Protein AF-A0A1P8XC02-F1 (afdb_monomer)

Secondary structure (DSSP, 8-state):
-TTTTTTTHHHHHHHHHHHHHHHH-HHHHHHTHHHHHHHHHHSSSHHHHHHHHHTTS-HHHHHHHHHHHHHHHHHHHTTTS-HHHHHHHHHHHHHHHHHHHHHTTTS-HHHHHIIIIIIHHHHHHHHHHHHHHHTS-GGGGS---------HHHHHHHHHHHHHHHHHHS---PPPPPEEE-TTHHHHTTPEEEEE-GGGHHHH-TT-EEEEEEPTT--TTS-EEEEEEEES-HHHHHHTTT---S--SS----EE---GGGS-TT-EEEEE-GGG-SSTT---EEEEEEEEEETTEEEEEEEEEESSTT-PPPPP----HIIIIIHHHHHHHT---S-PPPPPHHHHHHHHHHHHHHHHHH------------

Radius of gyration: 25.69 Å; Cα contacts (8 Å, |Δi|>4): 545; chains: 1; bounding box: 61×50×76 Å

pLDDT: mean 82.15, std 14.36, range [29.22, 98.0]

Nearest PDB structures (foldseek):
  4c94-assembly5_E  TM=3.382E-01  e=9.511E-01  Fragaria x ananassa
  8tyw-assembly1_A  TM=2.173E-01  e=1.726E+00  Homo sapiens
  4pws-assembly1_A  TM=2.667E-01  e=2.567E+00  Mycobacterium tuberculosis
  4ye5-assembly1_A  TM=2.363E-01  e=2.105E+00  Bifidobacterium adolescentis ATCC 15703
  4c94-assembly4_D  TM=2.690E-01  e=2.003E+00  Fragaria x ananassa

Mean predicted aligned error: 9.68 Å

Sequence (374 aa):
MAALWHIDNIGLLVWVAACGTVVFSARHVLRMWNVWILGLVLAPVMPFMLMTAQLGGSDTAITVVSAVVGTIAVFLASRFVSLRLRLLATLGNLVLSLAAVFLLADTGLYLTVIVAAGAVPLIVVLTLHRINWLRRDPDSVATASTLPTCKPQSYGVLAVLAIAMLCIQLPITRPAPVDVVAADWVHKSGLEPIESFDFITRFLGPDASLVRYRVPNTPESHESVVDIVTTSDLARLQDFSNAVWYPSTVPVNYAPVDDGAESPAGARSAHSDADSARDENSAHWNAVTWVWHSGEVYQQVTVLTSQTAGVTPPAPRELTVDNTLIEPFLWVTRQQPTGAAAVESAVGDATAAVVKSLQSEAGSDPAGTTTHAE

Solvent-accessible surface area (backbone atoms only — not comparable to full-atom values): 20748 Å² total; per-residue (Å²): 69,69,76,48,30,39,59,66,42,43,50,46,54,52,48,51,52,52,52,41,24,71,78,61,34,56,71,53,47,61,70,44,45,72,52,52,51,52,45,61,68,54,29,30,48,43,68,55,53,52,54,19,25,77,60,42,27,35,66,66,26,47,33,50,53,40,18,50,54,23,26,52,46,38,44,58,70,40,68,88,51,58,69,66,60,30,52,51,49,27,52,51,39,39,54,52,14,51,49,40,36,67,76,30,64,87,71,42,64,68,58,28,32,46,42,17,29,41,52,47,32,50,52,53,50,51,51,52,51,52,55,53,58,73,68,50,64,79,82,74,63,87,72,76,72,82,68,84,80,77,55,73,66,58,55,53,54,50,49,51,49,48,50,53,49,45,69,69,47,51,86,78,70,74,75,74,79,62,52,76,37,36,71,58,24,61,63,66,53,56,49,43,82,74,50,75,45,76,67,44,16,21,66,54,15,82,81,24,45,30,38,32,23,43,54,71,89,58,59,80,59,42,36,48,36,36,38,39,38,38,27,75,51,62,67,48,52,54,74,48,65,51,60,77,42,55,75,55,82,58,76,54,54,68,40,80,60,89,66,65,95,75,53,64,65,80,28,26,33,35,64,38,48,74,94,54,48,87,52,98,81,56,59,33,33,40,34,43,34,33,50,36,33,36,77,84,32,34,32,41,41,31,44,33,26,11,67,44,68,77,36,77,50,76,69,73,50,80,90,42,68,54,75,69,49,48,50,44,51,54,49,65,73,61,74,65,86,91,69,82,68,79,77,55,64,71,49,52,51,53,47,49,51,51,54,46,50,48,54,62,44,27,66,73,73,98,79,76,90,72,82,79,80,136

Structure (mmCIF, N/CA/C/O backbone):
data_AF-A0A1P8XC02-F1
#
_entry.id   AF-A0A1P8XC02-F1
#
loop_
_atom_site.group_PDB
_atom_site.id
_atom_site.type_symbol
_atom_site.label_atom_id
_atom_site.label_alt_id
_atom_site.label_comp_id
_atom_site.label_asym_id
_atom_site.label_entity_id
_atom_site.label_seq_id
_atom_site.pdbx_PDB_ins_code
_atom_site.Cartn_x
_atom_site.Cartn_y
_atom_site.Cartn_z
_atom_site.occupancy
_atom_site.B_iso_or_equiv
_atom_site.auth_seq_id
_atom_site.auth_comp_id
_atom_site.auth_asym_id
_atom_site.auth_atom_id
_atom_site.pdbx_PDB_model_num
ATOM 1 N N . MET A 1 1 ? -0.678 11.936 5.704 1.00 54.88 1 MET A N 1
ATOM 2 C CA . MET A 1 1 ? -0.491 10.919 4.647 1.00 54.88 1 MET A CA 1
ATOM 3 C C . MET A 1 1 ? 0.899 10.838 3.990 1.00 54.88 1 MET A C 1
ATOM 5 O O . MET A 1 1 ? 1.073 9.992 3.123 1.00 54.88 1 MET A O 1
ATOM 9 N N . ALA A 1 2 ? 1.908 11.638 4.366 1.00 53.00 2 ALA A N 1
ATOM 10 C CA . ALA A 1 2 ? 3.228 11.587 3.708 1.00 53.00 2 ALA A CA 1
ATOM 11 C C . ALA A 1 2 ? 3.924 10.212 3.825 1.00 53.00 2 ALA A C 1
ATOM 13 O O . ALA A 1 2 ? 4.589 9.783 2.886 1.00 53.00 2 ALA A O 1
ATOM 14 N N . ALA A 1 3 ? 3.707 9.503 4.941 1.00 60.47 3 ALA A N 1
ATOM 15 C CA . ALA A 1 3 ? 4.289 8.184 5.194 1.00 60.47 3 ALA A CA 1
ATOM 16 C C . ALA A 1 3 ? 3.693 7.076 4.306 1.00 60.47 3 ALA A C 1
ATOM 18 O O . ALA A 1 3 ? 4.399 6.154 3.917 1.00 60.47 3 ALA A O 1
ATOM 19 N N . LEU A 1 4 ? 2.414 7.196 3.934 1.00 69.19 4 LEU A N 1
ATOM 20 C CA . LEU A 1 4 ? 1.741 6.265 3.024 1.00 69.19 4 LEU A CA 1
ATOM 21 C C . LEU A 1 4 ? 2.247 6.422 1.578 1.00 69.19 4 LEU A C 1
ATOM 23 O O . LEU A 1 4 ? 2.275 5.476 0.805 1.00 69.19 4 LEU A O 1
ATOM 27 N N . TRP A 1 5 ? 2.687 7.624 1.203 1.00 70.94 5 TRP A N 1
ATOM 28 C CA . TRP A 1 5 ? 3.159 7.913 -0.151 1.00 70.94 5 TRP A CA 1
ATOM 29 C C . TRP A 1 5 ? 4.576 7.402 -0.431 1.00 70.94 5 TRP A C 1
ATOM 31 O O . TRP A 1 5 ? 4.988 7.441 -1.588 1.00 70.94 5 TRP A O 1
ATOM 41 N N . HIS A 1 6 ? 5.310 6.932 0.586 1.00 72.44 6 HIS A N 1
ATOM 42 C CA . HIS A 1 6 ? 6.704 6.488 0.469 1.00 72.44 6 HIS A CA 1
ATOM 43 C C . HIS A 1 6 ? 7.562 7.461 -0.355 1.00 72.44 6 HIS A C 1
ATOM 45 O O . HIS A 1 6 ? 8.231 7.074 -1.314 1.00 72.44 6 HIS A O 1
ATOM 51 N N . ILE A 1 7 ? 7.523 8.750 0.003 1.00 73.62 7 ILE A N 1
ATOM 52 C CA . ILE A 1 7 ? 8.259 9.823 -0.694 1.00 73.62 7 ILE A CA 1
ATOM 53 C C . ILE A 1 7 ? 9.765 9.514 -0.763 1.00 73.62 7 ILE A C 1
ATOM 55 O O . ILE A 1 7 ? 10.438 9.926 -1.708 1.00 73.62 7 ILE A O 1
ATOM 59 N N . ASP A 1 8 ? 10.273 8.714 0.172 1.00 72.88 8 ASP A N 1
ATOM 60 C CA . ASP A 1 8 ? 11.650 8.218 0.199 1.00 72.88 8 ASP A CA 1
ATOM 61 C C . ASP A 1 8 ? 12.054 7.500 -1.107 1.00 72.88 8 ASP A C 1
ATOM 63 O O . ASP A 1 8 ? 13.203 7.589 -1.542 1.00 72.88 8 ASP A O 1
ATOM 67 N N . ASN A 1 9 ? 11.102 6.904 -1.836 1.00 76.19 9 ASN A N 1
ATOM 68 C CA . ASN A 1 9 ? 11.354 6.258 -3.129 1.00 76.19 9 ASN A CA 1
ATOM 69 C C . ASN A 1 9 ? 11.715 7.237 -4.260 1.00 76.19 9 ASN A C 1
ATOM 71 O O . ASN A 1 9 ? 12.281 6.828 -5.279 1.00 76.19 9 ASN A O 1
ATOM 75 N N . ILE A 1 10 ? 11.474 8.544 -4.088 1.00 81.56 10 ILE A N 1
ATOM 76 C CA . ILE A 1 10 ? 11.981 9.569 -5.013 1.00 81.56 10 ILE A CA 1
ATOM 77 C C . ILE A 1 10 ? 13.516 9.547 -5.040 1.00 81.56 10 ILE A C 1
ATOM 79 O O . ILE A 1 10 ? 14.110 9.762 -6.100 1.00 81.56 10 ILE A O 1
ATOM 83 N N . GLY A 1 11 ? 14.168 9.222 -3.918 1.00 79.25 11 GLY A N 1
ATOM 84 C CA . GLY A 1 11 ? 15.622 9.068 -3.842 1.00 79.25 11 GLY A CA 1
ATOM 85 C C . GLY A 1 11 ? 16.150 8.018 -4.822 1.00 79.25 11 GLY A C 1
ATOM 86 O O . GLY A 1 11 ? 17.136 8.263 -5.524 1.00 79.25 11 GLY A O 1
ATOM 87 N N . LEU A 1 12 ? 15.437 6.896 -4.966 1.00 80.50 12 LEU A N 1
ATOM 88 C CA . LEU A 1 12 ? 15.769 5.840 -5.924 1.00 80.50 12 LEU A CA 1
ATOM 89 C C . LEU A 1 12 ? 15.598 6.313 -7.374 1.00 80.50 12 LEU A C 1
ATOM 91 O O . LEU A 1 12 ? 16.459 6.044 -8.212 1.00 80.50 12 LEU A O 1
ATOM 95 N N . LEU A 1 13 ? 14.549 7.081 -7.683 1.00 84.25 13 LEU A N 1
ATOM 96 C CA . LEU A 1 13 ? 14.382 7.674 -9.016 1.00 84.25 13 LEU A CA 1
ATOM 97 C C . LEU A 1 13 ? 15.534 8.633 -9.359 1.00 84.25 13 LEU A C 1
ATOM 99 O O . LEU A 1 13 ? 16.083 8.578 -10.464 1.00 84.25 13 LEU A O 1
ATOM 103 N N . VAL A 1 14 ? 15.920 9.492 -8.411 1.00 83.00 14 VAL A N 1
ATOM 104 C CA . VAL A 1 14 ? 17.059 10.411 -8.561 1.00 83.00 14 VAL A CA 1
ATOM 105 C C . VAL A 1 14 ? 18.354 9.628 -8.772 1.00 83.00 14 VAL A C 1
ATOM 107 O O . VAL A 1 14 ? 19.150 9.978 -9.645 1.00 83.00 14 VAL A O 1
ATOM 110 N N . TRP A 1 15 ? 18.541 8.533 -8.035 1.00 82.75 15 TRP A N 1
ATOM 111 C CA . TRP A 1 15 ? 19.676 7.634 -8.204 1.00 82.75 15 TRP A CA 1
ATOM 112 C C . TRP A 1 15 ? 19.726 7.004 -9.604 1.00 82.75 15 TRP A C 1
ATOM 114 O O . TRP A 1 15 ? 20.771 7.044 -10.261 1.00 82.75 15 TRP A O 1
ATOM 124 N N . VAL A 1 16 ? 18.597 6.495 -10.114 1.00 83.69 16 VAL A N 1
ATOM 125 C CA . VAL A 1 16 ? 18.500 5.948 -11.479 1.00 83.69 16 VAL A CA 1
ATOM 126 C C . VAL A 1 16 ? 18.829 7.022 -12.521 1.00 83.69 16 VAL A C 1
ATOM 128 O O . VAL A 1 16 ? 19.572 6.757 -13.469 1.00 83.69 16 VAL A O 1
ATOM 131 N N . ALA A 1 17 ? 18.339 8.252 -12.345 1.00 83.12 17 ALA A N 1
ATOM 132 C CA . ALA A 1 17 ? 18.648 9.371 -13.236 1.00 83.12 17 ALA A CA 1
ATOM 133 C C . ALA A 1 17 ? 20.139 9.759 -13.203 1.00 83.12 17 ALA A C 1
ATOM 135 O O . ALA A 1 17 ? 20.734 10.045 -14.252 1.00 83.12 17 ALA A O 1
ATOM 136 N N . ALA A 1 18 ? 20.766 9.724 -12.023 1.00 80.44 18 ALA A N 1
ATOM 137 C CA . ALA A 1 18 ? 22.197 9.956 -11.858 1.00 80.44 18 ALA A CA 1
ATOM 138 C C . ALA A 1 18 ? 23.021 8.871 -12.571 1.00 80.44 18 ALA A C 1
ATOM 140 O O . ALA A 1 18 ? 23.891 9.194 -13.382 1.00 80.44 18 ALA A O 1
ATOM 141 N N . CYS A 1 19 ? 22.683 7.593 -12.376 1.00 80.12 19 CYS A N 1
ATOM 142 C CA . CYS A 1 19 ? 23.315 6.473 -13.079 1.00 80.12 19 CYS A CA 1
ATOM 143 C C . CYS A 1 19 ? 23.138 6.578 -14.599 1.00 80.12 19 CYS A C 1
ATOM 145 O O . CYS A 1 19 ? 24.091 6.417 -15.363 1.00 80.12 19 CYS A O 1
ATOM 147 N N . GLY A 1 20 ? 21.936 6.927 -15.060 1.00 80.56 20 GLY A N 1
ATOM 148 C CA . GLY A 1 20 ? 21.680 7.172 -16.476 1.00 80.56 20 GLY A CA 1
ATOM 149 C C . GLY A 1 20 ? 22.553 8.299 -17.034 1.00 80.56 20 GLY A C 1
ATOM 150 O O . GLY A 1 20 ? 23.028 8.213 -18.164 1.00 80.56 20 GLY A O 1
ATOM 151 N N . THR A 1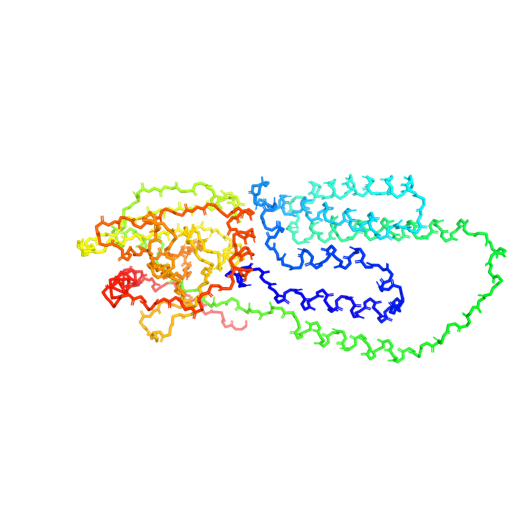 21 ? 22.803 9.345 -16.243 1.00 78.75 21 THR A N 1
ATOM 152 C CA . THR A 1 21 ? 23.592 10.515 -16.662 1.00 78.75 21 THR A CA 1
ATOM 153 C C . THR A 1 21 ? 25.058 10.151 -16.853 1.00 78.75 21 THR A C 1
ATOM 155 O O . THR A 1 21 ? 25.689 10.603 -17.808 1.00 78.75 21 THR A O 1
ATOM 158 N N . VAL A 1 22 ? 25.573 9.283 -15.984 1.00 75.00 22 VAL A N 1
ATOM 159 C CA . VAL A 1 22 ? 26.910 8.693 -16.074 1.00 75.00 22 VAL A CA 1
ATOM 160 C C . VAL A 1 22 ? 27.072 7.861 -17.342 1.00 75.00 22 VAL A C 1
ATOM 162 O O . VAL A 1 22 ? 28.040 8.035 -18.079 1.00 75.00 22 VAL A O 1
ATOM 165 N N . VAL A 1 23 ? 26.131 6.948 -17.592 1.00 76.00 23 VAL A N 1
ATOM 166 C CA . VAL A 1 23 ? 26.258 5.952 -18.664 1.00 76.00 23 VAL A CA 1
ATOM 167 C C . VAL A 1 23 ? 25.957 6.566 -20.031 1.00 76.00 23 VAL A C 1
ATOM 169 O O . VAL A 1 23 ? 26.663 6.294 -21.001 1.00 76.00 23 VAL A O 1
ATOM 172 N N . PHE A 1 24 ? 24.932 7.417 -20.115 1.00 74.31 24 PHE A N 1
ATOM 173 C CA . PHE A 1 24 ? 24.383 7.903 -21.383 1.00 74.31 24 PHE A CA 1
ATOM 174 C C . PHE A 1 24 ? 24.613 9.397 -21.647 1.00 74.31 24 PHE A C 1
ATOM 176 O O . PHE A 1 24 ? 24.194 9.884 -22.695 1.00 74.31 24 PHE A O 1
ATOM 183 N N . SER A 1 25 ? 25.304 10.119 -20.756 1.00 78.44 25 SER A N 1
ATOM 184 C CA . SER A 1 25 ? 25.428 11.587 -20.732 1.00 78.44 25 SER A CA 1
ATOM 185 C C . SER A 1 25 ? 24.156 12.321 -20.288 1.00 78.44 25 SER A C 1
ATOM 187 O O . SER A 1 25 ? 23.028 11.965 -20.643 1.00 78.44 25 SER A O 1
ATOM 189 N N . ALA A 1 26 ? 24.349 13.441 -19.582 1.00 77.19 26 ALA A N 1
ATOM 190 C CA . ALA A 1 26 ? 23.284 14.326 -19.101 1.00 77.19 26 ALA A CA 1
ATOM 191 C C . ALA A 1 26 ? 22.334 14.765 -20.221 1.00 77.19 26 ALA A C 1
ATOM 193 O O . ALA A 1 26 ? 21.118 14.798 -20.041 1.00 77.19 26 ALA A O 1
ATOM 194 N N . ARG A 1 27 ? 22.866 15.047 -21.419 1.00 81.88 27 ARG A N 1
ATOM 195 C CA . ARG A 1 27 ? 22.042 15.476 -22.557 1.00 81.88 27 ARG A CA 1
ATOM 196 C C . ARG A 1 27 ? 21.052 14.395 -22.978 1.00 81.88 27 ARG A C 1
ATOM 198 O O . ARG A 1 27 ? 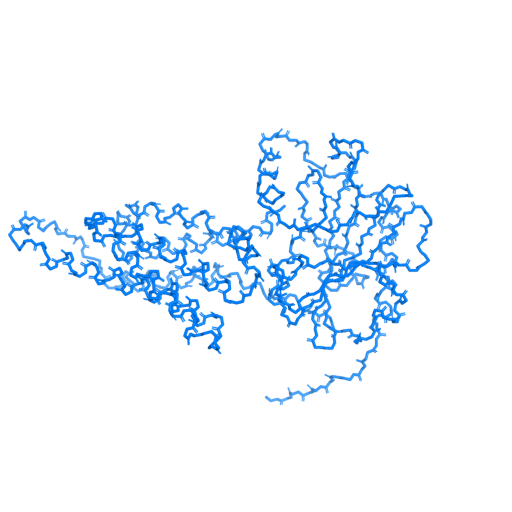19.928 14.723 -23.349 1.00 81.88 27 ARG A O 1
ATOM 205 N N . HIS A 1 28 ? 21.454 13.126 -22.952 1.00 80.44 28 HIS A N 1
ATOM 206 C CA . HIS A 1 28 ? 20.574 12.023 -23.325 1.00 80.44 28 HIS A CA 1
ATOM 207 C C . HIS A 1 28 ? 19.457 11.845 -22.297 1.00 80.44 28 HIS A C 1
ATOM 209 O O . HIS A 1 28 ? 18.281 11.816 -22.667 1.00 80.44 28 HIS A O 1
ATOM 215 N N . VAL A 1 29 ? 19.837 11.826 -21.017 1.00 82.31 29 VAL A N 1
ATOM 216 C CA . VAL A 1 29 ? 18.926 11.702 -19.875 1.00 82.31 29 VAL A CA 1
ATOM 217 C C . VAL A 1 29 ? 17.907 12.831 -19.841 1.00 82.31 29 VAL A C 1
ATOM 219 O O . VAL A 1 29 ? 16.711 12.557 -19.833 1.00 82.31 29 VAL A O 1
ATOM 222 N N . LEU A 1 30 ? 18.339 14.092 -19.923 1.00 83.94 30 LEU A N 1
ATOM 223 C CA . LEU A 1 30 ? 17.430 15.245 -19.914 1.00 83.94 30 LEU A CA 1
ATOM 224 C C . LEU A 1 30 ? 16.478 15.226 -21.105 1.00 83.94 30 LEU A C 1
ATOM 226 O O . LEU A 1 30 ? 15.307 15.585 -20.994 1.00 83.94 30 LEU A O 1
ATOM 230 N N . ARG A 1 31 ? 16.942 14.739 -22.262 1.00 85.50 31 ARG A N 1
ATOM 231 C CA . ARG A 1 31 ? 16.067 14.592 -23.420 1.00 85.50 31 ARG A CA 1
ATOM 232 C C . ARG A 1 31 ? 14.939 13.602 -23.088 1.00 85.50 31 ARG A C 1
ATOM 234 O O . ARG A 1 31 ? 13.870 13.768 -23.658 1.00 85.50 31 ARG A O 1
ATOM 241 N N . MET A 1 32 ? 15.134 12.592 -22.238 1.00 86.12 32 MET A N 1
ATOM 242 C CA . MET A 1 32 ? 14.116 11.604 -21.834 1.00 86.12 32 MET A CA 1
ATOM 243 C C . MET A 1 32 ? 13.139 12.106 -20.750 1.00 86.12 32 MET A C 1
ATOM 245 O O . MET A 1 32 ? 12.506 11.289 -20.093 1.00 86.12 32 MET A O 1
ATOM 249 N N . TRP A 1 33 ? 12.954 13.423 -20.596 1.00 86.50 33 TRP A N 1
ATOM 250 C CA . TRP A 1 33 ? 12.074 14.049 -19.594 1.00 86.50 33 TRP A CA 1
ATOM 251 C C . TRP A 1 33 ? 10.699 13.382 -19.402 1.00 86.50 33 TRP A C 1
ATOM 253 O O . TRP A 1 33 ? 10.264 13.236 -18.269 1.00 86.50 33 TRP A O 1
ATOM 263 N N . ASN A 1 34 ? 10.051 12.897 -20.467 1.00 88.12 34 ASN A N 1
ATOM 264 C CA . ASN A 1 34 ? 8.774 12.176 -20.365 1.00 88.12 34 ASN A CA 1
ATOM 265 C C . ASN A 1 34 ? 8.842 10.920 -19.475 1.00 88.12 34 ASN A C 1
ATOM 267 O O . ASN A 1 34 ? 7.900 10.636 -18.745 1.00 88.12 34 ASN A O 1
ATOM 271 N N . VAL A 1 35 ? 9.943 10.164 -19.545 1.00 85.94 35 VAL A N 1
ATOM 272 C CA . VAL A 1 35 ? 10.161 8.968 -18.712 1.00 85.94 35 VAL A CA 1
ATOM 273 C C . VAL A 1 35 ? 10.376 9.378 -17.258 1.00 85.94 35 VAL A C 1
ATOM 275 O O . VAL A 1 35 ? 9.867 8.721 -16.361 1.00 85.94 35 VAL A O 1
ATOM 278 N N . TRP A 1 36 ? 11.066 10.496 -17.025 1.00 88.12 36 TRP A N 1
ATOM 279 C CA . TRP A 1 36 ? 11.290 11.022 -15.679 1.00 88.12 36 TRP A CA 1
ATOM 280 C C . TRP A 1 36 ? 10.018 11.578 -15.049 1.00 88.12 36 TRP A C 1
ATOM 282 O O . TRP A 1 36 ? 9.815 11.374 -13.862 1.00 88.12 36 TRP A O 1
ATOM 292 N N . ILE A 1 37 ? 9.131 12.209 -15.827 1.00 88.69 37 ILE A N 1
ATOM 293 C CA . ILE A 1 37 ? 7.804 12.602 -15.333 1.00 88.69 37 ILE A CA 1
ATOM 294 C C . IL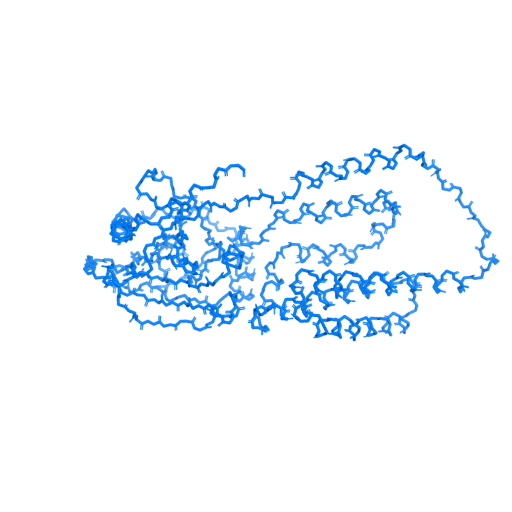E A 1 37 ? 6.985 11.371 -14.967 1.00 88.69 37 ILE A C 1
ATOM 296 O O . ILE A 1 37 ? 6.411 11.345 -13.886 1.00 88.69 37 ILE A O 1
ATOM 300 N N . LEU A 1 38 ? 6.958 10.345 -15.826 1.00 86.81 38 LEU A N 1
ATOM 301 C CA . LEU A 1 38 ? 6.286 9.087 -15.492 1.00 86.81 38 LEU A CA 1
ATOM 302 C C . LEU A 1 38 ? 6.859 8.497 -14.196 1.00 86.81 38 LEU A C 1
ATOM 304 O O . LEU A 1 38 ? 6.104 8.138 -13.302 1.00 86.81 38 LEU A O 1
ATOM 308 N N . GLY A 1 39 ? 8.188 8.457 -14.083 1.00 85.62 39 GLY A N 1
ATOM 309 C CA . GLY A 1 39 ? 8.879 8.011 -12.881 1.00 85.62 39 GLY A CA 1
ATOM 310 C C . GLY A 1 39 ? 8.530 8.847 -11.655 1.00 85.62 39 GLY A C 1
ATOM 311 O O . GLY A 1 39 ? 8.337 8.280 -10.598 1.00 85.62 39 GLY A O 1
ATOM 312 N N . LEU A 1 40 ? 8.388 10.167 -11.775 1.00 87.12 40 LEU A N 1
ATOM 313 C CA . LEU A 1 40 ? 8.060 11.054 -10.654 1.00 87.12 40 LEU A CA 1
ATOM 314 C C . LEU A 1 40 ? 6.599 10.913 -10.208 1.00 87.12 40 LEU A C 1
ATOM 316 O O . LEU A 1 40 ? 6.315 11.016 -9.021 1.00 87.12 40 LEU A O 1
ATOM 320 N N . VAL A 1 41 ? 5.687 10.634 -11.143 1.00 85.44 41 VAL A N 1
ATOM 321 C CA . VAL A 1 41 ? 4.278 10.330 -10.846 1.00 85.44 41 VAL A CA 1
ATOM 322 C C . VAL A 1 41 ? 4.129 8.960 -10.176 1.00 85.44 41 VAL A C 1
ATOM 324 O O . VAL A 1 41 ? 3.264 8.802 -9.322 1.00 85.44 41 VAL A O 1
ATOM 327 N N . LEU A 1 42 ? 4.967 7.986 -10.549 1.00 84.81 42 LEU A N 1
ATOM 328 C CA . LEU A 1 42 ? 4.937 6.616 -10.019 1.00 84.81 42 LEU A CA 1
ATOM 329 C C . LEU A 1 42 ? 5.929 6.356 -8.874 1.00 84.81 42 LEU A C 1
ATOM 331 O O . LEU A 1 42 ? 5.914 5.271 -8.305 1.00 84.81 42 LEU A O 1
ATOM 335 N N . ALA A 1 43 ? 6.817 7.304 -8.564 1.00 81.31 43 ALA A N 1
ATOM 336 C CA . ALA A 1 43 ? 7.781 7.175 -7.474 1.00 81.31 43 ALA A CA 1
ATOM 337 C C . ALA A 1 43 ? 7.076 7.075 -6.116 1.00 81.31 43 ALA A C 1
ATOM 339 O O . ALA A 1 43 ? 7.460 6.208 -5.329 1.00 81.31 43 ALA A O 1
ATOM 340 N N . PRO A 1 44 ? 6.021 7.869 -5.838 1.00 80.25 44 PRO A N 1
ATOM 341 C CA . PRO A 1 44 ? 5.088 7.507 -4.790 1.00 80.25 44 PRO A CA 1
ATOM 342 C C . PRO A 1 44 ? 4.434 6.174 -5.150 1.00 80.25 44 PRO A C 1
ATOM 344 O O . PRO A 1 44 ? 3.881 6.034 -6.237 1.00 80.25 44 PRO A O 1
ATOM 347 N N . VAL A 1 45 ? 4.469 5.194 -4.250 1.00 81.62 45 VAL A N 1
ATOM 348 C CA . VAL A 1 45 ? 3.972 3.834 -4.554 1.00 81.62 45 VAL A CA 1
ATOM 349 C C . VAL A 1 45 ? 2.439 3.790 -4.570 1.00 81.62 45 VAL A C 1
ATOM 351 O O . VAL A 1 45 ? 1.835 2.900 -5.159 1.00 81.62 45 VAL A O 1
ATOM 354 N N . MET A 1 46 ? 1.780 4.799 -3.999 1.00 83.00 46 MET A N 1
ATOM 355 C CA . MET A 1 46 ? 0.328 4.816 -3.824 1.00 83.00 46 MET A CA 1
ATOM 356 C C . MET A 1 46 ? -0.507 4.715 -5.102 1.00 83.00 46 MET A C 1
ATOM 358 O O . MET A 1 46 ? -1.413 3.886 -5.130 1.00 83.00 46 MET A O 1
ATOM 362 N N . PRO A 1 47 ? -0.244 5.473 -6.184 1.00 85.81 47 PRO A N 1
ATOM 363 C CA . PRO A 1 47 ? -0.963 5.289 -7.442 1.00 85.81 47 PRO A CA 1
ATOM 364 C C . PRO A 1 47 ? -0.860 3.856 -7.978 1.00 85.81 47 PRO A C 1
ATOM 366 O O . PRO A 1 47 ? -1.838 3.327 -8.505 1.00 85.81 47 PRO A O 1
ATOM 369 N N . PHE A 1 48 ? 0.303 3.220 -7.806 1.00 87.50 48 PHE A N 1
ATOM 370 C CA . PHE A 1 48 ? 0.503 1.823 -8.170 1.00 87.50 48 PHE A CA 1
ATOM 371 C C . PHE A 1 48 ? -0.336 0.895 -7.280 1.00 87.50 48 PHE A C 1
ATOM 373 O O . PHE A 1 48 ? -1.107 0.107 -7.821 1.00 87.50 48 PHE A O 1
ATOM 380 N N . MET A 1 49 ? -0.281 1.047 -5.950 1.00 87.94 49 MET A N 1
ATOM 381 C CA . MET A 1 49 ? -1.081 0.242 -5.011 1.00 87.94 49 MET A CA 1
ATOM 382 C C . MET A 1 49 ? -2.594 0.398 -5.221 1.00 87.94 49 MET A C 1
ATOM 384 O O . MET A 1 49 ? -3.342 -0.571 -5.143 1.00 87.94 49 MET A O 1
ATOM 388 N N . LEU A 1 50 ? -3.074 1.609 -5.515 1.00 89.44 50 LEU A N 1
ATOM 389 C CA . LEU A 1 50 ? -4.493 1.842 -5.791 1.00 89.44 50 LEU A CA 1
ATOM 390 C C . LEU A 1 50 ? -4.921 1.148 -7.089 1.00 89.44 50 LEU A C 1
ATOM 392 O O . LEU A 1 50 ? -5.986 0.539 -7.130 1.00 89.44 50 LEU A O 1
ATOM 396 N N . MET A 1 51 ? -4.097 1.194 -8.143 1.00 90.62 51 MET A N 1
ATOM 397 C CA . MET A 1 51 ? -4.384 0.477 -9.391 1.00 90.62 51 MET A CA 1
ATOM 398 C C . MET A 1 51 ? -4.395 -1.041 -9.201 1.00 90.62 51 MET A C 1
ATOM 400 O O . MET A 1 51 ? -5.281 -1.710 -9.734 1.00 90.62 51 MET A O 1
ATOM 404 N N . THR A 1 52 ? -3.442 -1.591 -8.445 1.00 90.88 52 THR A N 1
ATOM 405 C CA . THR A 1 52 ? -3.413 -3.031 -8.160 1.00 90.88 52 THR A CA 1
ATOM 406 C C . THR A 1 52 ? -4.608 -3.446 -7.308 1.00 90.88 52 THR A C 1
ATOM 408 O O . THR A 1 52 ? -5.196 -4.495 -7.576 1.00 90.88 52 THR A O 1
ATOM 411 N N . ALA A 1 53 ? -5.043 -2.599 -6.371 1.00 89.75 53 ALA A N 1
ATOM 412 C CA . ALA A 1 53 ? -6.222 -2.863 -5.559 1.00 89.75 53 ALA A CA 1
ATOM 413 C C . ALA A 1 53 ? -7.524 -2.897 -6.371 1.00 89.75 53 ALA A C 1
ATOM 415 O O . ALA A 1 53 ? -8.362 -3.773 -6.160 1.00 89.75 53 ALA A O 1
ATOM 416 N N . GLN A 1 54 ? -7.675 -2.030 -7.379 1.00 89.81 54 GLN A N 1
ATOM 417 C CA . GLN A 1 54 ? -8.827 -2.086 -8.296 1.00 89.81 54 GLN A CA 1
ATOM 418 C C . GLN A 1 54 ? -8.881 -3.381 -9.124 1.00 89.81 54 GLN A C 1
ATOM 420 O O . GLN A 1 54 ? -9.946 -3.770 -9.596 1.00 89.81 54 GLN A O 1
ATOM 425 N N . LEU A 1 55 ? -7.747 -4.068 -9.280 1.00 89.25 55 LEU A N 1
ATOM 426 C CA . LEU A 1 55 ? -7.647 -5.373 -9.935 1.00 89.25 55 LEU A CA 1
ATOM 427 C C . LEU A 1 55 ? -7.682 -6.551 -8.942 1.00 89.25 55 LEU A C 1
ATOM 429 O O . LEU A 1 55 ? -7.443 -7.691 -9.339 1.00 89.25 55 LEU A O 1
ATOM 433 N N . GLY A 1 56 ? -7.978 -6.294 -7.664 1.00 85.06 56 GLY A N 1
ATOM 434 C CA . GLY A 1 56 ? -8.132 -7.319 -6.630 1.00 85.06 56 GLY A CA 1
ATOM 435 C C . GLY A 1 56 ? -6.883 -7.610 -5.796 1.00 85.06 56 GLY A C 1
ATOM 436 O O . GLY A 1 56 ? -6.911 -8.542 -5.003 1.00 85.06 56 GLY A O 1
ATOM 437 N N . GLY A 1 57 ? -5.785 -6.865 -5.966 1.00 83.88 57 GLY A N 1
ATOM 438 C CA . GLY A 1 57 ? -4.614 -6.945 -5.079 1.00 83.88 57 GLY A CA 1
ATOM 439 C C . GLY A 1 57 ? -3.788 -8.231 -5.165 1.00 83.88 57 GLY A C 1
ATOM 440 O O . GLY A 1 57 ? -2.854 -8.410 -4.390 1.00 83.88 57 GLY A O 1
ATOM 441 N N . SER A 1 58 ? -4.093 -9.150 -6.080 1.00 88.81 58 SER A N 1
ATOM 442 C CA . SER A 1 58 ? -3.329 -10.392 -6.255 1.00 88.81 58 SER A CA 1
ATOM 443 C C . SER A 1 58 ? -1.928 -10.144 -6.835 1.00 88.81 58 SER A C 1
ATOM 445 O O . SER A 1 58 ? -1.673 -9.123 -7.475 1.00 88.81 58 SER A O 1
ATOM 447 N N . ASP A 1 59 ? -1.017 -11.107 -6.691 1.00 89.81 59 ASP A N 1
ATOM 448 C CA . ASP A 1 59 ? 0.308 -11.056 -7.338 1.00 89.81 59 ASP A CA 1
ATOM 449 C C . ASP A 1 59 ? 0.202 -10.926 -8.867 1.00 89.81 59 ASP A C 1
ATOM 451 O O . ASP A 1 59 ? 0.991 -10.237 -9.522 1.00 89.81 59 ASP A O 1
ATOM 455 N N . THR A 1 60 ? -0.838 -11.530 -9.448 1.00 91.56 60 THR A N 1
ATOM 456 C CA . THR A 1 60 ? -1.154 -11.377 -10.873 1.00 91.56 60 THR A CA 1
ATOM 457 C C . THR A 1 60 ? -1.566 -9.939 -11.200 1.00 91.56 60 THR A C 1
ATOM 459 O O . THR A 1 60 ? -1.110 -9.376 -12.191 1.00 91.56 60 THR A O 1
ATOM 462 N N . ALA A 1 61 ? -2.375 -9.289 -10.358 1.00 91.81 61 ALA A N 1
ATOM 463 C CA . ALA A 1 61 ? -2.715 -7.879 -10.542 1.00 91.81 61 ALA A CA 1
ATOM 464 C C . ALA A 1 61 ? -1.465 -6.982 -10.487 1.00 91.81 61 ALA A C 1
ATOM 466 O O . ALA A 1 61 ? -1.267 -6.145 -11.370 1.00 91.81 61 ALA A O 1
ATOM 467 N N . ILE A 1 62 ? -0.584 -7.200 -9.504 1.00 91.06 62 ILE A N 1
ATOM 468 C CA . ILE A 1 62 ? 0.680 -6.459 -9.339 1.00 91.06 62 ILE A CA 1
ATOM 469 C C . ILE A 1 62 ? 1.563 -6.590 -10.588 1.00 91.06 62 ILE A C 1
ATOM 471 O O . ILE A 1 62 ? 2.064 -5.593 -11.122 1.00 91.06 62 ILE A O 1
ATOM 475 N N . THR A 1 63 ? 1.729 -7.810 -11.095 1.00 93.62 63 THR A N 1
ATOM 476 C CA . THR A 1 63 ? 2.539 -8.084 -12.292 1.00 93.62 63 THR A CA 1
ATOM 477 C C . THR A 1 63 ? 1.921 -7.508 -13.566 1.00 93.62 63 THR A C 1
ATOM 479 O O . THR A 1 63 ? 2.652 -6.935 -14.378 1.00 93.62 63 THR A O 1
ATOM 482 N N . VAL A 1 64 ? 0.593 -7.560 -13.728 1.00 95.25 64 VAL A N 1
ATOM 483 C CA . VAL A 1 64 ? -0.118 -6.927 -14.855 1.00 95.25 64 VAL A CA 1
ATOM 484 C C . VAL A 1 64 ? 0.065 -5.409 -14.846 1.00 95.25 64 VAL A C 1
ATOM 486 O O . VAL A 1 64 ? 0.447 -4.841 -15.872 1.00 95.25 64 VAL A O 1
ATOM 489 N N . VAL A 1 65 ? -0.145 -4.736 -13.708 1.00 94.69 65 VAL A N 1
ATOM 490 C CA . VAL A 1 65 ? 0.062 -3.277 -13.605 1.00 94.69 65 VAL A CA 1
ATOM 491 C C . VAL A 1 65 ? 1.519 -2.924 -13.905 1.00 94.69 65 VAL A C 1
ATOM 493 O O . VAL A 1 65 ? 1.785 -2.004 -14.681 1.00 94.69 65 VAL A O 1
ATOM 496 N N . SER A 1 66 ? 2.470 -3.702 -13.383 1.00 94.12 66 SER A N 1
ATOM 497 C CA . SER A 1 66 ? 3.900 -3.514 -13.664 1.00 94.12 66 SER A CA 1
ATOM 498 C C . SER A 1 66 ? 4.217 -3.655 -15.159 1.00 94.12 66 SER A C 1
ATOM 500 O O . SER A 1 66 ? 4.929 -2.825 -15.729 1.00 94.12 66 SER A O 1
ATOM 502 N N . ALA A 1 67 ? 3.651 -4.664 -15.829 1.00 95.25 67 ALA A N 1
ATOM 503 C CA . ALA A 1 67 ? 3.792 -4.872 -17.270 1.00 95.25 67 ALA A CA 1
ATOM 504 C C . ALA A 1 67 ? 3.220 -3.702 -18.092 1.00 95.25 67 ALA A C 1
ATOM 506 O O . ALA A 1 67 ? 3.821 -3.288 -19.092 1.00 95.25 67 ALA A O 1
ATOM 507 N N . VAL A 1 68 ? 2.088 -3.131 -17.666 1.00 95.25 68 VAL A N 1
ATOM 508 C CA . VAL A 1 68 ? 1.496 -1.936 -18.288 1.00 95.25 68 VAL A CA 1
ATOM 509 C C . VAL A 1 68 ? 2.421 -0.729 -18.123 1.00 95.25 68 VAL A C 1
ATOM 511 O O . VAL A 1 68 ? 2.721 -0.059 -19.113 1.00 95.25 68 VAL A O 1
ATOM 514 N N . VAL A 1 69 ? 2.950 -0.483 -16.921 1.00 93.06 69 VAL A N 1
ATOM 515 C CA . VAL A 1 69 ? 3.922 0.597 -16.672 1.00 93.06 69 VAL A CA 1
ATOM 516 C C . VAL A 1 69 ? 5.170 0.428 -17.545 1.00 93.06 69 VAL A C 1
ATOM 518 O O . VAL A 1 69 ? 5.570 1.370 -18.237 1.00 93.06 69 VAL A O 1
ATOM 521 N N . GLY A 1 70 ? 5.741 -0.781 -17.598 1.00 91.44 70 GLY A N 1
ATOM 522 C CA . GLY A 1 70 ? 6.877 -1.102 -18.467 1.00 91.44 70 GLY A CA 1
ATOM 523 C C . GLY A 1 70 ? 6.568 -0.850 -19.947 1.00 91.44 70 GLY A C 1
ATOM 524 O O . GLY A 1 70 ? 7.373 -0.267 -20.671 1.00 91.44 70 GLY A O 1
ATOM 525 N N . THR A 1 71 ? 5.356 -1.183 -20.392 1.00 95.38 71 THR A N 1
ATOM 526 C CA . THR A 1 71 ? 4.880 -0.924 -21.760 1.00 95.38 71 THR A CA 1
ATOM 527 C C . THR A 1 71 ? 4.785 0.573 -22.074 1.00 95.38 71 THR A C 1
ATOM 529 O O . THR A 1 71 ? 5.212 1.011 -23.151 1.00 95.38 71 THR A O 1
ATOM 532 N N . ILE A 1 72 ? 4.276 1.386 -21.143 1.00 94.50 72 ILE A N 1
ATOM 533 C CA . ILE A 1 72 ? 4.251 2.850 -21.288 1.00 94.50 72 ILE A CA 1
ATOM 534 C C . ILE A 1 72 ? 5.687 3.380 -21.388 1.00 94.50 72 ILE A C 1
ATOM 536 O O . ILE A 1 72 ? 5.978 4.215 -22.251 1.00 94.50 72 ILE A O 1
ATOM 540 N N . ALA A 1 73 ? 6.614 2.851 -20.585 1.00 91.25 73 ALA A N 1
ATOM 541 C CA . ALA A 1 73 ? 8.024 3.215 -20.663 1.00 91.25 73 ALA A CA 1
ATOM 542 C C . ALA A 1 73 ? 8.635 2.881 -22.039 1.00 91.25 73 ALA A C 1
ATOM 544 O O . ALA A 1 73 ? 9.314 3.737 -22.611 1.00 91.25 73 ALA A O 1
ATOM 545 N N . VAL A 1 74 ? 8.325 1.718 -22.638 1.00 93.38 74 VAL A N 1
ATOM 546 C CA . VAL A 1 74 ? 8.737 1.384 -24.022 1.00 93.38 74 VAL A CA 1
ATOM 547 C C . VAL A 1 74 ? 8.222 2.423 -25.009 1.00 93.38 74 VAL A C 1
ATOM 549 O O . VAL A 1 74 ? 8.987 2.908 -25.852 1.00 93.38 74 VAL A O 1
ATOM 552 N N . PHE A 1 75 ? 6.943 2.801 -24.901 1.00 93.94 75 PHE A N 1
ATOM 553 C CA . PHE A 1 75 ? 6.373 3.840 -25.752 1.00 93.94 75 PHE A CA 1
ATOM 554 C C . PHE A 1 75 ? 7.152 5.147 -25.591 1.00 93.94 75 PHE A C 1
ATOM 556 O O . PHE A 1 75 ? 7.557 5.735 -26.590 1.00 93.94 75 PHE A O 1
ATOM 563 N N . LEU A 1 76 ? 7.403 5.626 -24.373 1.00 91.31 76 LEU A N 1
ATOM 564 C CA . LEU A 1 76 ? 8.097 6.901 -24.143 1.00 91.31 76 LEU A CA 1
ATOM 565 C C . LEU A 1 76 ? 9.578 6.868 -24.562 1.00 91.31 76 LEU A C 1
ATOM 567 O O . LEU A 1 76 ? 10.066 7.836 -25.156 1.00 91.31 76 LEU A O 1
ATOM 571 N N . ALA A 1 77 ? 10.273 5.753 -24.329 1.00 87.50 77 ALA A N 1
ATOM 572 C CA . ALA A 1 77 ? 11.678 5.568 -24.689 1.00 87.50 77 ALA A CA 1
ATOM 573 C C . ALA A 1 77 ? 11.890 5.517 -26.213 1.00 87.50 77 ALA A C 1
ATOM 575 O O . ALA A 1 77 ? 12.865 6.065 -26.731 1.00 87.50 77 ALA A O 1
ATOM 576 N N . SER A 1 78 ? 10.935 4.950 -26.953 1.00 89.12 78 SER A N 1
ATOM 577 C CA . SER A 1 78 ? 11.027 4.693 -28.399 1.00 89.12 78 SER A CA 1
ATOM 578 C C . SER A 1 78 ? 10.683 5.898 -29.285 1.00 89.12 78 SER A C 1
ATOM 580 O O . SER A 1 78 ? 10.372 5.762 -30.464 1.00 89.12 78 SER A O 1
ATOM 582 N N . ARG A 1 79 ? 10.746 7.122 -28.759 1.00 87.19 79 ARG A N 1
ATOM 583 C CA . ARG A 1 79 ? 10.416 8.352 -29.509 1.00 87.19 79 ARG A CA 1
ATOM 584 C C . ARG A 1 79 ? 11.326 8.664 -30.710 1.00 87.19 79 ARG A C 1
ATOM 586 O O . ARG A 1 79 ? 11.068 9.617 -31.433 1.00 87.19 79 ARG A O 1
ATOM 593 N N . PHE A 1 80 ? 12.435 7.944 -30.865 1.00 82.50 80 PHE A N 1
ATOM 594 C CA . PHE A 1 80 ? 13.407 8.146 -31.943 1.00 82.50 80 PHE A CA 1
ATOM 595 C C . PHE A 1 80 ? 13.053 7.382 -33.229 1.00 82.50 80 PHE A C 1
ATOM 597 O O . PHE A 1 80 ? 13.767 7.526 -34.220 1.00 82.50 80 PHE A O 1
ATOM 604 N N . VAL A 1 81 ? 11.984 6.577 -33.216 1.00 87.56 81 VAL A N 1
ATOM 605 C CA . VAL A 1 81 ? 11.435 5.900 -34.399 1.00 87.56 81 VAL A CA 1
ATOM 606 C C . VAL A 1 81 ? 10.101 6.519 -34.829 1.00 87.56 81 VAL A C 1
ATOM 608 O O . VAL A 1 81 ? 9.491 7.298 -34.096 1.00 87.56 81 VAL A O 1
ATOM 611 N N . SER A 1 82 ? 9.633 6.162 -36.029 1.00 91.31 82 SER A N 1
ATOM 612 C CA . SER A 1 82 ? 8.321 6.586 -36.528 1.00 91.31 82 SER A CA 1
ATOM 613 C C . SER A 1 82 ? 7.179 6.121 -35.614 1.00 91.31 82 SER A C 1
ATOM 615 O O . SER A 1 82 ? 7.252 5.058 -34.994 1.00 91.31 82 SER A O 1
ATOM 617 N N . LEU A 1 83 ? 6.087 6.893 -35.575 1.00 91.31 83 LEU A N 1
ATOM 618 C CA . LEU A 1 83 ? 4.933 6.610 -34.713 1.00 91.31 83 LEU A CA 1
ATOM 619 C C . LEU A 1 83 ? 4.347 5.208 -34.945 1.00 91.31 83 LEU A C 1
ATOM 621 O O . LEU A 1 83 ? 3.983 4.536 -33.987 1.00 91.31 83 LEU A O 1
ATOM 625 N N . ARG A 1 84 ? 4.303 4.738 -36.198 1.00 93.44 84 ARG A N 1
ATOM 626 C CA . ARG A 1 84 ? 3.789 3.399 -36.533 1.00 93.44 84 ARG A CA 1
ATOM 627 C C . ARG A 1 84 ? 4.635 2.292 -35.906 1.00 93.44 84 ARG A C 1
ATOM 629 O O . ARG A 1 84 ? 4.089 1.400 -35.268 1.00 93.44 84 ARG A O 1
ATOM 636 N N . LEU A 1 85 ? 5.962 2.368 -36.050 1.00 91.81 85 LEU A N 1
ATOM 637 C CA . LEU A 1 85 ? 6.867 1.368 -35.477 1.00 91.81 85 LEU A CA 1
ATOM 638 C C . LEU A 1 85 ? 6.854 1.419 -33.945 1.00 91.81 85 LEU A C 1
ATOM 640 O O . LEU A 1 85 ? 6.888 0.380 -33.295 1.00 91.81 85 LEU A O 1
ATOM 644 N N . ARG A 1 86 ? 6.746 2.627 -33.383 1.00 92.69 86 ARG A N 1
ATOM 645 C CA . ARG A 1 86 ? 6.586 2.855 -31.947 1.00 92.69 86 ARG A CA 1
ATOM 646 C C . ARG A 1 86 ? 5.333 2.163 -31.404 1.00 92.69 86 ARG A C 1
ATOM 648 O O . ARG A 1 86 ? 5.446 1.401 -30.456 1.00 92.69 86 ARG A O 1
ATOM 655 N N . LEU A 1 87 ? 4.170 2.376 -32.027 1.00 95.44 87 LEU A N 1
ATOM 656 C CA . LEU A 1 87 ? 2.910 1.742 -31.618 1.00 95.44 87 LEU A CA 1
ATOM 657 C C . LEU A 1 87 ? 2.956 0.216 -31.759 1.00 95.44 87 LEU A C 1
ATOM 659 O O . LEU A 1 87 ? 2.534 -0.484 -30.844 1.00 95.44 87 LEU A O 1
ATOM 663 N N . LEU A 1 88 ? 3.512 -0.300 -32.862 1.00 95.19 88 LEU A N 1
ATOM 664 C CA . LEU A 1 88 ? 3.671 -1.744 -33.066 1.00 95.19 88 LEU A CA 1
ATOM 665 C C . LEU A 1 88 ? 4.561 -2.381 -31.996 1.00 95.19 88 LEU A C 1
ATOM 667 O O . LEU A 1 88 ? 4.217 -3.430 -31.463 1.00 95.19 88 LEU A O 1
ATOM 671 N N . ALA A 1 89 ? 5.680 -1.743 -31.654 1.00 94.19 89 ALA A N 1
ATOM 672 C CA . ALA A 1 89 ? 6.574 -2.244 -30.619 1.00 94.19 89 ALA A CA 1
ATOM 673 C C . ALA A 1 89 ? 5.954 -2.172 -29.222 1.00 94.19 89 ALA A C 1
ATOM 675 O O . ALA A 1 89 ? 6.130 -3.095 -28.438 1.00 94.19 89 ALA A O 1
ATOM 676 N N . THR A 1 90 ? 5.202 -1.112 -28.916 1.00 95.50 90 THR A N 1
ATOM 677 C CA . THR A 1 90 ? 4.457 -1.006 -27.656 1.00 95.50 90 THR A CA 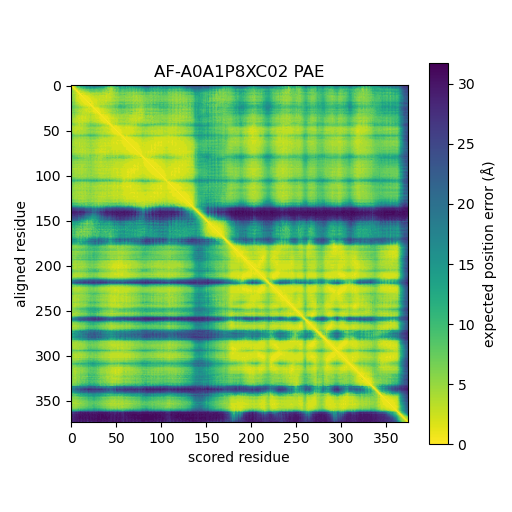1
ATOM 678 C C . THR A 1 90 ? 3.385 -2.089 -27.550 1.00 95.50 90 THR A C 1
ATOM 680 O O . THR A 1 90 ? 3.292 -2.739 -26.515 1.00 95.50 90 THR A O 1
ATOM 683 N N . LEU A 1 91 ? 2.622 -2.337 -28.618 1.00 96.94 91 LEU A N 1
ATOM 684 C CA . LEU A 1 91 ? 1.619 -3.403 -28.635 1.00 96.94 91 LEU A CA 1
ATOM 685 C C . LEU A 1 91 ? 2.267 -4.789 -28.512 1.00 96.94 91 LEU A C 1
ATOM 687 O O . LEU A 1 91 ? 1.822 -5.604 -27.712 1.00 96.94 91 LEU A O 1
ATOM 691 N N . GLY A 1 92 ? 3.347 -5.035 -29.258 1.00 96.50 92 GLY A N 1
ATOM 692 C CA . GLY A 1 92 ? 4.118 -6.274 -29.160 1.00 96.50 92 GLY A CA 1
ATOM 693 C C . GLY A 1 92 ? 4.701 -6.485 -27.763 1.00 96.50 92 GLY A C 1
ATOM 694 O O . GLY A 1 92 ? 4.616 -7.587 -27.232 1.00 96.50 92 GLY A O 1
ATOM 695 N N . ASN A 1 93 ? 5.218 -5.423 -27.136 1.00 97.50 93 ASN A N 1
ATOM 696 C CA . ASN A 1 93 ? 5.684 -5.466 -25.755 1.00 97.50 93 ASN A CA 1
ATOM 697 C C . ASN A 1 93 ? 4.558 -5.836 -24.794 1.00 97.50 93 ASN A C 1
ATOM 699 O O . ASN A 1 93 ? 4.753 -6.718 -23.974 1.00 97.50 93 ASN A O 1
ATOM 703 N N . LEU A 1 94 ? 3.387 -5.202 -24.910 1.00 97.50 94 LEU A N 1
ATOM 704 C CA . LEU A 1 94 ? 2.256 -5.494 -24.032 1.00 97.50 94 LEU A CA 1
ATOM 705 C C . LEU A 1 94 ? 1.862 -6.970 -24.108 1.00 97.50 94 LEU A C 1
ATOM 707 O O . LEU A 1 94 ? 1.711 -7.617 -23.079 1.00 97.50 94 LEU A O 1
ATOM 711 N N . VAL A 1 95 ? 1.745 -7.510 -25.325 1.00 97.75 95 VAL A N 1
ATOM 712 C CA . VAL A 1 95 ? 1.396 -8.921 -25.540 1.00 97.75 95 VAL A CA 1
ATOM 713 C C . VAL A 1 95 ? 2.459 -9.847 -24.947 1.00 97.75 95 VAL A C 1
ATOM 715 O O . VAL A 1 95 ? 2.110 -10.786 -24.239 1.00 97.75 95 VAL A O 1
ATOM 718 N N . LEU A 1 96 ? 3.747 -9.577 -25.189 1.00 97.25 96 LEU A N 1
ATOM 719 C CA . LEU A 1 96 ? 4.847 -10.387 -24.652 1.00 97.25 96 LEU A CA 1
ATOM 720 C C . LEU A 1 96 ? 4.939 -10.306 -23.125 1.00 97.25 96 LEU A C 1
ATOM 722 O O . LEU A 1 96 ? 5.118 -11.331 -22.474 1.00 97.25 96 LEU A O 1
ATOM 726 N N . SER A 1 97 ? 4.798 -9.111 -22.552 1.00 96.38 97 SER A N 1
ATOM 727 C CA . SER A 1 97 ? 4.816 -8.902 -21.107 1.00 96.38 97 SER A CA 1
ATOM 728 C C . SER A 1 97 ? 3.630 -9.593 -20.439 1.00 96.38 97 SER A C 1
ATOM 730 O O . SER A 1 97 ? 3.835 -10.291 -19.455 1.00 96.38 97 SER A O 1
ATOM 732 N N . LEU A 1 98 ? 2.411 -9.480 -20.982 1.00 96.69 98 LEU A N 1
ATOM 733 C CA . LEU A 1 98 ? 1.240 -10.186 -20.447 1.00 96.69 98 LEU A CA 1
ATOM 734 C C . LEU A 1 98 ? 1.380 -11.705 -20.577 1.00 96.69 98 LEU A C 1
ATOM 736 O O . LEU A 1 98 ? 1.077 -12.424 -19.630 1.00 96.69 98 LEU A O 1
ATOM 740 N N . ALA A 1 99 ? 1.890 -12.203 -21.707 1.00 96.31 99 ALA A N 1
ATOM 741 C CA . ALA A 1 99 ? 2.189 -13.623 -21.854 1.00 96.31 99 ALA A CA 1
ATOM 742 C C . ALA A 1 99 ? 3.200 -14.088 -20.795 1.00 96.31 99 ALA A C 1
ATOM 744 O O . ALA A 1 99 ? 2.986 -15.122 -20.172 1.00 96.31 99 ALA A O 1
ATOM 745 N N . ALA A 1 100 ? 4.254 -13.307 -20.536 1.00 94.44 100 ALA A N 1
ATOM 746 C CA . ALA A 1 100 ? 5.217 -13.606 -19.482 1.00 94.44 100 ALA A CA 1
ATOM 747 C C . ALA A 1 100 ? 4.566 -13.635 -18.091 1.00 94.44 100 ALA A C 1
ATOM 749 O O . ALA A 1 100 ? 4.884 -14.531 -17.320 1.00 94.44 100 ALA A O 1
ATOM 750 N N . VAL A 1 101 ? 3.633 -12.723 -17.789 1.00 95.12 101 VAL A N 1
ATOM 751 C CA . VAL A 1 101 ? 2.891 -12.734 -16.515 1.00 95.12 101 VAL A CA 1
ATOM 752 C C . VAL A 1 101 ? 2.161 -14.059 -16.307 1.00 95.12 101 VAL A C 1
ATOM 754 O O . VAL A 1 101 ? 2.340 -14.695 -15.274 1.00 95.12 101 VAL A O 1
ATOM 757 N N . PHE A 1 102 ? 1.378 -14.505 -17.291 1.00 94.75 102 PHE A N 1
ATOM 758 C CA . PHE A 1 102 ? 0.586 -15.731 -17.146 1.00 94.75 102 PHE A CA 1
ATOM 759 C C . PHE A 1 102 ? 1.428 -17.008 -17.229 1.00 94.75 102 PHE A C 1
ATOM 761 O O . PHE A 1 102 ? 1.120 -17.982 -16.552 1.00 94.75 102 PHE A O 1
ATOM 768 N N . LEU A 1 103 ? 2.501 -17.014 -18.026 1.00 94.94 103 LEU A N 1
ATOM 769 C CA . LEU A 1 103 ? 3.415 -18.159 -18.118 1.00 94.94 103 LEU A CA 1
ATOM 770 C C . LEU A 1 103 ? 4.290 -18.325 -16.870 1.00 94.94 103 LEU A C 1
ATOM 772 O O . LEU A 1 103 ? 4.766 -19.427 -16.617 1.00 94.94 103 LEU A O 1
ATOM 776 N N . LEU A 1 104 ? 4.522 -17.243 -16.121 1.00 92.75 104 LEU A N 1
ATOM 777 C CA . LEU A 1 104 ? 5.352 -17.230 -14.915 1.00 92.75 104 LEU A CA 1
ATOM 778 C C . LEU A 1 104 ? 4.531 -17.069 -13.628 1.00 92.75 104 LEU A C 1
ATOM 780 O O . LEU A 1 104 ? 5.113 -16.762 -12.586 1.00 92.75 104 LEU A O 1
ATOM 784 N N . ALA A 1 105 ? 3.212 -17.273 -13.673 1.00 87.62 105 ALA A N 1
ATOM 785 C CA . ALA A 1 105 ? 2.323 -17.043 -12.533 1.00 87.62 105 ALA A CA 1
ATOM 786 C C . ALA A 1 105 ? 2.773 -17.790 -11.258 1.00 87.62 105 ALA A C 1
ATOM 788 O O . ALA A 1 105 ? 2.709 -17.222 -10.172 1.00 87.62 105 ALA A O 1
ATOM 789 N N . ASP A 1 106 ? 3.339 -18.993 -11.406 1.00 88.19 106 ASP A N 1
ATOM 790 C CA . ASP A 1 106 ? 3.757 -19.853 -10.287 1.00 88.19 106 ASP A CA 1
ATOM 791 C C . ASP A 1 106 ? 5.228 -19.665 -9.854 1.00 88.19 106 ASP A C 1
ATOM 793 O O . ASP A 1 106 ? 5.698 -20.293 -8.908 1.00 88.19 106 ASP A O 1
ATOM 797 N N . THR A 1 107 ? 5.997 -18.817 -10.544 1.00 85.00 107 THR A N 1
ATOM 798 C CA . THR A 1 107 ? 7.467 -18.704 -10.372 1.00 85.00 107 THR A CA 1
ATOM 799 C C . THR A 1 107 ? 7.896 -17.691 -9.302 1.00 85.00 107 THR A C 1
ATOM 801 O O . THR A 1 107 ? 9.092 -17.509 -9.065 1.00 85.00 107 THR A O 1
ATOM 804 N N . GLY A 1 108 ? 6.928 -17.037 -8.655 1.00 85.50 108 GLY A N 1
ATOM 805 C CA . GLY A 1 108 ? 7.129 -16.009 -7.635 1.00 85.50 108 GLY A CA 1
ATOM 806 C C . GLY A 1 108 ? 7.056 -14.578 -8.180 1.00 85.50 108 GLY A C 1
ATOM 807 O O . GLY A 1 108 ? 7.551 -14.267 -9.267 1.00 85.50 108 GLY A O 1
ATOM 808 N N . LEU A 1 109 ? 6.462 -13.684 -7.382 1.00 88.19 109 LEU A N 1
ATOM 809 C CA . LEU A 1 109 ? 6.122 -12.309 -7.758 1.00 88.19 109 LEU A CA 1
ATOM 810 C C . LEU A 1 109 ? 7.307 -11.521 -8.342 1.00 88.19 109 LEU A C 1
ATOM 812 O O . LEU A 1 109 ? 7.214 -10.975 -9.443 1.00 88.19 109 LEU A O 1
ATOM 816 N N . TYR A 1 110 ? 8.437 -11.481 -7.632 1.00 89.00 110 TYR A N 1
ATOM 817 C CA . TYR A 1 110 ? 9.590 -10.666 -8.028 1.00 89.00 110 TYR A CA 1
ATOM 818 C C . TYR A 1 110 ? 10.175 -11.072 -9.378 1.00 89.00 110 TYR A C 1
ATOM 820 O O . TYR A 1 110 ? 10.482 -10.209 -10.201 1.00 89.00 110 TYR A O 1
ATOM 828 N N . LEU A 1 111 ? 10.315 -12.377 -9.627 1.00 91.00 111 LEU A N 1
ATOM 829 C CA . LEU A 1 111 ? 10.861 -12.873 -10.887 1.00 91.00 111 LEU A CA 1
ATOM 830 C C . LEU A 1 111 ? 9.939 -12.496 -12.050 1.00 91.00 111 LEU A C 1
ATOM 832 O O . LEU A 1 111 ? 10.405 -11.977 -13.067 1.00 91.00 111 LEU A O 1
ATOM 836 N N . THR A 1 112 ? 8.632 -12.681 -11.870 1.00 92.88 112 THR A N 1
ATOM 837 C CA . THR A 1 112 ? 7.626 -12.331 -12.874 1.00 92.88 112 THR A CA 1
ATOM 838 C C . THR A 1 112 ? 7.628 -10.834 -13.171 1.00 92.88 112 THR A C 1
ATOM 840 O O . THR A 1 112 ? 7.626 -10.453 -14.342 1.00 92.88 112 THR A O 1
ATOM 843 N N . VAL A 1 113 ? 7.735 -9.971 -12.152 1.00 92.56 113 VAL A N 1
ATOM 844 C CA . VAL A 1 113 ? 7.875 -8.515 -12.342 1.00 92.56 113 VAL A CA 1
ATOM 845 C C . VAL A 1 113 ? 9.165 -8.172 -13.096 1.00 92.56 113 VAL A C 1
ATOM 847 O O . VAL A 1 113 ? 9.115 -7.426 -14.077 1.00 92.56 113 VAL A O 1
ATOM 850 N N . ILE A 1 114 ? 10.314 -8.734 -12.698 1.00 93.12 114 ILE A N 1
ATOM 851 C CA . ILE A 1 114 ? 11.612 -8.482 -13.351 1.00 93.12 114 ILE A CA 1
ATOM 852 C C . ILE A 1 114 ? 11.555 -8.853 -14.834 1.00 93.12 114 ILE A C 1
ATOM 854 O O . ILE A 1 114 ? 12.036 -8.097 -15.683 1.00 93.12 114 ILE A O 1
ATOM 858 N N . VAL A 1 115 ? 10.950 -9.992 -15.170 1.00 93.88 115 VAL A N 1
ATOM 859 C CA . VAL A 1 115 ? 10.836 -10.438 -16.560 1.00 93.88 115 VAL A CA 1
ATOM 860 C C . VAL A 1 115 ? 9.831 -9.580 -17.331 1.00 93.88 115 VAL A C 1
ATOM 862 O O . VAL A 1 115 ? 10.188 -9.003 -18.362 1.00 93.88 115 VAL A O 1
ATOM 865 N N . ALA A 1 116 ? 8.596 -9.463 -16.836 1.00 93.94 116 ALA A N 1
ATOM 866 C CA . ALA A 1 116 ? 7.491 -8.845 -17.566 1.00 93.94 116 ALA A CA 1
ATOM 867 C C . ALA A 1 116 ? 7.625 -7.319 -17.691 1.00 93.94 116 ALA A C 1
ATOM 869 O O . ALA A 1 116 ? 7.313 -6.765 -18.748 1.00 93.94 116 ALA A O 1
ATOM 870 N N . ALA A 1 117 ? 8.099 -6.636 -16.646 1.00 91.94 117 ALA A N 1
ATOM 871 C CA . ALA A 1 117 ? 8.212 -5.177 -16.600 1.00 91.94 117 ALA A CA 1
ATOM 872 C C . ALA A 1 117 ? 9.648 -4.659 -16.801 1.00 91.94 117 ALA A C 1
ATOM 874 O O . ALA A 1 117 ? 9.831 -3.477 -17.092 1.00 91.94 117 ALA A O 1
ATOM 875 N N . GLY A 1 118 ? 10.661 -5.523 -16.681 1.00 90.25 118 GLY A N 1
ATOM 876 C CA . GLY A 1 118 ? 12.071 -5.167 -16.867 1.00 90.25 118 GLY A CA 1
ATOM 877 C C . GLY A 1 118 ? 12.665 -5.727 -18.159 1.00 90.25 118 GLY A C 1
ATOM 878 O O . GLY A 1 118 ? 12.932 -4.985 -19.108 1.00 90.25 118 GLY A O 1
ATOM 879 N N . ALA A 1 119 ? 12.886 -7.043 -18.198 1.00 93.62 119 ALA A N 1
ATOM 880 C CA . ALA A 1 119 ? 13.638 -7.704 -19.264 1.00 93.62 119 ALA A CA 1
ATOM 881 C C . ALA A 1 119 ? 12.952 -7.588 -20.633 1.00 93.62 119 ALA A C 1
ATOM 883 O O . ALA A 1 119 ? 13.602 -7.212 -21.611 1.00 93.62 119 ALA A O 1
ATOM 884 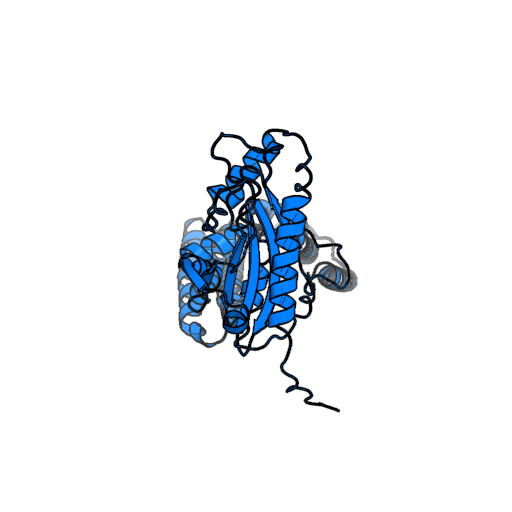N N . VAL A 1 120 ? 11.644 -7.860 -20.707 1.00 94.56 120 VAL A N 1
ATOM 885 C CA . VAL A 1 120 ? 10.878 -7.788 -21.963 1.00 94.56 120 VAL A CA 1
ATOM 886 C C . VAL A 1 120 ? 10.896 -6.358 -22.545 1.00 94.56 120 VAL A C 1
ATOM 888 O O . VAL A 1 120 ? 11.385 -6.201 -23.671 1.00 94.56 120 VAL A O 1
ATOM 891 N N . PRO A 1 121 ? 10.513 -5.300 -21.793 1.00 94.00 121 PRO A N 1
ATOM 892 C CA . PRO A 1 121 ? 10.666 -3.905 -22.222 1.00 94.00 121 PRO A CA 1
ATOM 893 C C . PRO A 1 121 ? 12.064 -3.532 -22.704 1.00 94.00 121 PRO A C 1
ATOM 895 O O . PRO A 1 121 ? 12.219 -2.901 -23.756 1.00 94.00 121 PRO A O 1
ATOM 898 N N . LEU A 1 122 ? 13.096 -3.943 -21.965 1.00 92.38 122 LEU A N 1
ATOM 899 C CA . LEU A 1 122 ? 14.483 -3.651 -22.307 1.00 92.38 122 LEU A CA 1
ATOM 900 C C . LEU A 1 122 ? 14.872 -4.264 -23.659 1.00 92.38 122 LEU A C 1
ATOM 902 O O . LEU A 1 122 ? 15.425 -3.568 -24.514 1.00 92.38 122 LEU A O 1
ATOM 906 N N . ILE A 1 123 ? 14.549 -5.541 -23.884 1.00 93.69 123 ILE A N 1
ATOM 907 C CA . ILE A 1 123 ? 14.848 -6.248 -25.139 1.00 93.69 123 ILE A CA 1
ATOM 908 C C . ILE A 1 123 ? 14.162 -5.560 -26.325 1.00 93.69 123 ILE A C 1
ATOM 910 O O . ILE A 1 123 ? 14.789 -5.367 -27.374 1.00 93.69 123 ILE A O 1
ATOM 914 N N . VAL A 1 124 ? 12.901 -5.146 -26.164 1.00 93.94 124 VAL A N 1
ATOM 915 C CA . VAL A 1 124 ? 12.146 -4.444 -27.214 1.00 93.94 124 VAL A CA 1
ATOM 916 C C . VAL A 1 124 ? 12.805 -3.106 -27.559 1.00 93.94 124 VAL A C 1
ATOM 918 O O . VAL A 1 124 ? 13.051 -2.826 -28.737 1.00 93.94 124 VAL A O 1
ATOM 921 N N . VAL A 1 125 ? 13.157 -2.294 -26.555 1.00 90.62 125 VAL A N 1
ATOM 922 C CA . VAL A 1 125 ? 13.812 -0.992 -26.772 1.00 90.62 125 VAL A CA 1
ATOM 923 C C . VAL A 1 125 ? 15.189 -1.156 -27.420 1.00 90.62 125 VAL A C 1
ATOM 925 O O . VAL A 1 125 ? 15.504 -0.431 -28.368 1.00 90.62 125 VAL A O 1
ATOM 928 N N . LEU A 1 126 ? 15.998 -2.121 -26.970 1.00 90.69 126 LEU A N 1
ATOM 929 C CA . LEU A 1 126 ? 17.317 -2.396 -27.552 1.00 90.69 126 LEU A CA 1
ATOM 930 C C . LEU A 1 126 ? 17.212 -2.861 -29.007 1.00 90.69 126 LEU A C 1
ATOM 932 O O . LEU A 1 126 ? 17.984 -2.421 -29.862 1.00 90.69 126 LEU A O 1
ATOM 936 N N . THR A 1 127 ? 16.218 -3.694 -29.312 1.00 91.56 127 THR A N 1
ATOM 937 C CA . THR A 1 127 ? 15.959 -4.175 -30.672 1.00 91.56 127 THR A CA 1
ATOM 938 C C . THR A 1 127 ? 15.538 -3.026 -31.585 1.00 91.56 127 THR A C 1
ATOM 940 O O . THR A 1 127 ? 16.088 -2.872 -32.677 1.00 91.56 127 THR A O 1
ATOM 943 N N . LEU A 1 128 ? 14.639 -2.149 -31.126 1.00 90.69 128 LEU A N 1
ATOM 944 C CA . LEU A 1 128 ? 14.270 -0.936 -31.859 1.00 90.69 128 LEU A CA 1
ATOM 945 C C . LEU A 1 128 ? 15.458 -0.002 -32.083 1.00 90.69 128 LEU A C 1
ATOM 947 O O . LEU A 1 128 ? 15.610 0.552 -33.175 1.00 90.69 128 LEU A O 1
ATOM 951 N N . HIS A 1 129 ? 16.302 0.175 -31.067 1.00 86.88 129 HIS A N 1
ATOM 952 C CA . HIS A 1 129 ? 17.496 1.000 -31.177 1.00 86.88 129 HIS A CA 1
ATOM 953 C C . HIS A 1 129 ? 18.451 0.451 -32.243 1.00 86.88 129 HIS A C 1
ATOM 955 O O . HIS A 1 129 ? 18.904 1.202 -33.109 1.00 86.88 129 HIS A O 1
ATOM 961 N N . ARG A 1 130 ? 18.677 -0.869 -32.241 1.00 87.38 130 ARG A N 1
ATOM 962 C CA . ARG A 1 130 ? 19.515 -1.561 -33.227 1.00 87.38 130 ARG A CA 1
AT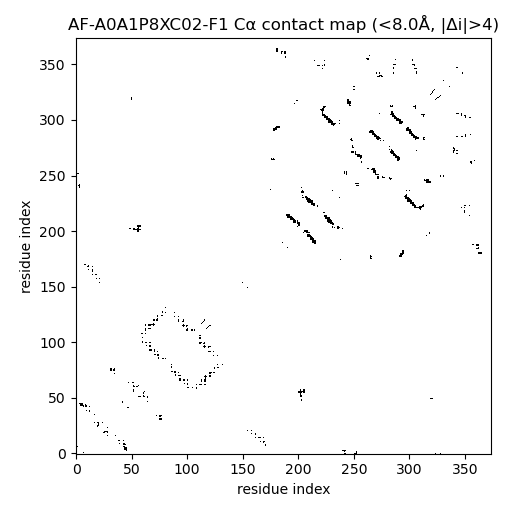OM 963 C C . ARG A 1 130 ? 18.951 -1.456 -34.644 1.00 87.38 130 ARG A C 1
ATOM 965 O O . ARG A 1 130 ? 19.696 -1.125 -35.560 1.00 87.38 130 ARG A O 1
ATOM 972 N N . ILE A 1 131 ? 17.648 -1.679 -34.832 1.00 87.06 131 ILE A N 1
ATOM 973 C CA . ILE A 1 131 ? 16.989 -1.553 -36.146 1.00 87.06 131 ILE A CA 1
ATOM 974 C C . ILE A 1 131 ? 17.114 -0.123 -36.677 1.00 87.06 131 ILE A C 1
ATOM 976 O O . ILE A 1 131 ? 17.409 0.076 -37.853 1.00 87.06 131 ILE A O 1
ATOM 980 N N . ASN A 1 132 ? 16.902 0.881 -35.824 1.00 84.62 132 ASN A N 1
ATOM 981 C CA . ASN A 1 132 ? 17.012 2.278 -36.231 1.00 84.62 132 ASN A CA 1
ATOM 982 C C . ASN A 1 132 ? 18.451 2.665 -36.587 1.00 84.62 132 ASN A C 1
ATOM 984 O O . ASN A 1 132 ? 18.665 3.423 -37.526 1.00 84.62 132 ASN A O 1
ATOM 988 N N . TRP A 1 133 ? 19.431 2.138 -35.851 1.00 81.12 133 TRP A N 1
ATOM 989 C CA . TRP A 1 133 ? 20.843 2.349 -36.152 1.00 81.12 133 TRP A CA 1
ATOM 990 C C . TRP A 1 133 ? 21.222 1.762 -37.517 1.00 81.12 133 TRP A C 1
ATOM 992 O O . TRP A 1 133 ? 21.833 2.461 -38.314 1.00 81.12 133 TRP A O 1
ATOM 1002 N N . LEU A 1 134 ? 20.766 0.544 -37.829 1.00 82.56 134 LEU A N 1
ATOM 1003 C CA . LEU A 1 134 ? 21.001 -0.108 -39.127 1.00 82.56 134 LEU A CA 1
ATOM 1004 C C . LEU A 1 134 ? 20.307 0.587 -40.311 1.00 82.56 134 LEU A C 1
ATOM 1006 O O . LEU A 1 134 ? 20.731 0.413 -41.446 1.00 82.56 134 LEU A O 1
ATOM 1010 N N . ARG A 1 135 ? 19.225 1.338 -40.066 1.00 80.06 135 ARG A N 1
ATOM 1011 C CA . ARG A 1 135 ? 18.477 2.075 -41.101 1.00 80.06 135 ARG A CA 1
ATOM 1012 C C . ARG A 1 135 ? 19.000 3.487 -41.363 1.00 80.06 135 ARG A C 1
ATOM 1014 O O . ARG A 1 135 ? 18.496 4.138 -42.273 1.00 80.06 135 ARG A O 1
ATOM 1021 N N . ARG A 1 136 ? 19.932 3.997 -40.555 1.00 74.25 136 ARG A N 1
ATOM 1022 C CA . ARG A 1 136 ? 20.573 5.286 -40.840 1.00 74.25 136 ARG A CA 1
ATOM 1023 C C . ARG A 1 136 ? 21.570 5.095 -41.975 1.00 74.25 136 ARG A C 1
ATOM 1025 O O . ARG A 1 136 ? 22.410 4.205 -41.889 1.00 74.25 136 ARG A O 1
ATOM 1032 N N . ASP A 1 137 ? 21.468 5.935 -43.001 1.00 55.50 137 ASP A N 1
ATOM 1033 C CA . ASP A 1 137 ? 22.415 5.934 -44.114 1.00 55.50 137 ASP A CA 1
ATOM 1034 C C . ASP A 1 137 ? 23.851 6.134 -43.600 1.00 55.50 137 ASP A C 1
ATOM 1036 O O . ASP A 1 137 ? 24.094 7.063 -42.820 1.00 55.50 137 ASP A O 1
ATOM 1040 N N . PRO A 1 138 ? 24.820 5.313 -44.043 1.00 58.03 138 PRO A N 1
ATOM 1041 C CA . PRO A 1 138 ? 26.227 5.492 -43.688 1.00 58.03 138 PRO A CA 1
ATOM 1042 C C . PRO A 1 138 ? 26.789 6.842 -44.170 1.00 58.03 138 PRO A C 1
ATOM 1044 O O . PRO A 1 138 ? 27.739 7.354 -43.578 1.00 58.03 138 PRO A O 1
ATOM 1047 N N . ASP A 1 139 ? 26.156 7.469 -45.165 1.00 52.59 139 ASP A N 1
ATOM 1048 C CA . ASP A 1 139 ? 26.564 8.764 -45.721 1.00 52.59 139 ASP A CA 1
ATOM 1049 C C . ASP A 1 139 ? 26.182 9.971 -44.842 1.00 52.59 139 ASP A C 1
ATOM 1051 O O . ASP A 1 139 ? 26.681 11.077 -45.050 1.00 52.59 139 ASP A O 1
ATOM 1055 N N . SER A 1 140 ? 25.367 9.788 -43.791 1.00 50.94 140 SER A N 1
ATOM 1056 C CA . SER A 1 140 ? 25.040 10.864 -42.839 1.00 50.94 140 SER A CA 1
ATOM 1057 C C . SER A 1 140 ? 26.063 11.014 -41.698 1.00 50.94 140 SER A C 1
ATOM 1059 O O . SER A 1 140 ? 25.799 11.729 -40.730 1.00 50.94 140 SER A O 1
ATOM 1061 N N . VAL A 1 141 ? 27.213 10.329 -41.763 1.00 51.47 141 VAL A N 1
ATOM 1062 C CA . VAL A 1 141 ? 28.274 10.343 -40.728 1.00 51.47 141 VAL A CA 1
ATOM 1063 C C . VAL A 1 141 ? 29.286 11.488 -40.950 1.00 51.47 141 VAL A C 1
ATOM 1065 O O . VAL A 1 141 ? 30.328 11.567 -40.303 1.00 51.47 141 VAL A O 1
ATOM 1068 N N . ALA A 1 142 ? 28.976 12.455 -41.816 1.00 47.09 142 ALA A N 1
ATOM 1069 C CA . ALA A 1 142 ? 29.776 13.665 -42.003 1.00 47.09 142 ALA A CA 1
ATOM 1070 C C . ALA A 1 142 ? 29.507 14.705 -40.898 1.00 47.09 142 ALA A C 1
ATOM 1072 O O . ALA A 1 142 ? 28.856 15.719 -41.121 1.00 47.09 142 ALA A O 1
ATOM 1073 N N . THR A 1 143 ? 29.962 14.401 -39.683 1.00 49.16 143 THR A N 1
ATOM 1074 C CA . THR A 1 143 ? 30.436 15.298 -38.605 1.00 49.16 143 THR A CA 1
ATOM 1075 C C . THR A 1 143 ? 30.405 14.494 -37.312 1.00 49.16 143 THR A C 1
ATOM 1077 O O . THR A 1 143 ? 29.561 14.679 -36.435 1.00 49.16 143 THR A O 1
ATOM 1080 N N . ALA A 1 144 ? 31.339 13.551 -37.186 1.00 47.78 144 ALA A N 1
ATOM 1081 C CA . ALA A 1 144 ? 31.654 12.980 -35.889 1.00 47.78 144 ALA A CA 1
ATOM 1082 C C . ALA A 1 144 ? 32.221 14.107 -35.015 1.00 47.78 144 ALA A C 1
ATOM 1084 O O . ALA A 1 144 ? 33.419 14.384 -35.035 1.00 47.78 144 ALA A O 1
ATOM 1085 N N . SER A 1 145 ? 31.353 14.803 -34.275 1.00 48.97 145 SER A N 1
ATOM 1086 C CA . SER A 1 145 ? 31.795 15.601 -33.139 1.00 48.97 145 SER A CA 1
ATOM 1087 C C . SER A 1 145 ? 32.554 14.641 -32.235 1.00 48.97 145 SER A C 1
ATOM 1089 O O . SER A 1 145 ? 31.958 13.690 -31.720 1.00 48.97 145 SER A O 1
ATOM 1091 N N . THR A 1 146 ? 33.860 14.835 -32.102 1.00 48.16 146 THR A N 1
ATOM 1092 C CA . THR A 1 146 ? 34.696 14.078 -31.181 1.00 48.16 146 THR A CA 1
ATOM 1093 C C . THR A 1 146 ? 34.130 14.275 -29.783 1.00 48.16 146 THR A C 1
ATOM 1095 O O . THR A 1 146 ? 34.286 15.322 -29.158 1.00 48.16 146 THR A O 1
ATOM 1098 N N . LEU A 1 147 ? 33.376 13.280 -29.316 1.00 53.50 147 LEU A N 1
ATOM 1099 C CA . LEU A 1 147 ? 32.898 13.258 -27.947 1.00 53.50 147 LEU A CA 1
ATOM 1100 C C . LEU A 1 147 ? 34.135 13.150 -27.046 1.00 53.50 147 LEU A C 1
ATOM 1102 O O . LEU A 1 147 ? 35.030 12.355 -27.350 1.00 53.50 147 LEU A O 1
ATOM 1106 N N . PRO A 1 148 ? 34.224 13.938 -25.964 1.00 57.25 148 PRO A N 1
ATOM 1107 C CA . PRO A 1 148 ? 35.322 13.816 -25.021 1.00 57.25 148 PRO A CA 1
ATOM 1108 C C . PRO A 1 148 ? 35.370 12.377 -24.501 1.00 57.25 148 PRO A C 1
ATOM 1110 O O . PRO A 1 148 ? 34.389 11.850 -23.978 1.00 57.25 148 PRO A O 1
ATOM 1113 N N . THR A 1 149 ? 36.511 11.722 -24.689 1.00 58.16 149 THR A N 1
ATOM 1114 C CA . THR A 1 149 ? 36.724 10.341 -24.265 1.00 58.16 149 THR A CA 1
ATOM 1115 C C . THR A 1 149 ? 36.848 10.303 -22.745 1.00 58.16 149 THR A C 1
ATOM 1117 O O . THR A 1 149 ? 37.848 10.762 -22.188 1.00 58.16 149 THR A O 1
ATOM 1120 N N . CYS A 1 150 ? 35.840 9.772 -22.056 1.00 58.12 150 CYS A N 1
ATOM 1121 C CA . CYS A 1 150 ? 35.937 9.510 -20.624 1.00 58.12 150 CYS A CA 1
ATOM 1122 C C . CYS A 1 150 ? 36.966 8.403 -20.370 1.00 58.12 150 CYS A C 1
ATOM 1124 O O . CYS A 1 150 ? 36.929 7.344 -20.999 1.00 58.12 150 CYS A O 1
ATOM 1126 N N . LYS A 1 151 ? 37.894 8.638 -19.436 1.00 76.75 151 LYS A N 1
ATOM 1127 C CA . LYS A 1 151 ? 38.840 7.605 -18.999 1.00 76.75 151 LYS A CA 1
ATOM 1128 C C . LYS A 1 151 ? 38.058 6.457 -18.336 1.00 76.75 151 LYS A C 1
ATOM 1130 O O . LYS A 1 151 ? 37.123 6.737 -17.586 1.00 76.75 151 LYS A O 1
ATOM 1135 N N . PRO A 1 152 ? 38.454 5.182 -18.518 1.00 72.62 152 PRO A N 1
ATOM 1136 C CA . PRO A 1 152 ? 37.783 4.028 -17.900 1.00 72.62 152 PRO A CA 1
ATOM 1137 C C . PRO A 1 152 ? 37.702 4.132 -16.368 1.00 72.62 152 PRO A C 1
ATOM 1139 O O . PRO A 1 152 ? 36.741 3.682 -15.753 1.00 72.62 152 PRO A O 1
ATOM 1142 N N . GLN A 1 153 ? 38.666 4.821 -15.754 1.00 74.31 153 GLN A N 1
ATOM 1143 C CA . GLN A 1 153 ? 38.682 5.135 -14.323 1.00 74.31 153 GLN A CA 1
ATOM 1144 C C . GLN A 1 153 ? 37.479 5.979 -13.875 1.00 74.31 153 GLN A C 1
ATOM 1146 O O . GLN A 1 153 ? 36.969 5.772 -12.778 1.00 74.31 153 GLN A O 1
ATOM 1151 N N . SER A 1 154 ? 36.984 6.889 -14.721 1.00 70.38 154 SER A N 1
ATOM 1152 C CA . SER A 1 154 ? 35.790 7.684 -14.421 1.00 70.38 154 SER A CA 1
ATOM 1153 C C . SER A 1 154 ? 34.546 6.802 -14.314 1.00 70.38 154 SER A C 1
ATOM 1155 O O . SER A 1 154 ? 33.735 7.027 -13.426 1.00 70.38 154 SER A O 1
ATOM 1157 N N . TYR A 1 155 ? 34.425 5.755 -15.138 1.00 72.56 155 TYR A N 1
ATOM 1158 C CA . TYR A 1 155 ? 33.335 4.782 -15.010 1.00 72.56 155 TYR A CA 1
ATOM 1159 C C . TYR A 1 155 ? 33.445 3.957 -13.725 1.00 72.56 155 TYR A C 1
ATOM 1161 O O . TYR A 1 155 ? 32.429 3.712 -13.087 1.00 72.56 155 TYR A O 1
ATOM 1169 N N . GLY A 1 156 ? 34.663 3.590 -13.308 1.00 75.25 156 GLY A N 1
ATOM 1170 C CA . GLY A 1 156 ? 34.895 2.901 -12.035 1.00 75.25 156 GLY A CA 1
ATOM 1171 C C . GLY A 1 156 ? 34.476 3.741 -10.826 1.00 75.25 156 GLY A C 1
ATOM 1172 O O . GLY A 1 156 ? 33.710 3.274 -9.989 1.00 75.25 156 GLY A O 1
ATOM 1173 N N . VAL A 1 157 ? 34.903 5.008 -10.768 1.00 78.81 157 VAL A N 1
ATOM 1174 C CA . VAL A 1 157 ? 34.503 5.940 -9.697 1.00 78.81 157 VAL A CA 1
ATOM 1175 C C . VAL A 1 157 ? 32.992 6.166 -9.699 1.00 78.81 157 VAL A C 1
ATOM 1177 O O . VAL A 1 157 ? 32.376 6.170 -8.639 1.00 78.81 157 VAL A O 1
ATOM 1180 N N . LEU A 1 158 ? 32.379 6.311 -10.876 1.00 72.50 158 LEU A N 1
ATOM 1181 C CA . LEU A 1 158 ? 30.936 6.509 -10.980 1.00 72.50 158 LEU A CA 1
ATOM 1182 C C . LEU A 1 158 ? 30.144 5.255 -10.599 1.00 72.50 158 LEU A C 1
ATOM 1184 O O . LEU A 1 158 ? 29.104 5.388 -9.966 1.00 72.50 158 LEU A O 1
ATOM 1188 N N . ALA A 1 159 ? 30.641 4.056 -10.911 1.00 76.19 159 ALA A N 1
ATOM 1189 C CA . ALA A 1 159 ? 30.044 2.807 -10.449 1.00 76.19 159 ALA A CA 1
ATOM 1190 C C . ALA A 1 159 ? 30.132 2.675 -8.921 1.00 76.19 159 ALA A C 1
ATOM 1192 O O . ALA A 1 159 ? 29.143 2.327 -8.287 1.00 76.19 159 ALA A O 1
ATOM 1193 N N . VAL A 1 160 ? 31.275 3.019 -8.315 1.00 81.62 160 VAL A N 1
ATOM 1194 C CA . VAL A 1 160 ? 31.432 3.026 -6.850 1.00 81.62 160 VAL A CA 1
ATOM 1195 C C . VAL A 1 160 ? 30.507 4.056 -6.202 1.00 81.62 160 VAL A C 1
ATOM 1197 O O . VAL A 1 160 ? 29.829 3.728 -5.234 1.00 81.62 160 VAL A O 1
ATOM 1200 N N . LEU A 1 161 ? 30.427 5.276 -6.744 1.00 78.62 161 LEU A N 1
ATOM 1201 C CA . LEU A 1 161 ? 29.535 6.319 -6.231 1.00 78.62 161 LEU A CA 1
ATOM 1202 C C . LEU A 1 161 ? 28.060 5.919 -6.383 1.00 78.62 161 LEU A C 1
ATOM 1204 O O . LEU A 1 161 ? 27.272 6.141 -5.470 1.00 78.62 161 LEU A O 1
ATOM 1208 N N . ALA A 1 162 ? 27.697 5.289 -7.504 1.00 73.06 162 ALA A N 1
ATOM 1209 C CA . ALA A 1 162 ? 26.369 4.735 -7.721 1.00 73.06 162 ALA A CA 1
ATOM 1210 C C . ALA A 1 162 ? 26.060 3.634 -6.701 1.00 73.06 162 ALA A C 1
ATOM 1212 O O . ALA A 1 162 ? 25.022 3.697 -6.060 1.00 73.06 162 ALA A O 1
ATOM 1213 N N . ILE A 1 163 ? 26.955 2.672 -6.477 1.00 80.38 163 ILE A N 1
ATOM 1214 C CA . ILE A 1 163 ? 26.745 1.622 -5.469 1.00 80.38 163 ILE A CA 1
ATOM 1215 C C . ILE A 1 163 ? 26.631 2.231 -4.068 1.00 80.38 163 ILE A C 1
ATOM 1217 O O . ILE A 1 163 ? 25.703 1.901 -3.342 1.00 80.38 163 ILE A O 1
ATOM 1221 N N . ALA A 1 164 ? 27.512 3.164 -3.698 1.00 80.31 164 ALA A N 1
ATOM 1222 C CA . ALA A 1 164 ? 27.454 3.836 -2.402 1.00 80.31 164 ALA A CA 1
ATOM 1223 C C . ALA A 1 164 ? 26.130 4.590 -2.214 1.00 80.31 164 ALA A C 1
ATOM 1225 O O . ALA A 1 164 ? 25.488 4.470 -1.176 1.00 80.31 164 ALA A O 1
ATOM 1226 N N . MET A 1 165 ? 25.688 5.320 -3.239 1.00 74.69 165 MET A N 1
ATOM 1227 C CA . MET A 1 165 ? 24.423 6.043 -3.206 1.00 74.69 165 MET A CA 1
ATOM 1228 C C . MET A 1 165 ? 23.220 5.088 -3.192 1.00 74.69 165 MET A C 1
ATOM 1230 O O . MET A 1 165 ? 22.252 5.381 -2.503 1.00 74.69 165 MET A O 1
ATOM 1234 N N . LEU A 1 166 ? 23.294 3.930 -3.860 1.00 75.31 166 LEU A N 1
ATOM 1235 C CA . LEU A 1 166 ? 22.278 2.876 -3.771 1.00 75.31 166 LEU A CA 1
ATOM 1236 C C . LEU A 1 166 ? 22.200 2.317 -2.349 1.00 75.31 166 LEU A C 1
ATOM 1238 O O . LEU A 1 166 ? 21.111 2.208 -1.808 1.00 75.31 166 LEU A O 1
ATOM 1242 N N . CYS A 1 167 ? 23.340 2.022 -1.720 1.00 76.75 167 CYS A N 1
ATOM 1243 C CA . CYS A 1 167 ? 23.388 1.546 -0.337 1.00 76.75 167 CYS A CA 1
ATOM 1244 C C . CYS A 1 167 ? 22.824 2.566 0.663 1.00 76.75 167 CYS A C 1
ATOM 1246 O O . CYS A 1 167 ? 22.276 2.162 1.680 1.00 76.75 167 CYS A O 1
ATOM 1248 N N . ILE A 1 168 ? 22.950 3.869 0.382 1.00 77.25 168 ILE A N 1
ATOM 1249 C CA . ILE A 1 168 ? 22.385 4.944 1.215 1.00 77.25 168 ILE A CA 1
ATOM 1250 C C . ILE A 1 168 ? 20.879 5.120 0.964 1.00 77.25 168 ILE A C 1
ATOM 1252 O O . ILE A 1 168 ? 20.140 5.417 1.894 1.00 77.25 168 ILE A O 1
ATOM 1256 N N . GLN A 1 169 ? 20.437 4.979 -0.289 1.00 68.44 169 GLN A N 1
ATOM 1257 C CA . GLN A 1 169 ? 19.056 5.241 -0.719 1.00 68.44 169 GLN A CA 1
ATOM 1258 C C . GLN A 1 169 ? 18.160 3.999 -0.702 1.00 68.44 169 GLN A C 1
ATOM 1260 O O . GLN A 1 169 ? 16.964 4.119 -0.941 1.00 68.44 169 GLN A O 1
ATOM 1265 N N . LEU A 1 170 ? 18.714 2.807 -0.464 1.00 65.31 170 LEU A N 1
ATOM 1266 C CA . LEU A 1 170 ? 17.930 1.602 -0.228 1.00 65.31 170 LEU A CA 1
ATOM 1267 C C . LEU A 1 170 ? 17.159 1.801 1.083 1.00 65.31 170 LEU A C 1
ATOM 1269 O O . LEU A 1 170 ? 17.799 1.914 2.133 1.00 65.31 170 LEU A O 1
ATOM 1273 N N . PRO A 1 171 ? 15.816 1.818 1.060 1.00 57.81 171 PRO A N 1
ATOM 1274 C CA . PRO A 1 171 ? 15.025 1.842 2.277 1.00 57.81 171 PRO A CA 1
ATOM 1275 C C . PRO A 1 171 ? 15.117 0.461 2.939 1.00 57.81 171 PRO A C 1
ATOM 1277 O O . PRO A 1 171 ? 14.207 -0.356 2.853 1.00 57.81 171 PRO A O 1
ATOM 1280 N N . ILE A 1 172 ? 16.251 0.160 3.578 1.00 52.69 172 ILE A N 1
ATOM 1281 C CA . ILE A 1 172 ? 16.406 -1.017 4.439 1.00 52.69 172 ILE A CA 1
ATOM 1282 C C . ILE A 1 172 ? 15.896 -0.632 5.825 1.00 52.69 172 ILE A C 1
ATOM 1284 O O . ILE A 1 172 ? 16.630 -0.646 6.814 1.00 52.69 172 ILE A O 1
ATOM 1288 N N . THR A 1 173 ? 14.626 -0.251 5.909 1.00 54.28 173 THR A N 1
ATOM 1289 C CA . THR A 1 173 ? 13.959 -0.225 7.203 1.00 54.28 173 THR A CA 1
ATOM 1290 C C . THR A 1 173 ? 13.695 -1.683 7.530 1.00 54.28 173 THR A C 1
ATOM 1292 O O . THR A 1 173 ? 12.790 -2.293 6.962 1.00 54.28 173 THR A O 1
ATOM 1295 N N . ARG A 1 174 ? 14.542 -2.292 8.374 1.00 54.81 174 ARG A N 1
ATOM 1296 C CA . ARG A 1 174 ? 14.212 -3.619 8.902 1.00 54.81 174 ARG A CA 1
ATOM 1297 C C . ARG A 1 174 ? 12.839 -3.502 9.548 1.00 54.81 174 ARG A C 1
ATOM 1299 O O . ARG A 1 174 ? 12.650 -2.570 10.337 1.00 54.81 174 ARG A O 1
ATOM 1306 N N . PRO A 1 175 ? 11.905 -4.403 9.223 1.00 61.34 175 PRO A N 1
ATOM 1307 C CA . PRO A 1 175 ? 10.627 -4.356 9.880 1.00 61.34 175 PRO A CA 1
ATOM 1308 C C . PRO A 1 175 ? 10.830 -4.483 11.383 1.00 61.34 175 PRO A C 1
ATOM 1310 O O . PRO A 1 175 ? 11.698 -5.242 11.830 1.00 61.34 175 PRO A O 1
ATOM 1313 N N . ALA A 1 176 ? 10.082 -3.689 12.149 1.00 65.94 176 ALA A N 1
ATOM 1314 C CA . ALA A 1 176 ? 10.109 -3.805 13.596 1.00 65.94 176 ALA A CA 1
ATOM 1315 C C . ALA A 1 176 ? 9.802 -5.269 13.963 1.00 65.94 176 ALA A C 1
ATOM 1317 O O . ALA A 1 176 ? 8.927 -5.869 13.329 1.00 65.94 176 ALA A O 1
ATOM 1318 N N . PRO A 1 177 ? 10.541 -5.869 14.913 1.00 68.25 177 PRO A N 1
ATOM 1319 C CA . PRO A 1 177 ? 10.221 -7.209 15.379 1.00 68.25 177 PRO A CA 1
ATOM 1320 C C . PRO A 1 177 ? 8.761 -7.233 15.837 1.00 68.25 177 PRO A C 1
ATOM 1322 O O . PRO A 1 177 ? 8.317 -6.341 16.557 1.00 68.25 177 PRO A O 1
ATOM 1325 N N . VAL A 1 178 ? 8.019 -8.218 15.337 1.00 84.38 178 VAL A N 1
ATOM 1326 C CA . VAL A 1 178 ? 6.596 -8.397 15.621 1.00 84.38 178 VAL A CA 1
ATOM 1327 C C . VAL A 1 178 ? 6.478 -9.336 16.812 1.00 84.38 178 VAL A C 1
ATOM 1329 O O . VAL A 1 178 ? 7.015 -10.444 16.769 1.00 84.38 178 VAL A O 1
ATOM 1332 N N . ASP A 1 179 ? 5.776 -8.902 17.855 1.00 88.88 179 ASP A N 1
ATOM 1333 C CA . ASP A 1 179 ? 5.552 -9.739 19.029 1.00 88.88 179 ASP A CA 1
ATOM 1334 C C . ASP A 1 179 ? 4.676 -10.945 18.667 1.00 88.88 179 ASP A C 1
ATOM 1336 O O . ASP A 1 179 ? 3.693 -10.830 17.927 1.00 88.88 179 ASP A O 1
ATOM 1340 N N . VAL A 1 180 ? 5.046 -12.112 19.195 1.00 90.75 180 VAL A N 1
ATOM 1341 C CA . VAL A 1 180 ? 4.286 -13.353 19.025 1.00 90.75 180 VAL A CA 1
ATOM 1342 C C . VAL A 1 180 ? 3.275 -13.474 20.160 1.00 90.75 180 VAL A C 1
ATOM 1344 O O . VAL A 1 180 ? 3.637 -13.352 21.330 1.00 90.75 180 VAL A O 1
ATOM 1347 N N . VAL A 1 181 ? 2.019 -13.740 19.813 1.00 91.88 181 VAL A N 1
ATOM 1348 C CA . VAL A 1 181 ? 0.902 -13.893 20.754 1.00 91.88 181 VAL A CA 1
ATOM 1349 C C . VAL A 1 181 ? 0.198 -15.233 20.554 1.00 91.88 181 VAL A C 1
ATOM 1351 O O . VAL A 1 181 ? 0.335 -15.880 19.514 1.00 91.88 181 VAL A O 1
ATOM 1354 N N . ALA A 1 182 ? -0.560 -15.665 21.564 1.00 91.25 182 ALA A N 1
ATOM 1355 C CA . ALA A 1 182 ? -1.312 -16.916 21.497 1.00 91.25 182 ALA A CA 1
ATOM 1356 C C . ALA A 1 182 ? -2.367 -16.873 20.378 1.00 91.25 182 ALA A C 1
ATOM 1358 O O . ALA A 1 182 ? -3.095 -15.893 20.262 1.00 91.25 182 ALA A O 1
ATOM 1359 N N . ALA A 1 183 ? -2.506 -17.947 19.593 1.00 89.69 183 ALA A N 1
ATOM 1360 C CA . ALA A 1 183 ? -3.410 -17.985 18.434 1.00 89.69 183 ALA A CA 1
ATOM 1361 C C . ALA A 1 183 ? -4.891 -17.695 18.772 1.00 89.69 183 ALA A C 1
ATOM 1363 O O . ALA A 1 183 ? -5.656 -17.226 17.932 1.00 89.69 183 ALA A O 1
ATOM 1364 N N . ASP A 1 184 ? -5.297 -17.966 20.012 1.00 90.00 184 ASP A N 1
ATOM 1365 C CA . ASP A 1 184 ? -6.649 -17.792 20.542 1.00 90.00 184 ASP A CA 1
ATOM 1366 C C . ASP A 1 184 ? -6.836 -16.492 21.350 1.00 90.00 184 ASP A C 1
ATOM 1368 O O . ASP A 1 184 ? -7.858 -16.338 22.025 1.00 90.00 184 ASP A O 1
ATOM 1372 N N . TRP A 1 185 ? -5.890 -15.543 21.283 1.00 93.56 185 TRP A N 1
ATOM 1373 C CA . TRP A 1 185 ? -5.929 -14.309 22.082 1.00 93.56 185 TRP A CA 1
ATOM 1374 C C . TRP A 1 185 ? -7.224 -13.511 21.891 1.00 93.56 185 TRP A C 1
ATOM 1376 O O . TRP A 1 185 ? -7.777 -13.021 22.867 1.00 93.56 185 TRP A O 1
ATOM 1386 N N . VAL A 1 186 ? -7.768 -13.446 20.667 1.00 93.44 186 VAL A N 1
ATOM 1387 C CA . VAL A 1 186 ? -9.029 -12.733 20.375 1.00 93.44 186 VAL A CA 1
ATOM 1388 C C . VAL A 1 186 ? -10.182 -13.296 21.209 1.00 93.44 186 VAL A C 1
ATOM 1390 O O . VAL A 1 186 ? -10.984 -12.542 21.760 1.00 93.44 186 VAL A O 1
ATOM 1393 N N . HIS A 1 187 ? -10.244 -14.625 21.341 1.00 90.94 187 HIS A N 1
ATOM 1394 C CA . HIS A 1 187 ? -11.259 -15.296 22.147 1.00 90.94 187 HIS A CA 1
ATOM 1395 C C . HIS A 1 187 ? -11.031 -15.062 23.645 1.00 90.94 187 HIS A C 1
ATOM 1397 O O . HIS A 1 187 ? -11.981 -14.754 24.362 1.00 90.94 187 HIS A O 1
ATOM 1403 N N . LYS A 1 188 ? -9.775 -15.148 24.108 1.00 90.69 188 LYS A N 1
ATOM 1404 C CA . LYS A 1 188 ? -9.394 -14.871 25.506 1.00 90.69 188 LYS A CA 1
ATOM 1405 C C . LYS A 1 188 ? -9.725 -13.441 25.929 1.00 90.69 188 LYS A C 1
ATOM 1407 O O . LYS A 1 188 ? -10.234 -13.234 27.022 1.00 90.69 188 LYS A O 1
ATOM 1412 N N . SER A 1 189 ? -9.545 -12.476 25.029 1.00 90.94 189 SER A N 1
ATOM 1413 C CA . SER A 1 189 ? -9.905 -11.074 25.249 1.00 90.94 189 SER A CA 1
ATOM 1414 C C . SER A 1 189 ? -11.417 -10.812 25.316 1.00 90.94 189 SER A C 1
ATOM 1416 O O . SER A 1 189 ? -11.819 -9.677 25.561 1.00 90.94 189 SER A O 1
ATOM 1418 N N . GLY A 1 190 ? -12.268 -11.820 25.077 1.00 91.81 190 GLY A N 1
ATOM 1419 C CA . GLY A 1 190 ? -13.725 -11.669 25.108 1.00 91.81 190 GLY A CA 1
ATOM 1420 C C . GLY A 1 190 ? -14.275 -10.764 24.001 1.00 91.81 190 GLY A C 1
ATOM 1421 O O . GLY A 1 190 ? -15.366 -10.217 24.144 1.00 91.81 190 GLY A O 1
ATOM 1422 N N . LEU A 1 191 ? -13.513 -10.574 22.918 1.00 93.56 191 LEU A N 1
ATOM 1423 C CA . LEU A 1 191 ? -13.903 -9.741 21.787 1.00 93.56 191 LEU A CA 1
ATOM 1424 C C . LEU A 1 191 ? -15.025 -10.417 20.989 1.00 93.56 191 LEU A C 1
ATOM 1426 O O . LEU A 1 191 ? -14.888 -11.556 20.540 1.00 93.56 191 LEU A O 1
ATOM 1430 N N . GLU A 1 192 ? -16.123 -9.696 20.763 1.00 94.06 192 GLU A N 1
ATOM 1431 C CA . GLU A 1 192 ? -17.263 -10.201 19.987 1.00 94.06 192 GLU A CA 1
ATOM 1432 C C . GLU A 1 192 ? -17.258 -9.608 18.574 1.00 94.0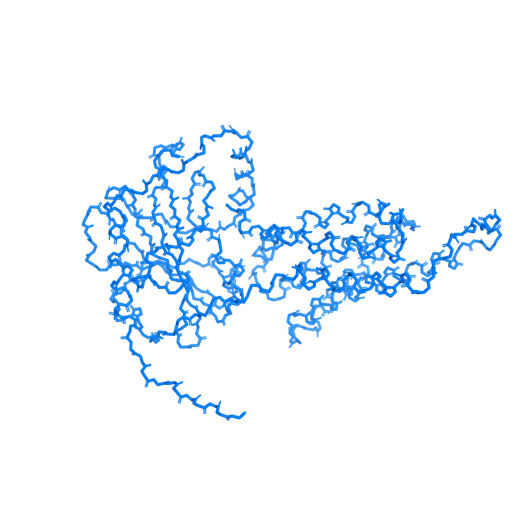6 192 GLU A C 1
ATOM 1434 O O . GLU A 1 192 ? -17.260 -8.382 18.444 1.00 94.06 192 GLU A O 1
ATOM 1439 N N . PRO A 1 193 ? -17.269 -10.419 17.502 1.00 95.88 193 PRO A N 1
ATOM 1440 C CA . PRO A 1 193 ? -17.291 -9.894 16.141 1.00 95.88 193 PRO A CA 1
ATOM 1441 C C . PRO A 1 193 ? -18.619 -9.174 15.864 1.00 95.88 193 PRO A C 1
ATOM 1443 O O . PRO A 1 193 ? -19.697 -9.724 16.082 1.00 95.88 193 PRO A O 1
ATOM 1446 N N . ILE A 1 194 ? -18.529 -7.942 15.365 1.00 95.06 194 ILE A N 1
ATOM 1447 C CA . ILE A 1 194 ? -19.670 -7.095 14.993 1.00 95.06 194 ILE A CA 1
ATOM 1448 C C . ILE A 1 194 ? -19.880 -7.130 13.478 1.00 95.06 194 ILE A C 1
ATOM 1450 O O . ILE A 1 194 ? -20.994 -7.356 13.010 1.00 95.06 194 ILE A O 1
ATOM 1454 N N . GLU A 1 195 ? -18.820 -6.863 12.713 1.00 96.62 195 GLU A N 1
ATOM 1455 C CA . GLU A 1 195 ? -18.908 -6.593 11.275 1.00 96.62 195 GLU A CA 1
ATOM 1456 C C . GLU A 1 195 ? -17.609 -6.986 10.560 1.00 96.62 195 GLU A C 1
ATOM 1458 O O . GLU A 1 195 ? -16.518 -6.830 11.111 1.00 96.62 195 GLU A O 1
ATOM 1463 N N . SER A 1 196 ? -17.721 -7.485 9.328 1.00 96.75 196 SER A N 1
ATOM 1464 C CA . SER A 1 196 ? -16.594 -7.816 8.450 1.00 96.75 196 SER A CA 1
ATOM 1465 C C . SER A 1 196 ? -16.542 -6.885 7.240 1.00 96.75 196 SER A C 1
ATOM 1467 O O . SER A 1 196 ? -17.571 -6.552 6.655 1.00 96.75 196 SER A O 1
ATOM 1469 N N . PHE A 1 197 ? -15.334 -6.503 6.830 1.00 97.00 197 PHE A N 1
ATOM 1470 C CA . PHE A 1 197 ? -15.099 -5.543 5.754 1.00 97.00 197 PHE A CA 1
ATOM 1471 C C . PHE A 1 197 ? -14.317 -6.178 4.601 1.00 97.00 197 PHE A C 1
ATOM 1473 O O . PHE A 1 197 ? -13.085 -6.193 4.581 1.00 97.00 197 PHE A O 1
ATOM 1480 N N . ASP A 1 198 ? -15.043 -6.649 3.589 1.00 94.75 198 ASP A N 1
ATOM 1481 C CA . ASP A 1 198 ? -14.477 -7.436 2.482 1.00 94.75 198 ASP A CA 1
ATOM 1482 C C . ASP A 1 198 ? -13.547 -6.636 1.560 1.00 94.75 198 ASP A C 1
ATOM 1484 O O . ASP A 1 198 ? -12.751 -7.210 0.813 1.00 94.75 198 ASP A O 1
ATOM 1488 N N . PHE A 1 199 ? -13.609 -5.297 1.603 1.00 94.62 199 PHE A N 1
ATOM 1489 C CA . PHE A 1 199 ? -12.765 -4.451 0.759 1.00 94.62 199 PHE A CA 1
ATOM 1490 C C . PHE A 1 199 ? -11.272 -4.672 1.011 1.00 94.62 199 PHE A C 1
ATOM 1492 O O . PHE A 1 199 ? -10.477 -4.421 0.107 1.00 94.62 199 PHE A O 1
ATOM 1499 N N . ILE A 1 200 ? -10.886 -5.144 2.202 1.00 94.88 200 ILE A N 1
ATOM 1500 C CA . ILE A 1 200 ? -9.480 -5.307 2.573 1.00 94.88 200 ILE A CA 1
ATOM 1501 C C . ILE A 1 200 ? -8.753 -6.315 1.677 1.00 94.88 200 ILE A C 1
ATOM 1503 O O . ILE A 1 200 ? -7.561 -6.152 1.418 1.00 94.88 200 ILE A O 1
ATOM 1507 N N . THR A 1 201 ? -9.479 -7.298 1.133 1.00 94.25 201 THR A N 1
ATOM 1508 C CA . THR A 1 201 ? -8.923 -8.320 0.234 1.00 94.25 201 THR A CA 1
ATOM 1509 C C . THR A 1 201 ? -8.284 -7.708 -1.011 1.00 94.25 201 THR A C 1
ATOM 1511 O O . THR A 1 201 ? -7.262 -8.180 -1.508 1.00 94.25 201 THR A O 1
ATOM 1514 N N . ARG A 1 202 ? -8.830 -6.578 -1.480 1.00 92.94 202 ARG A N 1
ATOM 1515 C CA . ARG A 1 202 ? -8.291 -5.821 -2.613 1.00 92.94 202 ARG A CA 1
ATOM 1516 C C . ARG A 1 202 ? -6.931 -5.200 -2.310 1.00 92.94 202 ARG A C 1
ATOM 1518 O O . ARG A 1 202 ? -6.163 -4.982 -3.234 1.00 92.94 202 ARG A O 1
ATOM 1525 N N . PHE A 1 203 ? -6.616 -4.918 -1.052 1.00 91.50 203 PHE A N 1
ATOM 1526 C CA . PHE A 1 203 ? -5.363 -4.265 -0.668 1.00 91.50 203 PHE A CA 1
ATOM 1527 C C . PHE A 1 203 ? -4.329 -5.273 -0.169 1.00 91.50 203 PHE A C 1
ATOM 1529 O O . PHE A 1 203 ? -3.172 -5.224 -0.574 1.00 91.50 203 PHE A O 1
ATOM 1536 N N . LEU A 1 204 ? -4.757 -6.219 0.667 1.00 91.44 204 LEU A N 1
ATOM 1537 C CA . LEU A 1 204 ? -3.866 -7.143 1.369 1.00 91.44 204 LEU A CA 1
ATOM 1538 C C . LEU A 1 204 ? -3.868 -8.564 0.805 1.00 91.44 204 LEU A C 1
ATOM 1540 O O . LEU A 1 204 ? -3.092 -9.397 1.260 1.00 91.44 204 LEU A O 1
ATOM 1544 N N . GLY A 1 205 ? -4.646 -8.824 -0.245 1.00 89.00 205 GLY A N 1
ATOM 1545 C CA . GLY A 1 205 ? -4.712 -10.118 -0.919 1.00 89.00 205 GLY A CA 1
ATOM 1546 C C . GLY A 1 205 ? -5.961 -10.926 -0.576 1.00 89.00 205 GLY A C 1
ATOM 1547 O O . GLY A 1 205 ? -6.698 -10.582 0.344 1.00 89.00 205 GLY A O 1
ATOM 1548 N N . PRO A 1 206 ? -6.212 -12.006 -1.331 1.00 89.25 206 PRO A N 1
ATOM 1549 C CA . PRO A 1 206 ? -7.464 -12.759 -1.257 1.00 89.25 206 PRO A CA 1
ATOM 1550 C C . PRO A 1 206 ? -7.708 -13.415 0.107 1.00 89.25 206 PRO A C 1
ATOM 1552 O O . PRO A 1 206 ? -8.860 -13.552 0.503 1.00 89.25 206 PRO A O 1
ATOM 1555 N N . ASP A 1 207 ? -6.643 -13.769 0.826 1.00 90.38 207 ASP A N 1
ATOM 1556 C CA . ASP A 1 207 ? -6.721 -14.442 2.127 1.00 90.38 207 ASP A CA 1
ATOM 1557 C C . ASP A 1 207 ? -6.787 -13.458 3.309 1.00 90.38 207 ASP A C 1
ATOM 1559 O O . ASP A 1 207 ? -6.806 -13.870 4.469 1.00 90.38 207 ASP A O 1
ATOM 1563 N N . ALA A 1 208 ? -6.803 -12.149 3.036 1.00 94.56 208 ALA A N 1
ATOM 1564 C CA . ALA A 1 208 ? -6.861 -11.135 4.075 1.00 94.56 208 ALA A CA 1
ATOM 1565 C C . ALA A 1 208 ? -8.296 -10.891 4.564 1.00 94.56 208 ALA A C 1
ATOM 1567 O O . ALA A 1 208 ? -9.243 -10.853 3.781 1.00 94.56 208 ALA A O 1
ATOM 1568 N N . SER A 1 209 ? -8.456 -10.626 5.859 1.00 96.50 209 SER A N 1
ATOM 1569 C CA . SER A 1 209 ? -9.755 -10.305 6.464 1.00 96.50 209 SER A CA 1
ATOM 1570 C C . SER A 1 209 ? -9.652 -9.105 7.392 1.00 96.50 209 SER A C 1
ATOM 1572 O O . SER A 1 209 ? -8.657 -8.971 8.099 1.00 96.50 209 SER A O 1
ATOM 1574 N N . LEU A 1 210 ? -10.691 -8.275 7.442 1.00 97.56 210 LEU A N 1
ATOM 1575 C CA . LEU A 1 210 ? -10.809 -7.160 8.376 1.00 97.56 210 LEU A CA 1
ATOM 1576 C C . LEU A 1 210 ? -12.128 -7.318 9.119 1.00 97.56 210 LEU A C 1
ATOM 1578 O O . LEU A 1 210 ? -13.191 -7.300 8.501 1.00 97.56 210 LEU A O 1
ATOM 1582 N N . VAL A 1 211 ? -12.047 -7.496 10.434 1.00 98.00 211 VAL A N 1
ATOM 1583 C CA . VAL A 1 211 ? -13.214 -7.707 11.292 1.00 98.00 211 VAL A CA 1
ATOM 1584 C C . VAL A 1 211 ? -13.173 -6.710 12.437 1.00 98.00 211 VAL A C 1
ATOM 1586 O O . VAL A 1 211 ? -12.144 -6.547 13.093 1.00 98.00 211 VAL A O 1
ATOM 1589 N N . ARG A 1 212 ? -14.306 -6.051 12.665 1.00 97.75 212 ARG A N 1
ATOM 1590 C CA . ARG A 1 212 ? -14.547 -5.183 13.811 1.00 97.75 212 ARG A CA 1
ATOM 1591 C C . ARG A 1 212 ? -15.123 -5.987 14.955 1.00 97.75 212 ARG A C 1
ATOM 1593 O O . ARG A 1 212 ? -16.107 -6.703 14.779 1.00 97.75 212 ARG A O 1
ATOM 1600 N N . TYR A 1 213 ? -14.556 -5.792 16.131 1.00 96.94 213 TYR A N 1
ATOM 1601 C CA . TYR A 1 213 ? -14.951 -6.431 17.368 1.00 96.94 213 TYR A CA 1
ATOM 1602 C C . TYR A 1 213 ? -15.444 -5.406 18.386 1.00 96.94 213 TYR A C 1
ATOM 1604 O O . TYR A 1 213 ? -14.916 -4.294 18.498 1.00 96.94 213 TYR A O 1
ATOM 1612 N N . ARG A 1 214 ? -16.448 -5.813 19.162 1.00 94.12 214 ARG A N 1
ATOM 1613 C CA . ARG A 1 214 ? -16.902 -5.105 20.354 1.00 94.12 214 ARG A CA 1
ATOM 1614 C C . ARG A 1 214 ? -15.926 -5.368 21.489 1.00 94.12 214 ARG A C 1
ATOM 1616 O O . ARG A 1 214 ? -15.576 -6.520 21.741 1.00 94.12 214 ARG A O 1
ATOM 1623 N N . VAL A 1 215 ? -15.554 -4.311 22.203 1.00 91.06 215 VAL A N 1
ATOM 1624 C CA . VAL A 1 215 ? -14.807 -4.431 23.456 1.00 91.06 215 VAL A CA 1
ATOM 1625 C C . VAL A 1 215 ? -15.800 -4.617 24.606 1.00 91.06 215 VAL A C 1
ATOM 1627 O O . VAL A 1 215 ? -16.702 -3.788 24.756 1.00 91.06 215 VAL A O 1
ATOM 1630 N N . PRO A 1 216 ? -15.677 -5.679 25.418 1.00 83.62 216 PRO A N 1
ATOM 1631 C CA . PRO A 1 216 ? -16.529 -5.848 26.586 1.00 83.62 216 PRO A CA 1
ATOM 1632 C C . PRO A 1 216 ? -16.211 -4.788 27.654 1.00 83.62 216 PRO A C 1
ATOM 1634 O O . PRO A 1 216 ? -15.056 -4.427 27.860 1.00 83.62 216 PRO A O 1
ATOM 1637 N N . ASN A 1 217 ? -17.235 -4.330 28.381 1.00 70.31 217 ASN A N 1
ATOM 1638 C CA . ASN A 1 217 ? -17.104 -3.450 29.555 1.00 70.31 217 ASN A CA 1
ATOM 1639 C C . ASN A 1 217 ? -16.418 -2.088 29.305 1.00 70.31 217 ASN A C 1
ATOM 1641 O O . ASN A 1 217 ? -15.712 -1.580 30.179 1.00 70.31 217 ASN A O 1
ATOM 1645 N N . THR A 1 218 ? -16.622 -1.472 28.141 1.00 67.00 218 THR A N 1
ATOM 1646 C CA . THR A 1 218 ? -16.180 -0.092 27.901 1.00 67.00 218 THR A CA 1
ATOM 1647 C C . THR A 1 218 ? -16.983 0.904 28.752 1.00 67.00 218 THR A C 1
ATOM 1649 O O . THR A 1 218 ? -18.199 0.749 28.887 1.00 67.00 218 THR A O 1
ATOM 1652 N N . PRO A 1 219 ? -16.342 1.931 29.347 1.00 63.28 219 PRO A N 1
ATOM 1653 C CA . PRO A 1 219 ? -17.055 3.000 30.043 1.00 63.28 219 PRO A CA 1
ATOM 1654 C C . PRO A 1 219 ? -18.086 3.658 29.116 1.00 63.28 219 PRO A C 1
ATOM 1656 O O . PRO A 1 219 ? -17.747 4.033 27.995 1.00 63.28 219 PRO A O 1
ATOM 1659 N N . GLU A 1 220 ? -19.326 3.841 29.586 1.00 60.69 220 GLU A N 1
ATOM 1660 C CA . GLU A 1 220 ? -20.447 4.352 28.770 1.00 60.69 220 GLU A CA 1
ATOM 1661 C C . GLU A 1 220 ? -20.198 5.741 28.152 1.00 60.69 220 GLU A C 1
ATOM 1663 O O . GLU A 1 220 ? -20.900 6.137 27.223 1.00 60.69 220 GLU A O 1
ATOM 1668 N N . SER A 1 221 ? -19.208 6.495 28.645 1.00 72.81 221 SER A N 1
ATOM 1669 C CA . SER A 1 221 ? -18.893 7.824 28.126 1.00 72.81 221 SER A CA 1
ATOM 1670 C C . SER A 1 221 ? -18.243 7.792 26.744 1.00 72.81 221 SER A C 1
ATOM 1672 O O . SER A 1 221 ? -18.619 8.613 25.916 1.00 72.81 221 SER A O 1
ATOM 1674 N N . HIS A 1 222 ? -17.328 6.859 26.456 1.00 82.19 222 HIS A N 1
ATOM 1675 C CA . HIS A 1 222 ? -16.624 6.783 25.168 1.00 82.19 222 HIS A CA 1
ATOM 1676 C C . HIS A 1 222 ? -16.565 5.344 24.655 1.00 82.19 222 HIS A C 1
ATOM 1678 O O . HIS A 1 222 ? -15.844 4.494 25.183 1.00 82.19 222 HIS A O 1
ATOM 1684 N N . GLU A 1 223 ? -17.310 5.072 23.584 1.00 89.50 223 GLU A N 1
ATOM 1685 C CA . GLU A 1 223 ? -17.334 3.750 22.970 1.00 89.50 223 GLU A CA 1
ATOM 1686 C C . GLU A 1 223 ? -15.996 3.453 22.271 1.00 89.50 223 GLU A C 1
ATOM 1688 O O . GLU A 1 223 ? -15.441 4.297 21.559 1.00 89.50 223 GLU A O 1
ATOM 1693 N N . SER A 1 224 ? -15.479 2.240 22.484 1.00 91.88 224 SER A N 1
ATOM 1694 C CA . SER A 1 224 ? -14.261 1.733 21.847 1.00 91.88 224 SER A CA 1
ATOM 1695 C C . SER A 1 224 ? -14.544 0.425 21.117 1.00 91.88 224 SER A C 1
ATOM 1697 O O . SER A 1 224 ? -15.276 -0.433 21.614 1.00 91.88 224 SER A O 1
ATOM 1699 N N . VAL A 1 225 ? -13.932 0.267 19.949 1.00 95.25 225 VAL A N 1
ATOM 1700 C CA . VAL A 1 225 ? -13.993 -0.937 19.114 1.00 95.25 225 VAL A CA 1
ATOM 1701 C C . VAL A 1 225 ? -12.581 -1.382 18.752 1.00 95.25 225 VAL A C 1
ATOM 1703 O O . VAL A 1 225 ? -11.635 -0.595 18.812 1.00 95.25 225 VAL A O 1
ATOM 1706 N N . VAL A 1 226 ? -12.435 -2.651 18.380 1.00 96.44 226 VAL A N 1
ATOM 1707 C CA . VAL A 1 226 ? -11.153 -3.216 17.946 1.00 96.44 226 VAL A CA 1
ATOM 1708 C C . VAL A 1 226 ? -11.306 -3.735 16.531 1.00 96.44 226 VAL A C 1
ATOM 1710 O O . VAL A 1 226 ? -12.070 -4.661 16.289 1.00 96.44 226 VAL A O 1
ATOM 1713 N N . ASP A 1 227 ? -10.559 -3.164 15.600 1.00 97.62 227 ASP A N 1
ATOM 1714 C CA . ASP A 1 227 ? -10.497 -3.638 14.225 1.00 97.62 227 ASP A CA 1
ATOM 1715 C C . ASP A 1 227 ? -9.239 -4.492 14.051 1.00 97.62 227 ASP A C 1
ATOM 1717 O O . ASP A 1 227 ? -8.125 -4.040 14.332 1.00 97.62 227 ASP A O 1
ATOM 1721 N N . ILE A 1 228 ? -9.411 -5.733 13.596 1.00 97.25 228 ILE A N 1
ATOM 1722 C CA . ILE A 1 228 ? -8.309 -6.675 13.377 1.00 97.25 228 ILE A CA 1
ATOM 1723 C C . ILE A 1 228 ? -8.225 -6.992 11.892 1.00 97.25 228 ILE A C 1
ATOM 1725 O O . ILE A 1 228 ? -9.126 -7.610 11.320 1.00 97.25 228 ILE A O 1
ATOM 1729 N N . VAL A 1 229 ? -7.111 -6.595 11.285 1.00 97.25 229 VAL A N 1
ATOM 1730 C CA . VAL A 1 229 ? -6.733 -6.984 9.928 1.00 97.25 229 VAL A CA 1
ATOM 1731 C C . VAL A 1 229 ? -5.822 -8.201 10.018 1.00 97.25 229 VAL A C 1
ATOM 1733 O O . VAL A 1 229 ? -4.763 -8.115 10.625 1.00 97.25 229 VAL A O 1
ATOM 1736 N N . THR A 1 230 ? -6.210 -9.319 9.414 1.00 96.19 230 THR A N 1
ATOM 1737 C CA . THR A 1 230 ? -5.446 -10.578 9.405 1.00 96.19 230 THR A CA 1
ATOM 1738 C C . THR A 1 230 ? -4.964 -10.891 7.991 1.00 96.19 230 THR A C 1
ATOM 1740 O O . THR A 1 230 ? -5.737 -10.745 7.047 1.00 96.19 230 THR A O 1
ATOM 1743 N N . THR A 1 231 ? -3.709 -11.320 7.840 1.00 94.62 231 THR A N 1
ATOM 1744 C CA . THR A 1 231 ? -3.121 -11.802 6.576 1.00 94.62 231 THR A CA 1
ATOM 1745 C C . THR A 1 231 ? -1.957 -12.759 6.851 1.00 94.62 231 THR A C 1
ATOM 1747 O O . THR A 1 231 ? -1.305 -12.661 7.888 1.00 94.62 231 THR A O 1
ATOM 1750 N N . SER A 1 232 ? -1.657 -13.673 5.930 1.00 91.94 232 SER A N 1
ATOM 1751 C CA . SER A 1 232 ? -0.449 -14.510 5.986 1.00 91.94 232 SER A CA 1
ATOM 1752 C C . SER A 1 232 ? 0.809 -13.794 5.474 1.00 91.94 232 SER A C 1
ATOM 1754 O O . SER A 1 232 ? 1.916 -14.294 5.648 1.00 91.94 232 SER A O 1
ATOM 1756 N N . ASP A 1 233 ? 0.662 -12.627 4.837 1.00 89.06 233 ASP A N 1
ATOM 1757 C CA . ASP A 1 233 ? 1.762 -11.887 4.214 1.00 89.06 233 ASP A CA 1
ATOM 1758 C C . ASP A 1 233 ? 2.089 -10.606 4.995 1.00 89.06 233 ASP A C 1
ATOM 1760 O O . ASP A 1 233 ? 1.423 -9.570 4.876 1.00 89.06 233 ASP A O 1
ATOM 1764 N N . LEU A 1 234 ? 3.160 -10.677 5.787 1.00 88.38 234 LEU A N 1
ATOM 1765 C CA . LEU A 1 234 ? 3.661 -9.545 6.559 1.00 88.38 234 LEU A CA 1
ATOM 1766 C C . LEU A 1 234 ? 4.096 -8.369 5.673 1.00 88.38 234 LEU A C 1
ATOM 1768 O O . LEU A 1 234 ? 3.923 -7.219 6.076 1.00 88.38 234 LEU A O 1
ATOM 1772 N N . ALA A 1 235 ? 4.651 -8.626 4.485 1.00 85.19 235 ALA A N 1
ATOM 1773 C CA . ALA A 1 235 ? 5.140 -7.564 3.610 1.00 85.19 235 ALA A CA 1
ATOM 1774 C C . ALA A 1 235 ? 3.973 -6.711 3.100 1.00 85.19 235 ALA A C 1
ATOM 1776 O O . ALA A 1 235 ? 4.018 -5.485 3.188 1.00 85.19 235 ALA A O 1
ATOM 1777 N N . ARG A 1 236 ? 2.873 -7.354 2.688 1.00 85.94 236 ARG A N 1
ATOM 1778 C CA . ARG A 1 236 ? 1.640 -6.649 2.302 1.00 85.94 236 ARG A CA 1
ATOM 1779 C C . ARG A 1 236 ? 1.058 -5.841 3.455 1.00 85.94 236 ARG A C 1
ATOM 1781 O O . ARG A 1 236 ? 0.649 -4.701 3.257 1.00 85.94 236 ARG A O 1
ATOM 1788 N N . LEU A 1 237 ? 1.042 -6.397 4.667 1.00 89.06 237 LEU A N 1
ATOM 1789 C CA . LEU A 1 237 ? 0.582 -5.659 5.847 1.00 89.06 237 LEU A CA 1
ATOM 1790 C C . LEU A 1 237 ? 1.447 -4.414 6.107 1.00 89.06 237 LEU A C 1
ATOM 1792 O O . LEU A 1 237 ? 0.936 -3.358 6.474 1.00 89.06 237 LEU A O 1
ATOM 1796 N N . GLN A 1 238 ? 2.757 -4.520 5.880 1.00 86.69 238 GLN A N 1
ATOM 1797 C CA . GLN A 1 238 ? 3.710 -3.428 6.067 1.00 86.69 238 GLN A CA 1
ATOM 1798 C C . GLN A 1 238 ? 3.588 -2.329 5.013 1.00 86.69 238 GLN A C 1
ATOM 1800 O O . GLN A 1 238 ? 3.654 -1.152 5.382 1.00 86.69 238 GLN A O 1
ATOM 1805 N N . ASP A 1 239 ? 3.329 -2.688 3.754 1.00 84.25 239 ASP A N 1
ATOM 1806 C CA . ASP A 1 239 ? 3.065 -1.736 2.665 1.00 84.25 239 ASP A CA 1
ATOM 1807 C C . ASP A 1 239 ? 1.878 -0.811 2.993 1.00 84.25 239 ASP A C 1
ATOM 1809 O O . ASP A 1 239 ? 1.895 0.377 2.671 1.00 84.25 239 ASP A O 1
ATOM 1813 N N . PHE A 1 240 ? 0.877 -1.324 3.717 1.00 87.19 240 PHE A N 1
ATOM 1814 C CA . PHE A 1 240 ? -0.282 -0.552 4.180 1.00 87.19 240 PHE A CA 1
ATOM 1815 C C . PHE A 1 240 ? -0.226 -0.177 5.665 1.00 87.19 240 PHE A C 1
ATOM 1817 O O . PHE A 1 240 ? -1.204 0.328 6.213 1.00 87.19 240 PHE A O 1
ATOM 1824 N N . SER A 1 241 ? 0.919 -0.334 6.331 1.00 84.56 241 SER A N 1
ATOM 1825 C CA . SER A 1 241 ? 1.032 -0.073 7.773 1.00 84.56 241 SER A CA 1
ATOM 1826 C C . SER A 1 241 ? 0.725 1.378 8.150 1.00 84.56 241 SER A C 1
ATOM 1828 O O . SER A 1 241 ? 0.336 1.643 9.284 1.00 84.56 241 SER A O 1
ATOM 1830 N N . ASN A 1 242 ? 0.923 2.328 7.234 1.00 83.12 242 ASN A N 1
ATOM 1831 C CA . ASN A 1 242 ? 0.627 3.750 7.430 1.00 83.12 242 ASN A CA 1
ATOM 1832 C C . ASN A 1 242 ? -0.735 4.169 6.844 1.00 83.12 242 ASN A C 1
ATOM 1834 O O . ASN A 1 242 ? -1.050 5.363 6.836 1.00 83.12 242 ASN A O 1
ATOM 1838 N N . ALA A 1 243 ? -1.522 3.225 6.320 1.00 88.06 243 ALA A N 1
ATOM 1839 C CA . ALA A 1 243 ? -2.845 3.500 5.785 1.00 88.06 243 ALA A CA 1
ATOM 1840 C C . ALA A 1 243 ? -3.815 3.842 6.917 1.00 88.06 243 ALA A C 1
ATOM 1842 O O . ALA A 1 243 ? -3.986 3.075 7.861 1.00 88.06 243 ALA A O 1
ATOM 1843 N N . VAL A 1 244 ? -4.473 4.994 6.801 1.00 89.31 244 VAL A N 1
ATOM 1844 C CA . VAL A 1 244 ? -5.563 5.382 7.697 1.00 89.31 244 VAL A CA 1
ATOM 1845 C C . VAL A 1 244 ? -6.870 4.967 7.031 1.00 89.31 244 VAL A C 1
ATOM 1847 O O . VAL A 1 244 ? -7.300 5.595 6.067 1.00 89.31 244 VAL A O 1
ATOM 1850 N N . TRP A 1 245 ? -7.484 3.897 7.534 1.00 92.25 245 TRP A N 1
ATOM 1851 C CA . TRP A 1 245 ? -8.746 3.361 7.006 1.00 92.25 245 TRP A CA 1
ATOM 1852 C C . TRP A 1 245 ? -9.974 4.146 7.478 1.00 92.25 245 TRP A C 1
ATOM 1854 O O . TRP A 1 245 ? -11.069 3.956 6.961 1.00 92.25 245 TRP A O 1
ATOM 1864 N N . TYR A 1 246 ? -9.818 5.025 8.464 1.00 91.44 246 TYR A N 1
ATOM 1865 C CA . TYR A 1 246 ? -10.926 5.734 9.094 1.00 91.44 246 TYR A CA 1
ATOM 1866 C C . TYR A 1 246 ? -11.151 7.104 8.454 1.00 91.44 246 TYR A C 1
ATOM 1868 O O . TYR A 1 246 ? -10.184 7.819 8.176 1.00 91.44 246 TYR A O 1
ATOM 1876 N N . PRO A 1 247 ? -12.415 7.501 8.227 1.00 88.62 247 PRO A N 1
ATOM 1877 C CA . PRO A 1 247 ? -12.720 8.803 7.654 1.00 88.62 247 PRO A CA 1
ATOM 1878 C C . PRO A 1 247 ? -12.218 9.923 8.571 1.00 88.62 247 PRO A C 1
ATOM 1880 O O . PRO A 1 247 ? -12.419 9.886 9.782 1.00 88.62 247 PRO A O 1
ATOM 1883 N N . SER A 1 248 ? -11.585 10.931 7.980 1.00 82.69 248 SER A N 1
ATOM 1884 C CA . SER A 1 248 ? -11.139 12.141 8.665 1.00 82.69 248 SER A CA 1
ATOM 1885 C C . SER A 1 248 ? -11.276 13.324 7.716 1.00 82.69 248 SER A C 1
ATOM 1887 O O . SER A 1 248 ? -11.006 13.205 6.522 1.00 82.69 248 SER A O 1
ATOM 1889 N N . THR A 1 249 ? -11.671 14.480 8.238 1.00 77.31 249 THR A N 1
ATOM 1890 C CA . THR A 1 249 ? -11.778 15.735 7.475 1.00 77.31 249 THR A CA 1
ATOM 1891 C C . THR A 1 249 ? -10.424 16.361 7.148 1.00 77.31 249 THR A C 1
ATOM 1893 O O . THR A 1 249 ? -10.333 17.239 6.278 1.00 77.31 249 THR A O 1
ATOM 1896 N N . VAL A 1 250 ? -9.370 15.910 7.834 1.00 77.50 250 VAL A N 1
ATOM 1897 C CA . VAL A 1 250 ? -7.986 16.344 7.639 1.00 77.50 250 VAL A CA 1
ATOM 1898 C C . VAL A 1 250 ? -7.042 15.159 7.426 1.00 77.50 250 VAL A C 1
ATOM 1900 O O . VAL A 1 250 ? -7.288 14.073 7.958 1.00 77.50 250 VAL A O 1
ATOM 1903 N N . PRO A 1 251 ? -5.940 15.336 6.673 1.00 77.94 251 PRO A N 1
ATOM 1904 C CA . PRO A 1 251 ? -4.953 14.281 6.475 1.00 77.94 251 PRO A CA 1
ATOM 1905 C C . PRO A 1 251 ? -4.244 13.911 7.785 1.00 77.94 251 PRO A C 1
ATOM 1907 O O . PRO A 1 251 ? -3.390 14.652 8.265 1.00 77.94 251 PRO A O 1
ATOM 1910 N N . VAL A 1 252 ? -4.531 12.723 8.315 1.00 82.12 252 VAL A N 1
ATOM 1911 C CA . VAL A 1 252 ? -3.871 12.188 9.517 1.00 82.12 252 VAL A CA 1
ATOM 1912 C C . VAL A 1 252 ? -2.657 11.332 9.118 1.00 82.12 252 VAL A C 1
ATOM 1914 O O . VAL A 1 252 ? -2.534 10.869 7.975 1.00 82.12 252 VAL A O 1
ATOM 1917 N N . ASN A 1 253 ? -1.696 11.180 10.028 1.00 84.06 253 ASN A N 1
ATOM 1918 C CA . ASN A 1 253 ? -0.639 10.173 9.953 1.00 84.06 253 ASN A CA 1
ATOM 1919 C C . ASN A 1 253 ? -0.555 9.454 11.294 1.00 84.06 253 ASN A C 1
ATOM 1921 O O . ASN A 1 253 ? -0.729 10.086 12.332 1.00 84.06 253 ASN A O 1
ATOM 1925 N N . TYR A 1 254 ? -0.195 8.177 11.249 1.00 86.38 254 TYR A N 1
ATOM 1926 C CA . TYR A 1 254 ? 0.275 7.474 12.430 1.00 86.38 254 TYR A CA 1
ATOM 1927 C C . TYR A 1 254 ? 1.620 8.042 12.892 1.00 86.38 254 TYR A C 1
ATOM 1929 O O . TYR A 1 254 ? 2.532 8.225 12.081 1.00 86.38 254 TYR A O 1
ATOM 1937 N N . ALA A 1 255 ? 1.736 8.301 14.189 1.00 87.00 255 ALA A N 1
ATOM 1938 C CA . ALA A 1 255 ? 2.970 8.663 14.871 1.00 87.00 255 ALA A CA 1
ATOM 1939 C C . ALA A 1 255 ? 3.328 7.570 15.893 1.00 87.00 255 ALA A C 1
ATOM 1941 O O . ALA A 1 255 ? 2.419 6.925 16.414 1.00 87.00 255 ALA A O 1
ATOM 1942 N N . PRO A 1 256 ? 4.618 7.317 16.174 1.00 86.56 256 PRO A N 1
ATOM 1943 C CA . PRO A 1 256 ? 5.013 6.422 17.260 1.00 86.56 256 PRO A CA 1
ATOM 1944 C C . PRO A 1 256 ? 4.380 6.844 18.591 1.00 86.56 256 PRO A C 1
ATOM 1946 O O . PRO A 1 256 ? 4.271 8.038 18.867 1.00 86.56 256 PRO A O 1
ATOM 1949 N N . VAL A 1 257 ? 3.958 5.870 19.398 1.00 83.69 257 VAL A N 1
ATOM 1950 C CA . VAL A 1 257 ? 3.500 6.121 20.771 1.00 83.69 257 VAL A CA 1
ATOM 1951 C C . VAL A 1 257 ? 4.722 6.144 21.694 1.00 83.69 257 VAL A C 1
ATOM 1953 O O . VAL A 1 257 ? 5.427 5.143 21.804 1.00 83.69 257 VAL A O 1
ATOM 1956 N N . ASP A 1 258 ? 4.972 7.277 22.354 1.00 65.06 258 ASP A N 1
ATOM 1957 C CA . ASP A 1 258 ? 6.135 7.515 23.231 1.00 65.06 258 ASP A CA 1
ATOM 1958 C C . ASP A 1 258 ? 5.901 7.062 24.697 1.00 65.06 258 ASP A C 1
ATOM 1960 O O . ASP A 1 258 ? 6.483 7.614 25.630 1.00 65.06 258 ASP A O 1
ATOM 1964 N N . ASP A 1 259 ? 5.079 6.034 24.936 1.00 58.81 259 ASP A N 1
ATOM 1965 C CA . ASP A 1 259 ? 4.611 5.671 26.292 1.00 58.81 259 ASP A CA 1
ATOM 1966 C C . ASP A 1 259 ? 5.443 4.575 27.002 1.00 58.81 259 ASP A C 1
ATOM 1968 O O . ASP A 1 259 ? 5.014 3.971 27.987 1.00 58.81 259 ASP A O 1
ATOM 1972 N N . GLY A 1 260 ? 6.671 4.303 26.550 1.00 53.69 260 GLY A N 1
ATOM 1973 C CA . GLY A 1 260 ? 7.569 3.353 27.224 1.00 53.69 260 GLY A CA 1
ATOM 1974 C C . GLY A 1 260 ? 7.057 1.900 27.244 1.00 53.69 260 GLY A C 1
ATOM 1975 O O . GLY A 1 260 ? 6.448 1.432 26.288 1.00 53.69 260 GLY A O 1
ATOM 1976 N N . ALA A 1 261 ? 7.347 1.156 28.320 1.00 54.56 261 ALA A N 1
ATOM 1977 C CA . ALA A 1 261 ? 7.126 -0.298 28.427 1.00 54.56 261 ALA A CA 1
ATOM 1978 C C . ALA A 1 261 ? 5.649 -0.749 28.529 1.00 54.56 261 ALA A C 1
ATOM 1980 O O . ALA A 1 261 ? 5.401 -1.946 28.652 1.00 54.56 261 ALA A O 1
ATOM 1981 N N . GLU A 1 262 ? 4.682 0.175 28.518 1.00 68.62 262 GLU A N 1
ATOM 1982 C CA . GLU A 1 262 ? 3.249 -0.137 28.661 1.00 68.62 262 GLU A CA 1
ATOM 1983 C C . GLU A 1 262 ? 2.495 -0.229 27.318 1.00 68.62 262 GLU A C 1
ATOM 1985 O O . GLU A 1 262 ? 1.330 -0.629 27.286 1.00 68.62 262 GLU A O 1
ATOM 1990 N N . SER A 1 263 ? 3.147 0.097 26.197 1.00 76.94 263 SER A N 1
ATOM 1991 C CA . SER A 1 263 ? 2.569 -0.013 24.849 1.00 76.94 263 SER A CA 1
ATOM 1992 C C . SER A 1 263 ? 3.121 -1.217 24.074 1.00 76.94 263 SER A C 1
ATOM 1994 O O . SER A 1 263 ? 4.279 -1.588 24.283 1.00 76.94 263 SER A O 1
ATOM 1996 N N . PRO A 1 264 ? 2.341 -1.822 23.150 1.00 84.31 264 PRO A N 1
ATOM 1997 C CA . PRO A 1 264 ? 2.824 -2.932 22.329 1.00 84.31 264 PRO A CA 1
ATOM 1998 C C . PRO A 1 264 ? 4.026 -2.507 21.477 1.00 84.31 264 PRO A C 1
ATOM 2000 O O . PRO A 1 264 ? 4.133 -1.337 21.087 1.00 84.31 264 PRO A O 1
ATOM 2003 N N . ALA A 1 265 ? 4.912 -3.445 21.128 1.00 84.06 265 ALA A N 1
ATOM 2004 C CA . ALA A 1 265 ? 6.057 -3.123 20.286 1.00 84.06 265 ALA A CA 1
ATOM 2005 C C . ALA A 1 265 ? 5.606 -2.536 18.935 1.00 84.06 265 ALA A C 1
ATOM 2007 O O . ALA A 1 265 ? 4.746 -3.079 18.239 1.00 84.06 265 ALA A O 1
ATOM 2008 N N . GLY A 1 266 ? 6.187 -1.393 18.562 1.00 84.25 266 GLY A N 1
ATOM 2009 C CA . GLY A 1 266 ? 5.857 -0.709 17.310 1.00 84.25 266 GLY A CA 1
ATOM 2010 C C . GLY A 1 266 ? 4.466 -0.065 17.280 1.00 84.25 266 GLY A C 1
ATOM 2011 O O . GLY A 1 266 ? 3.973 0.241 16.190 1.00 84.25 266 GLY A O 1
ATOM 2012 N N . ALA A 1 267 ? 3.836 0.146 18.441 1.00 88.38 267 ALA A N 1
ATOM 2013 C CA . ALA A 1 267 ? 2.562 0.841 18.530 1.00 88.38 267 ALA A CA 1
ATOM 2014 C C . ALA A 1 267 ? 2.649 2.275 18.001 1.00 88.38 267 ALA A C 1
ATOM 2016 O O . ALA A 1 267 ? 3.604 3.021 18.244 1.00 88.38 267 ALA A O 1
ATOM 2017 N N . ARG A 1 268 ? 1.619 2.654 17.251 1.00 90.75 268 ARG A N 1
ATOM 2018 C CA . ARG A 1 268 ? 1.483 3.973 16.643 1.00 90.75 268 ARG A CA 1
ATOM 2019 C C . ARG A 1 268 ? 0.079 4.501 16.870 1.00 90.75 268 ARG A C 1
ATOM 2021 O O . ARG A 1 268 ? -0.879 3.735 16.799 1.00 90.75 268 ARG A O 1
ATOM 2028 N N . SER A 1 269 ? -0.053 5.801 17.089 1.00 90.38 269 SER A N 1
ATOM 2029 C CA . SER A 1 269 ? -1.336 6.462 17.293 1.00 90.38 269 SER A CA 1
ATOM 2030 C C . SER A 1 269 ? -1.649 7.469 16.194 1.00 90.38 269 SER A C 1
ATOM 2032 O O . SER A 1 269 ? -0.764 8.028 15.546 1.00 90.38 269 SER A O 1
ATOM 2034 N N . ALA A 1 270 ? -2.936 7.665 15.953 1.00 89.31 270 ALA A N 1
ATOM 2035 C CA . ALA A 1 270 ? -3.484 8.648 15.033 1.00 89.31 270 ALA A CA 1
ATOM 2036 C C . ALA A 1 270 ? -4.815 9.135 15.604 1.00 89.31 270 ALA A C 1
ATOM 2038 O O . ALA A 1 270 ? -5.555 8.345 16.180 1.00 89.31 270 ALA A O 1
ATOM 2039 N N . HIS A 1 271 ? -5.150 10.406 15.419 1.00 87.88 271 HIS A N 1
ATOM 2040 C CA . HIS A 1 271 ? -6.431 10.939 15.871 1.00 87.88 271 HIS A CA 1
ATOM 2041 C C . HIS A 1 271 ? -6.992 11.964 14.885 1.00 87.88 271 HIS A C 1
ATOM 2043 O O . HIS A 1 271 ? -6.250 12.614 14.145 1.00 87.88 271 HIS A O 1
ATOM 2049 N N . SER A 1 272 ? -8.317 12.085 14.888 1.00 85.25 272 SER A N 1
ATOM 2050 C CA . SER A 1 272 ? -9.089 13.124 14.209 1.00 85.25 272 SER A CA 1
ATOM 2051 C C . SER A 1 272 ? -9.931 13.867 15.239 1.00 85.25 272 SER A C 1
ATOM 2053 O O . SER A 1 272 ? -10.526 13.229 16.107 1.00 85.25 272 SER A O 1
ATOM 2055 N N . ASP A 1 273 ? -9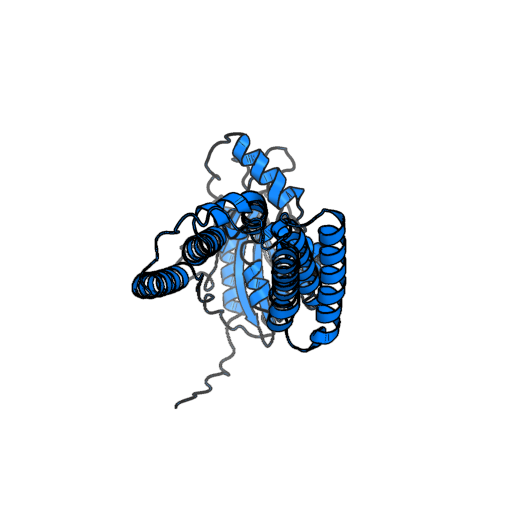.973 15.192 15.145 1.00 73.44 273 ASP A N 1
ATOM 2056 C CA . ASP A 1 273 ? -10.421 16.074 16.226 1.00 73.44 273 ASP A CA 1
ATOM 2057 C C . ASP A 1 273 ? -11.478 17.105 15.771 1.00 73.44 273 ASP A C 1
ATOM 2059 O O . ASP A 1 273 ? -11.611 17.395 14.576 1.00 73.44 273 ASP A O 1
ATOM 2063 N N . ALA A 1 274 ? -12.234 17.644 16.732 1.00 63.47 274 ALA A N 1
ATOM 2064 C CA . ALA A 1 274 ? -13.291 18.635 16.569 1.00 63.47 274 ALA A CA 1
ATOM 2065 C C . ALA A 1 274 ? -12.794 19.974 16.011 1.00 63.47 274 ALA A C 1
ATOM 2067 O O . ALA A 1 274 ? -13.485 20.562 15.178 1.00 63.47 274 ALA A O 1
ATOM 2068 N N . ASP A 1 275 ? -11.574 20.416 16.342 1.00 63.00 275 ASP A N 1
ATOM 2069 C CA . ASP A 1 275 ? -11.012 21.656 15.775 1.00 63.00 275 ASP A CA 1
ATOM 2070 C C . ASP A 1 275 ? -10.759 21.540 14.259 1.00 63.00 275 ASP A C 1
ATOM 2072 O O . ASP A 1 275 ? -10.572 22.532 13.548 1.00 63.00 275 ASP A O 1
ATOM 2076 N N . SER A 1 276 ? -10.790 20.308 13.745 1.00 60.94 276 SER A N 1
ATOM 2077 C CA . SER A 1 276 ? -10.639 19.974 12.335 1.00 60.94 276 SER A CA 1
ATOM 2078 C C . SER A 1 276 ? -11.967 19.642 11.631 1.00 60.94 276 SER A C 1
ATOM 2080 O O . SER A 1 276 ? -11.974 19.368 10.422 1.00 60.94 276 SER A O 1
ATOM 2082 N N . ALA A 1 277 ? -13.093 19.681 12.358 1.00 61.31 277 ALA A N 1
ATOM 2083 C CA . ALA A 1 277 ? -14.425 19.404 11.832 1.00 61.31 277 ALA A CA 1
ATOM 2084 C C . ALA A 1 277 ? -14.805 20.410 10.737 1.00 61.31 277 ALA A C 1
ATOM 2086 O O . ALA A 1 277 ? -14.647 21.623 10.885 1.00 61.31 277 ALA A O 1
ATOM 2087 N N . ARG A 1 278 ? -15.323 19.906 9.613 1.00 61.78 278 ARG A N 1
ATOM 2088 C CA . ARG A 1 278 ? -15.864 20.754 8.531 1.00 61.78 278 ARG A CA 1
ATOM 2089 C C . ARG A 1 278 ? -17.386 20.809 8.539 1.00 61.78 278 ARG A C 1
ATOM 2091 O O . ARG A 1 278 ? -17.960 21.703 7.920 1.00 61.78 278 ARG A O 1
ATOM 2098 N N . ASP A 1 279 ? -18.012 19.860 9.215 1.00 63.38 279 ASP A N 1
ATOM 2099 C CA . ASP A 1 279 ? -19.448 19.682 9.330 1.00 63.38 279 ASP A CA 1
ATOM 2100 C C . ASP A 1 279 ? -19.801 19.065 10.692 1.00 63.38 279 ASP A C 1
ATOM 2102 O O . ASP A 1 279 ? -18.965 18.465 11.363 1.00 63.38 279 ASP A O 1
ATOM 2106 N N . GLU A 1 280 ? -21.063 19.203 11.099 1.00 58.69 280 GLU A N 1
ATOM 2107 C CA . GLU A 1 280 ? -21.582 18.664 12.369 1.00 58.69 280 GLU A CA 1
ATOM 2108 C C . GLU A 1 280 ? -21.565 17.122 12.424 1.00 58.69 280 GLU A C 1
ATOM 2110 O O . GLU A 1 280 ? -21.735 16.540 13.490 1.00 58.69 280 GLU A O 1
ATOM 2115 N N . ASN A 1 281 ? -21.334 16.461 11.283 1.00 66.25 281 ASN A N 1
ATOM 2116 C CA . ASN A 1 281 ? -21.273 15.004 11.144 1.00 66.25 281 ASN A CA 1
ATOM 2117 C C . ASN A 1 281 ? -19.834 14.463 11.053 1.00 66.25 281 ASN A C 1
ATOM 2119 O O . ASN A 1 281 ? -19.638 13.287 10.731 1.00 66.25 281 ASN A O 1
ATOM 2123 N N . SER A 1 282 ? -18.824 15.307 11.284 1.00 73.56 282 SER A N 1
ATOM 2124 C CA . SER A 1 282 ? -17.421 14.898 11.271 1.00 73.56 282 SER A CA 1
ATOM 2125 C C . SER A 1 282 ? -17.171 13.837 12.348 1.00 73.56 282 SER A C 1
ATOM 2127 O O . SER A 1 282 ? -17.489 14.028 13.517 1.00 73.56 282 SER A O 1
ATOM 2129 N N . ALA A 1 283 ? -16.599 12.697 11.958 1.00 80.19 283 ALA A N 1
ATOM 2130 C CA . ALA A 1 283 ? -16.268 11.643 12.908 1.00 80.19 283 ALA A CA 1
ATOM 2131 C C . ALA A 1 283 ? -14.959 11.978 13.637 1.00 80.19 283 ALA A C 1
ATOM 2133 O O . ALA A 1 283 ? -13.916 12.120 12.997 1.00 80.19 283 ALA A O 1
ATOM 2134 N N . HIS A 1 284 ? -15.009 12.044 14.967 1.00 87.44 284 HIS A N 1
ATOM 2135 C CA . HIS A 1 284 ? -13.846 12.291 15.818 1.00 87.44 284 HIS A CA 1
ATOM 2136 C C . HIS A 1 284 ? -13.435 11.009 16.522 1.00 87.44 284 HIS A C 1
ATOM 2138 O O . HIS A 1 284 ? -14.232 10.372 17.212 1.00 87.44 284 HIS A O 1
ATOM 2144 N N . TRP A 1 285 ? -12.184 10.612 16.337 1.00 91.12 285 TRP A N 1
ATOM 2145 C CA . TRP A 1 285 ? -11.693 9.333 16.830 1.00 91.12 285 TRP A CA 1
ATOM 2146 C C . TRP A 1 285 ? -10.228 9.415 17.238 1.00 91.12 285 TRP A C 1
ATOM 2148 O O . TRP A 1 285 ? -9.474 10.253 16.742 1.00 91.12 285 TRP A O 1
ATOM 2158 N N . ASN A 1 286 ? -9.838 8.524 18.141 1.00 91.75 286 ASN A N 1
ATOM 2159 C CA . ASN A 1 286 ? -8.460 8.225 18.495 1.00 91.75 286 ASN A CA 1
ATOM 2160 C C . ASN A 1 286 ? -8.191 6.754 18.168 1.00 91.75 286 ASN A C 1
ATOM 2162 O O . ASN A 1 286 ? -9.001 5.893 18.507 1.00 91.75 286 ASN A O 1
ATOM 2166 N N . ALA A 1 287 ? -7.083 6.468 17.493 1.00 93.12 287 ALA A N 1
ATOM 2167 C CA . ALA A 1 287 ? -6.692 5.125 17.099 1.00 93.12 287 ALA A CA 1
ATOM 2168 C C . ALA A 1 287 ? -5.287 4.805 17.598 1.00 93.12 287 ALA A C 1
ATOM 2170 O O . ALA A 1 287 ? -4.370 5.602 17.404 1.00 93.12 287 ALA A O 1
ATOM 2171 N N . VAL A 1 288 ? -5.099 3.604 18.141 1.00 93.38 288 VAL A N 1
ATOM 2172 C CA . VAL A 1 288 ? -3.784 3.018 18.430 1.00 93.38 288 VAL A CA 1
ATOM 2173 C C . VAL A 1 288 ? -3.677 1.700 17.677 1.00 93.38 288 VAL A C 1
ATOM 2175 O O . VAL A 1 288 ? -4.556 0.850 17.792 1.00 93.38 288 VAL A O 1
ATOM 2178 N N . THR A 1 289 ? -2.616 1.534 16.888 1.00 93.94 289 THR A N 1
ATOM 2179 C CA . THR A 1 289 ? -2.399 0.358 16.040 1.00 93.94 289 THR A CA 1
ATOM 2180 C C . THR A 1 289 ? -1.012 -0.245 16.226 1.00 93.94 289 THR A C 1
ATOM 2182 O O . THR A 1 289 ? -0.026 0.476 16.386 1.00 93.94 289 THR A O 1
ATOM 2185 N N . TRP A 1 290 ? -0.930 -1.570 16.172 1.00 92.94 290 TRP A N 1
ATOM 2186 C CA . TRP A 1 290 ? 0.308 -2.350 16.208 1.00 92.94 290 TRP A CA 1
ATOM 2187 C C . TRP A 1 290 ? 0.117 -3.656 15.432 1.00 92.94 290 TRP A C 1
ATOM 2189 O O . TRP A 1 290 ? -0.979 -3.949 14.951 1.00 92.94 290 TRP A O 1
ATOM 2199 N N . VAL A 1 291 ? 1.189 -4.434 15.286 1.00 93.88 291 VAL A N 1
ATOM 2200 C CA . VAL A 1 291 ? 1.158 -5.728 14.597 1.00 93.88 291 VAL A CA 1
ATOM 2201 C C . VAL A 1 291 ? 1.568 -6.827 15.566 1.00 93.88 291 VAL A C 1
ATOM 2203 O O . VAL A 1 291 ? 2.535 -6.670 16.307 1.00 93.88 291 VAL A O 1
ATOM 2206 N N . TRP A 1 292 ? 0.851 -7.943 15.516 1.00 94.06 292 TRP A N 1
ATOM 2207 C CA . TRP A 1 292 ? 1.176 -9.185 16.205 1.00 94.06 292 TRP A CA 1
ATOM 2208 C C . TRP A 1 292 ? 1.290 -10.348 15.226 1.00 94.06 292 TRP A C 1
ATOM 2210 O O . TRP A 1 292 ? 0.699 -10.339 14.145 1.00 94.06 292 TRP A O 1
ATOM 2220 N N . HIS A 1 293 ? 2.055 -11.359 15.621 1.00 94.19 293 HIS A N 1
ATOM 2221 C CA . HIS A 1 293 ? 2.136 -12.643 14.945 1.00 94.19 293 HIS A CA 1
ATOM 2222 C C . HIS A 1 293 ? 1.386 -13.676 15.786 1.00 94.19 293 HIS A C 1
ATOM 2224 O O . HIS A 1 293 ? 1.727 -13.904 16.946 1.00 94.19 293 HIS A O 1
ATOM 2230 N N . SER A 1 294 ? 0.341 -14.265 15.216 1.00 93.62 294 SER A N 1
ATOM 2231 C CA . SER A 1 294 ? -0.614 -15.122 15.915 1.00 93.62 294 SER A CA 1
ATOM 2232 C C . SER A 1 294 ? -0.752 -16.435 15.147 1.00 93.62 294 SER A C 1
ATOM 2234 O O . SER A 1 294 ? -1.408 -16.496 14.108 1.00 93.62 294 SER A O 1
ATOM 2236 N N . GLY A 1 295 ? -0.087 -17.491 15.621 1.00 90.56 295 GLY A N 1
ATOM 2237 C CA . GLY A 1 295 ? 0.000 -18.759 14.888 1.00 90.56 295 GLY A CA 1
ATOM 2238 C C . GLY A 1 295 ? 0.759 -18.608 13.564 1.00 90.56 295 GLY A C 1
ATOM 2239 O O . GLY A 1 295 ? 1.947 -18.316 13.580 1.00 90.56 295 GLY A O 1
ATOM 2240 N N . GLU A 1 296 ? 0.065 -18.809 12.440 1.00 91.00 296 GLU A N 1
ATOM 2241 C CA . GLU A 1 296 ? 0.611 -18.731 11.068 1.00 91.00 296 GLU A CA 1
ATOM 2242 C C . GLU A 1 296 ? 0.224 -17.427 10.340 1.00 91.00 296 GLU A C 1
ATOM 2244 O O . GLU A 1 296 ? 0.390 -17.302 9.126 1.00 91.00 296 GLU A O 1
ATOM 2249 N N . VAL A 1 297 ? -0.373 -16.465 11.053 1.00 94.69 297 VAL A N 1
ATOM 2250 C CA . VAL A 1 297 ? -0.871 -15.215 10.468 1.00 94.69 297 VAL A CA 1
ATOM 2251 C C . VAL A 1 297 ? -0.333 -13.992 11.197 1.00 94.69 297 VAL A C 1
ATOM 2253 O O . VAL A 1 297 ? -0.020 -14.012 12.388 1.00 94.69 297 VAL A O 1
ATOM 2256 N N . TYR A 1 298 ? -0.273 -12.886 10.469 1.00 94.69 298 TYR A N 1
ATOM 2257 C CA . TYR A 1 298 ? 0.020 -11.564 10.992 1.00 94.69 298 TYR A CA 1
ATOM 2258 C C . TYR A 1 298 ? -1.276 -10.784 11.154 1.00 94.69 298 TYR A C 1
ATOM 2260 O O . TYR A 1 298 ? -2.152 -10.802 10.285 1.00 94.69 298 TYR A O 1
ATOM 2268 N N . GLN A 1 299 ? -1.395 -10.092 12.281 1.00 95.44 299 GLN A N 1
ATOM 2269 C CA . GLN A 1 299 ? -2.586 -9.349 12.652 1.00 95.44 299 GLN A CA 1
ATOM 2270 C C . GLN A 1 299 ? -2.217 -7.910 12.982 1.00 95.44 299 GLN A C 1
ATOM 2272 O O . GLN A 1 299 ? -1.498 -7.659 13.945 1.00 95.44 299 GLN A O 1
ATOM 2277 N N . GLN A 1 300 ? -2.719 -6.956 12.199 1.00 95.19 300 GLN A N 1
ATOM 2278 C CA . GLN A 1 300 ? -2.703 -5.554 12.593 1.00 95.19 300 GLN A CA 1
ATOM 2279 C C . GLN A 1 300 ? -3.940 -5.287 13.445 1.00 95.19 300 GLN A C 1
ATOM 2281 O O . GLN A 1 300 ? -5.072 -5.335 12.958 1.00 95.19 300 GLN A O 1
ATOM 2286 N N . VAL A 1 301 ? -3.704 -5.009 14.721 1.00 95.62 301 VAL A N 1
ATOM 2287 C CA . VAL A 1 301 ? -4.741 -4.697 15.701 1.00 95.62 301 VAL A CA 1
ATOM 2288 C C . VAL A 1 301 ? -4.856 -3.186 15.787 1.00 95.62 301 VAL A C 1
ATOM 2290 O O . VAL A 1 301 ? -3.845 -2.493 15.899 1.00 95.62 301 VAL A O 1
ATOM 2293 N N . THR A 1 302 ? -6.076 -2.664 15.705 1.00 96.31 302 THR A N 1
ATOM 2294 C CA . THR A 1 302 ? -6.347 -1.234 15.846 1.00 96.31 302 THR A CA 1
ATOM 2295 C C . THR A 1 302 ? -7.455 -1.014 16.859 1.00 96.31 302 THR A C 1
ATOM 2297 O O . THR A 1 302 ? -8.604 -1.376 16.620 1.00 96.31 302 THR A O 1
ATOM 2300 N N . VAL A 1 303 ? -7.111 -0.411 17.993 1.00 94.94 303 VAL A N 1
ATOM 2301 C CA . VAL A 1 303 ? -8.086 0.069 18.975 1.00 94.94 303 VAL A CA 1
ATOM 2302 C C . VAL A 1 303 ? -8.549 1.439 18.517 1.00 94.94 303 VAL A C 1
ATOM 2304 O O . VAL A 1 303 ? -7.717 2.324 18.325 1.00 94.94 303 VAL A O 1
ATOM 2307 N N . LEU A 1 304 ? -9.855 1.606 18.336 1.00 94.50 304 LEU A N 1
ATOM 2308 C CA . LEU A 1 304 ? -10.472 2.846 17.891 1.00 94.50 304 LEU A CA 1
ATOM 2309 C C . LEU A 1 304 ? -11.493 3.310 18.931 1.00 94.50 304 LEU A C 1
ATOM 2311 O O . LEU A 1 304 ? -12.460 2.604 19.212 1.00 94.50 304 LEU A O 1
ATOM 2315 N N . THR A 1 305 ? -11.302 4.512 19.460 1.00 92.50 305 THR A N 1
ATOM 2316 C CA . THR A 1 305 ? -12.166 5.119 20.478 1.00 92.50 305 THR A CA 1
ATOM 2317 C C . THR A 1 305 ? -12.785 6.399 19.934 1.00 92.50 305 THR A C 1
ATOM 2319 O O . THR A 1 305 ? -12.105 7.211 19.304 1.00 92.50 305 THR A O 1
ATOM 2322 N N . SER A 1 306 ? -14.084 6.583 20.163 1.00 90.88 306 SER A N 1
ATOM 2323 C CA . SER A 1 306 ? -14.794 7.796 19.756 1.00 90.88 306 SER A CA 1
ATOM 2324 C C . SER A 1 306 ? -14.451 8.950 20.692 1.00 90.88 306 SER A C 1
ATOM 2326 O O . SER A 1 306 ? -14.538 8.813 21.915 1.00 90.88 306 SER A O 1
ATOM 2328 N N . GLN A 1 307 ? -14.106 10.109 20.130 1.00 87.81 307 GLN A N 1
ATOM 2329 C CA . GLN A 1 307 ? -13.931 11.321 20.937 1.00 87.81 307 GLN A CA 1
ATOM 2330 C C . GLN A 1 307 ? -15.273 11.969 21.296 1.00 87.81 307 GLN A C 1
ATOM 2332 O O . GLN A 1 307 ? -15.340 12.803 22.191 1.00 87.81 307 GLN A O 1
ATOM 2337 N N . THR A 1 308 ? -16.363 11.573 20.634 1.00 85.94 308 THR A N 1
ATOM 2338 C CA . THR A 1 308 ? -17.704 12.084 20.918 1.00 85.94 308 THR A CA 1
ATOM 2339 C C . THR A 1 308 ? -18.469 11.101 21.793 1.00 85.94 308 THR A C 1
ATOM 2341 O O . THR A 1 308 ? -18.650 9.934 21.433 1.00 85.94 308 THR A O 1
ATOM 2344 N N . ALA A 1 309 ? -18.937 11.583 22.943 1.00 83.94 309 ALA A N 1
ATOM 2345 C CA . ALA A 1 309 ? -19.623 10.741 23.906 1.00 83.94 309 ALA A CA 1
ATOM 2346 C C . ALA A 1 309 ? -20.927 10.151 23.344 1.00 83.94 309 ALA A C 1
ATOM 2348 O O . ALA A 1 309 ? -21.715 10.852 22.707 1.00 83.94 309 ALA A O 1
ATOM 2349 N N . GLY A 1 310 ? -21.153 8.856 23.584 1.00 82.06 310 GLY A N 1
ATOM 2350 C CA . GLY A 1 310 ? -22.336 8.131 23.101 1.00 82.06 310 GLY A CA 1
ATOM 2351 C C . GLY A 1 310 ? -22.395 7.901 21.583 1.00 82.06 310 GLY A C 1
ATOM 2352 O O . GLY A 1 310 ? -23.445 7.512 21.073 1.00 82.06 310 GLY A O 1
ATOM 2353 N N . VAL A 1 311 ? -21.299 8.145 20.857 1.00 87.19 311 VAL A N 1
ATOM 2354 C CA . VAL A 1 311 ? -21.198 7.909 19.410 1.00 87.19 311 VAL A CA 1
ATOM 2355 C C . VAL A 1 311 ? -20.260 6.740 19.141 1.00 87.19 311 VAL A C 1
ATOM 2357 O O . VAL A 1 311 ? -19.143 6.707 19.654 1.00 87.19 311 VAL A O 1
ATOM 2360 N N . THR A 1 312 ? -20.692 5.809 18.292 1.00 87.69 312 THR A N 1
ATOM 2361 C CA . THR A 1 312 ? -19.869 4.673 17.871 1.00 87.69 312 THR A CA 1
ATOM 2362 C C . THR A 1 312 ? -18.731 5.128 16.954 1.00 87.69 312 THR A C 1
ATOM 2364 O O . THR A 1 312 ? -18.962 5.920 16.034 1.00 87.69 312 THR A O 1
ATOM 2367 N N . PRO A 1 313 ? -17.505 4.604 17.139 1.00 91.31 313 PRO A N 1
ATOM 2368 C CA . PRO A 1 313 ? -16.387 4.910 16.258 1.00 91.31 313 PRO A CA 1
ATOM 2369 C C . PRO A 1 313 ? -16.682 4.604 14.777 1.00 91.31 313 PRO A C 1
ATOM 2371 O O . PRO A 1 313 ? -17.308 3.582 14.462 1.00 91.31 313 PRO A O 1
ATOM 2374 N N . PRO A 1 314 ? -16.202 5.435 13.832 1.00 93.00 314 PRO A N 1
ATOM 2375 C CA . PRO A 1 314 ? -16.535 5.279 12.421 1.00 93.00 314 PRO A CA 1
ATOM 2376 C C . PRO A 1 314 ? -16.021 3.952 11.858 1.00 93.00 314 PRO A C 1
ATOM 2378 O O . PRO A 1 314 ? -14.950 3.475 12.232 1.00 93.00 314 PRO A O 1
ATOM 2381 N N . ALA A 1 315 ? -16.778 3.359 10.936 1.00 94.12 315 ALA A N 1
ATOM 2382 C CA . ALA A 1 315 ? -16.360 2.156 10.222 1.00 94.12 315 ALA A CA 1
ATOM 2383 C C . ALA A 1 315 ? -15.148 2.430 9.309 1.00 94.12 315 ALA A C 1
ATOM 2385 O O . ALA A 1 315 ? -15.056 3.526 8.736 1.00 94.12 315 ALA A O 1
ATOM 2386 N N . PRO A 1 316 ? -14.232 1.457 9.145 1.00 94.69 316 PRO A N 1
ATOM 2387 C CA . PRO A 1 316 ? -13.158 1.555 8.171 1.00 94.69 316 PRO A CA 1
ATOM 2388 C C . PRO A 1 316 ? -13.734 1.641 6.750 1.00 94.69 316 PRO A C 1
ATOM 2390 O O . PRO A 1 316 ? -14.773 1.062 6.429 1.00 94.69 316 PRO A O 1
ATOM 2393 N N . ARG A 1 317 ? -13.053 2.386 5.883 1.00 92.88 317 ARG A N 1
ATOM 2394 C CA . ARG A 1 317 ? -13.422 2.620 4.487 1.00 92.88 317 ARG A CA 1
ATOM 2395 C C . ARG A 1 317 ? -12.253 2.301 3.573 1.00 92.88 317 ARG A C 1
ATOM 2397 O O . ARG A 1 317 ? -11.088 2.436 3.938 1.00 92.88 317 ARG A O 1
ATOM 2404 N N . GLU A 1 318 ? -12.591 1.911 2.353 1.00 91.75 318 GLU A N 1
ATOM 2405 C CA . GLU A 1 318 ? -11.600 1.679 1.312 1.00 91.75 318 GLU A CA 1
ATOM 2406 C C . GLU A 1 318 ? -10.822 2.957 0.963 1.00 91.75 318 GLU A C 1
ATOM 2408 O O . GLU A 1 318 ? -11.356 4.074 0.950 1.00 91.75 318 GLU A O 1
ATOM 2413 N N . LEU A 1 319 ? -9.542 2.781 0.636 1.00 89.56 319 LEU A N 1
ATOM 2414 C CA . LEU A 1 319 ? -8.732 3.855 0.076 1.00 89.56 319 LEU A CA 1
ATOM 2415 C C . LEU A 1 319 ? -9.144 4.079 -1.377 1.00 89.56 319 LEU A C 1
ATOM 2417 O O . LEU A 1 319 ? -9.175 3.159 -2.195 1.00 89.56 319 LEU A O 1
ATOM 2421 N N . THR A 1 320 ? -9.441 5.326 -1.707 1.00 88.19 320 THR A N 1
ATOM 2422 C CA . THR A 1 320 ? -9.822 5.761 -3.046 1.00 88.19 320 THR A CA 1
ATOM 2423 C C . THR A 1 320 ? -8.883 6.863 -3.512 1.00 88.19 320 THR A C 1
ATOM 2425 O O . THR A 1 320 ? -8.194 7.515 -2.729 1.00 88.19 320 THR A O 1
ATOM 2428 N N . VAL A 1 321 ? -8.866 7.110 -4.820 1.00 85.00 321 VAL A N 1
ATOM 2429 C CA . VAL A 1 321 ? -8.135 8.255 -5.384 1.00 85.00 321 VAL A CA 1
ATOM 2430 C C . VAL A 1 321 ? -8.591 9.567 -4.739 1.00 85.00 321 VAL A C 1
ATOM 2432 O O . VAL A 1 321 ? -7.769 10.451 -4.502 1.00 85.00 321 VAL A O 1
ATOM 2435 N N . ASP A 1 322 ? -9.879 9.676 -4.421 1.00 84.75 322 ASP A N 1
ATOM 2436 C CA . ASP A 1 322 ? -10.457 10.881 -3.841 1.00 84.75 322 ASP A CA 1
ATOM 2437 C C . ASP A 1 322 ? -9.911 11.144 -2.431 1.00 84.75 322 ASP A C 1
ATOM 2439 O O . ASP A 1 322 ? -9.219 12.140 -2.214 1.00 84.75 322 ASP A O 1
ATOM 2443 N N . ASN A 1 323 ? -10.086 10.187 -1.513 1.00 82.25 323 ASN A N 1
ATOM 2444 C CA . ASN A 1 323 ? -9.680 10.356 -0.113 1.00 82.25 323 ASN A CA 1
ATOM 2445 C C . ASN A 1 323 ? -8.159 10.298 0.113 1.00 82.25 323 ASN A C 1
ATOM 2447 O O . ASN A 1 323 ? -7.654 10.829 1.099 1.00 82.25 323 ASN A O 1
ATOM 2451 N N . THR A 1 324 ? -7.403 9.679 -0.798 1.00 82.25 324 THR A N 1
ATOM 2452 C CA . THR A 1 324 ? -5.965 9.439 -0.602 1.00 82.25 324 THR A CA 1
ATOM 2453 C C . THR A 1 324 ? -5.078 10.411 -1.382 1.00 82.25 324 THR A C 1
ATOM 2455 O O . THR A 1 324 ? -3.940 10.665 -0.977 1.00 82.25 324 THR A O 1
ATOM 2458 N N . LEU A 1 325 ? -5.577 10.970 -2.493 1.00 81.75 325 LEU A N 1
ATOM 2459 C CA . LEU A 1 325 ? -4.822 11.894 -3.348 1.00 81.75 325 LEU A CA 1
ATOM 2460 C C . LEU A 1 325 ? -5.469 13.280 -3.428 1.00 81.75 325 LEU A C 1
ATOM 2462 O O . LEU A 1 325 ? -4.799 14.280 -3.164 1.00 81.75 325 LEU A O 1
ATOM 2466 N N . ILE A 1 326 ? -6.752 13.350 -3.791 1.00 83.12 326 ILE A N 1
ATOM 2467 C CA . ILE A 1 326 ? -7.423 14.619 -4.107 1.00 83.12 326 ILE A CA 1
ATOM 2468 C C . ILE A 1 326 ? -7.669 15.435 -2.837 1.00 83.12 326 ILE A C 1
ATOM 2470 O O . ILE A 1 326 ? -7.235 16.586 -2.760 1.00 83.12 326 ILE A O 1
ATOM 2474 N N . GLU A 1 327 ? -8.320 14.855 -1.829 1.00 81.12 327 GLU A N 1
ATOM 2475 C CA . GLU A 1 327 ? -8.646 15.561 -0.588 1.00 81.12 327 GLU A CA 1
ATOM 2476 C C . GLU A 1 327 ? -7.399 16.063 0.157 1.00 81.12 327 GLU A C 1
ATOM 2478 O O . GLU A 1 327 ? -7.377 17.246 0.521 1.00 81.12 327 GLU A O 1
ATOM 2483 N N . PRO A 1 328 ? -6.323 15.263 0.332 1.00 78.38 328 PRO A N 1
ATOM 2484 C CA . PRO A 1 328 ? -5.102 15.752 0.964 1.00 78.38 328 PRO A CA 1
ATOM 2485 C C . PRO A 1 328 ? -4.421 16.862 0.166 1.00 78.38 328 PRO A C 1
ATOM 2487 O O . PRO A 1 328 ? -3.956 17.840 0.754 1.00 78.38 328 PRO A O 1
ATOM 2490 N N . PHE A 1 329 ? -4.392 16.757 -1.166 1.00 80.75 329 PHE A N 1
ATOM 2491 C CA . PHE A 1 329 ? -3.842 17.812 -2.014 1.00 80.75 329 PHE A CA 1
ATOM 2492 C C . PHE A 1 329 ? -4.635 19.115 -1.853 1.00 80.75 329 PHE A C 1
ATOM 2494 O O . PHE A 1 329 ? -4.054 20.168 -1.583 1.00 80.75 329 PHE A O 1
ATOM 2501 N N . LEU A 1 330 ? -5.967 19.041 -1.932 1.00 81.12 330 LEU A N 1
ATOM 2502 C CA . LEU A 1 330 ? -6.841 20.193 -1.717 1.00 81.12 330 LEU A CA 1
ATOM 2503 C C . LEU A 1 330 ? -6.655 20.788 -0.318 1.00 81.12 330 LEU A C 1
ATOM 2505 O O . LEU A 1 330 ? -6.617 22.010 -0.187 1.00 81.12 330 LEU A O 1
ATOM 2509 N N . TRP A 1 331 ? -6.491 19.958 0.714 1.00 77.94 331 TRP A N 1
ATOM 2510 C CA . TRP A 1 331 ? -6.216 20.420 2.074 1.00 77.94 331 TRP A CA 1
ATOM 2511 C C . TRP A 1 331 ? -4.913 21.231 2.150 1.00 77.94 331 TRP A C 1
ATOM 2513 O O . TRP A 1 331 ? -4.935 22.359 2.642 1.00 77.94 331 TRP A O 1
ATOM 2523 N N . VAL A 1 332 ? -3.813 20.727 1.575 1.00 77.19 332 VAL A N 1
ATOM 2524 C CA . VAL A 1 332 ? -2.516 21.434 1.550 1.00 77.19 332 VAL A CA 1
ATOM 2525 C C . VAL A 1 332 ? -2.627 22.781 0.830 1.00 77.19 332 VAL A C 1
ATOM 2527 O O . VAL A 1 332 ? -2.071 23.778 1.291 1.00 77.19 332 VAL A O 1
ATOM 2530 N N . THR A 1 333 ? -3.384 22.854 -0.269 1.00 80.69 333 THR A N 1
ATOM 2531 C CA . THR A 1 333 ? -3.558 24.123 -1.000 1.00 80.69 333 THR A CA 1
ATOM 2532 C C . THR A 1 333 ? -4.367 25.180 -0.243 1.00 80.69 333 THR A C 1
ATOM 2534 O O . THR A 1 333 ? -4.257 26.362 -0.564 1.00 80.69 333 THR A O 1
ATOM 2537 N N . ARG A 1 334 ? -5.162 24.790 0.763 1.00 74.00 334 ARG A N 1
ATOM 2538 C CA . ARG A 1 334 ? -6.072 25.693 1.488 1.00 74.00 334 ARG A CA 1
ATOM 2539 C C . ARG A 1 334 ? -5.427 26.456 2.654 1.00 74.00 334 ARG A C 1
ATOM 2541 O O . ARG A 1 334 ? -6.132 27.259 3.251 1.00 74.00 334 ARG A O 1
ATOM 2548 N N . GLN A 1 335 ? -4.141 26.241 2.970 1.00 57.78 335 GLN A N 1
ATOM 2549 C CA . GLN A 1 335 ? -3.436 26.868 4.112 1.00 57.78 335 GLN A CA 1
ATOM 2550 C C . GLN A 1 335 ? -4.288 26.892 5.400 1.00 57.78 335 GLN A C 1
ATOM 2552 O O . GLN A 1 335 ? -4.625 27.953 5.920 1.00 57.78 335 GLN A O 1
ATOM 2557 N N . GLN A 1 336 ? -4.688 25.717 5.894 1.00 61.22 336 GLN A N 1
ATOM 2558 C CA . GLN A 1 336 ? -5.450 25.616 7.145 1.00 61.22 336 GLN A CA 1
ATOM 2559 C C . GLN A 1 336 ? -4.511 25.562 8.369 1.00 61.22 336 GLN A C 1
ATOM 2561 O O . GLN A 1 336 ? -3.344 25.191 8.208 1.00 61.22 336 GLN A O 1
ATOM 2566 N N . PRO A 1 337 ? -4.982 25.950 9.573 1.00 55.56 337 PRO A N 1
ATOM 2567 C CA . PRO A 1 337 ? -4.169 25.960 10.786 1.00 55.56 337 PRO A CA 1
ATOM 2568 C C . PRO A 1 337 ? -3.466 24.620 11.021 1.00 55.56 337 PRO A C 1
ATOM 2570 O O . PRO A 1 337 ? -4.077 23.554 10.982 1.00 55.56 337 PRO A O 1
ATOM 2573 N N . THR A 1 338 ? -2.159 24.688 11.249 1.00 50.78 338 THR A N 1
ATOM 2574 C CA . THR A 1 338 ? -1.308 23.547 11.589 1.00 50.78 338 THR A CA 1
ATOM 2575 C C . THR A 1 338 ? -1.413 23.250 13.077 1.00 50.78 338 THR A C 1
ATOM 2577 O O . THR A 1 338 ? -0.687 23.827 13.882 1.00 50.78 338 THR A O 1
ATOM 2580 N N . GLY A 1 339 ? -2.314 22.344 13.432 1.00 54.59 339 GLY A N 1
ATOM 2581 C CA . GLY A 1 339 ? -2.360 21.721 14.747 1.00 54.59 339 GLY A CA 1
ATOM 2582 C C . GLY A 1 339 ? -3.597 20.848 14.853 1.00 54.59 339 GLY A C 1
ATOM 2583 O O . GLY A 1 339 ? -4.702 21.373 14.816 1.00 54.59 339 GLY A O 1
ATOM 2584 N N . ALA A 1 340 ? -3.419 19.530 14.950 1.00 56.75 340 ALA A N 1
ATOM 2585 C CA . ALA A 1 340 ? -4.463 18.710 15.553 1.00 56.75 340 ALA A CA 1
ATOM 2586 C C . ALA A 1 340 ? -4.507 19.097 17.037 1.00 56.75 340 ALA A C 1
ATOM 2588 O O . ALA A 1 340 ? -3.435 19.209 17.650 1.00 56.75 340 ALA A O 1
ATOM 2589 N N . ALA A 1 341 ? -5.687 19.377 17.596 1.00 60.84 341 ALA A N 1
ATOM 2590 C CA . ALA A 1 341 ? -5.769 19.591 19.032 1.00 60.84 341 ALA A CA 1
ATOM 2591 C C . ALA A 1 341 ? -5.391 18.297 19.757 1.00 60.84 341 ALA A C 1
ATOM 2593 O O . ALA A 1 341 ? -5.467 17.197 19.203 1.00 60.84 341 ALA A O 1
ATOM 2594 N N . ALA A 1 342 ? -4.923 18.442 20.993 1.00 68.06 342 ALA A N 1
ATOM 2595 C CA . ALA A 1 342 ? -4.582 17.292 21.809 1.00 68.06 342 ALA A CA 1
ATOM 2596 C C . ALA A 1 342 ? -5.831 16.431 22.041 1.00 68.06 342 ALA A C 1
ATOM 2598 O O . ALA A 1 342 ? -6.902 16.962 22.329 1.00 68.06 342 ALA A O 1
ATOM 2599 N N . VAL A 1 343 ? -5.670 15.108 21.953 1.00 72.94 343 VAL A N 1
ATOM 2600 C CA . VAL A 1 343 ? -6.713 14.151 22.340 1.00 72.94 343 VAL A CA 1
ATOM 2601 C C . VAL A 1 343 ? -7.125 14.438 23.782 1.00 72.94 343 VAL A C 1
ATOM 2603 O O . VAL A 1 343 ? -6.266 14.591 24.656 1.00 72.94 343 VAL A O 1
ATOM 2606 N N . GLU A 1 344 ? -8.431 14.510 24.036 1.00 79.56 344 GLU A N 1
ATOM 2607 C CA . GLU A 1 344 ? -8.948 14.675 25.393 1.00 79.56 344 GLU A CA 1
ATOM 2608 C C . GLU A 1 344 ? -8.428 13.544 26.294 1.00 79.56 344 GLU A C 1
ATOM 2610 O O . GLU A 1 344 ? -8.468 12.369 25.920 1.00 79.56 344 GLU A O 1
ATOM 2615 N N . SER A 1 345 ? -7.944 13.880 27.495 1.00 81.62 345 SER A N 1
ATOM 2616 C CA . SER A 1 345 ? -7.280 12.908 28.376 1.00 81.62 345 SER A CA 1
ATOM 2617 C C . SER A 1 345 ? -8.161 11.694 28.682 1.00 81.62 345 SER A C 1
ATOM 2619 O O . SER A 1 345 ? -7.667 10.575 28.695 1.00 81.62 345 SER A O 1
ATOM 2621 N N . ALA A 1 346 ? -9.476 11.891 28.825 1.00 83.94 346 ALA A N 1
ATOM 2622 C CA . ALA A 1 346 ? -10.429 10.807 29.063 1.00 83.94 346 ALA A CA 1
ATOM 2623 C C . ALA A 1 346 ? -10.493 9.788 27.906 1.00 83.94 346 ALA A C 1
ATOM 2625 O O . ALA A 1 346 ? -10.601 8.585 28.144 1.00 83.94 346 ALA A O 1
ATOM 2626 N N . VAL A 1 347 ? -10.393 10.253 26.657 1.00 84.56 347 VAL A N 1
ATOM 2627 C CA . VAL A 1 347 ? -10.363 9.397 25.459 1.00 84.56 347 VAL A CA 1
ATOM 2628 C C . VAL A 1 347 ? -9.034 8.646 25.387 1.00 84.56 347 VAL A C 1
ATOM 2630 O O . VAL A 1 347 ? -9.014 7.446 25.095 1.00 84.56 347 VAL A O 1
ATOM 2633 N N . GLY A 1 348 ? -7.927 9.340 25.670 1.00 85.75 348 GLY A N 1
ATOM 2634 C CA . GLY A 1 348 ? -6.593 8.742 25.745 1.00 85.75 348 GLY A CA 1
ATOM 2635 C C . GLY A 1 348 ? -6.529 7.616 26.778 1.00 85.75 348 GLY A C 1
ATOM 2636 O O . GLY A 1 348 ? -6.145 6.497 26.438 1.00 85.75 348 GLY A O 1
ATOM 2637 N N . ASP A 1 349 ? -7.009 7.876 27.996 1.00 86.88 349 ASP A N 1
ATOM 2638 C CA . ASP A 1 349 ? -7.053 6.910 29.099 1.00 86.88 349 ASP A CA 1
ATOM 2639 C C . ASP A 1 349 ? -7.942 5.699 28.769 1.00 86.88 349 ASP A C 1
ATOM 2641 O O . ASP A 1 349 ? -7.557 4.555 29.022 1.00 86.88 349 ASP A O 1
ATOM 2645 N N . ALA A 1 350 ? -9.111 5.926 28.154 1.00 86.75 350 ALA A N 1
ATOM 2646 C CA . ALA A 1 350 ? -9.995 4.849 27.708 1.00 86.75 350 ALA A CA 1
ATOM 2647 C C . ALA A 1 350 ? -9.320 3.965 26.648 1.00 86.75 350 ALA A C 1
ATOM 2649 O O . ALA A 1 350 ? -9.366 2.737 26.739 1.00 86.75 350 ALA A O 1
ATOM 2650 N N . THR A 1 351 ? -8.637 4.583 25.680 1.00 88.88 351 THR A N 1
ATOM 2651 C CA . THR A 1 351 ? -7.895 3.858 24.638 1.00 88.88 351 THR A CA 1
ATOM 2652 C C . THR A 1 351 ? -6.769 3.025 25.258 1.00 88.88 351 THR A C 1
ATOM 2654 O O . THR A 1 351 ? -6.642 1.835 24.968 1.00 88.88 351 THR A O 1
ATOM 2657 N N . ALA A 1 352 ? -5.979 3.622 26.156 1.00 89.31 352 ALA A N 1
ATOM 2658 C CA . ALA A 1 352 ? -4.871 2.957 26.838 1.00 89.31 352 ALA A CA 1
ATOM 2659 C C . ALA A 1 352 ? -5.344 1.786 27.717 1.00 89.31 352 ALA A C 1
ATOM 2661 O O . ALA A 1 352 ? -4.704 0.733 27.739 1.00 89.31 352 ALA A O 1
ATOM 2662 N N . ALA A 1 353 ? -6.491 1.922 28.391 1.00 89.00 353 ALA A N 1
ATOM 2663 C CA . ALA A 1 353 ? -7.085 0.846 29.181 1.00 89.00 353 ALA A CA 1
ATOM 2664 C C . ALA A 1 353 ? -7.439 -0.378 28.320 1.00 89.00 353 ALA A C 1
ATOM 2666 O O . ALA A 1 353 ? -7.133 -1.508 28.708 1.00 89.00 353 ALA A O 1
ATOM 2667 N N . VAL A 1 354 ? -8.018 -0.162 27.131 1.00 90.31 354 VAL A N 1
ATOM 2668 C CA . VAL A 1 354 ? -8.307 -1.248 26.180 1.00 90.31 354 VAL A CA 1
ATOM 2669 C C . VAL A 1 354 ? -7.012 -1.888 25.686 1.00 90.31 354 VAL A C 1
ATOM 2671 O O . VAL A 1 354 ? -6.884 -3.108 25.737 1.00 90.31 354 VAL A O 1
ATOM 2674 N N . VAL A 1 355 ? -6.022 -1.088 25.276 1.00 90.81 355 VAL A N 1
ATOM 2675 C CA . VAL A 1 355 ? -4.710 -1.593 24.829 1.00 90.81 355 VAL A CA 1
ATOM 2676 C C . VAL A 1 355 ? -4.064 -2.475 25.901 1.00 90.81 355 VAL A C 1
ATOM 2678 O O . VAL A 1 355 ? -3.630 -3.589 25.605 1.00 90.81 355 VAL A O 1
ATOM 2681 N N . LYS A 1 356 ? -4.054 -2.019 27.157 1.00 89.75 356 LYS A N 1
ATOM 2682 C CA . LYS A 1 356 ? -3.499 -2.763 28.292 1.00 89.75 356 LYS A CA 1
ATOM 2683 C C . LYS A 1 356 ? -4.246 -4.070 28.552 1.00 89.75 356 LYS A C 1
ATOM 2685 O O . LYS A 1 356 ? -3.606 -5.090 28.796 1.00 89.75 356 LYS A O 1
ATOM 2690 N N . SER A 1 357 ? -5.577 -4.052 28.460 1.00 89.38 357 SER A N 1
ATOM 2691 C CA . SER A 1 357 ? -6.401 -5.257 28.599 1.00 89.38 357 SER A CA 1
ATOM 2692 C C . SER A 1 357 ? -6.107 -6.279 27.501 1.00 89.38 357 SER A C 1
ATOM 2694 O O . SER A 1 357 ? -6.025 -7.471 27.779 1.00 89.38 357 SER A O 1
ATOM 2696 N N . LEU A 1 358 ? -5.926 -5.841 26.252 1.00 91.12 358 LEU A N 1
ATOM 2697 C CA . LEU A 1 358 ? -5.597 -6.754 25.156 1.00 91.12 358 LEU A CA 1
ATOM 2698 C C . LEU A 1 358 ? -4.206 -7.366 25.333 1.00 91.12 358 LEU A C 1
ATOM 2700 O O . LEU A 1 358 ? -4.035 -8.560 25.112 1.00 91.12 358 LEU A O 1
ATOM 2704 N N . GLN A 1 359 ? -3.222 -6.581 25.778 1.00 89.19 359 GLN A N 1
ATOM 2705 C CA . GLN A 1 359 ? -1.882 -7.100 26.065 1.00 89.19 359 GLN A CA 1
ATOM 2706 C C . GLN A 1 359 ? -1.884 -8.151 27.179 1.00 89.19 359 GLN A C 1
ATOM 2708 O O . GLN A 1 359 ? -1.211 -9.173 27.048 1.00 89.19 359 GLN A O 1
ATOM 2713 N N . SER A 1 360 ? -2.625 -7.918 28.270 1.00 87.25 360 SER A N 1
ATOM 2714 C CA . SER A 1 360 ? -2.667 -8.871 29.384 1.00 87.25 360 SER A CA 1
ATOM 2715 C C . SER A 1 360 ? -3.274 -10.210 28.975 1.00 87.25 360 SER A C 1
ATOM 2717 O O . SER A 1 360 ? -2.787 -11.248 29.410 1.00 87.25 360 SER A O 1
ATOM 2719 N N . GLU A 1 361 ? -4.290 -10.191 28.111 1.00 86.25 361 GLU A N 1
ATOM 2720 C CA . GLU A 1 361 ? -4.968 -11.402 27.626 1.00 86.25 361 GLU A CA 1
ATOM 2721 C C . GLU A 1 361 ? -4.204 -12.103 26.489 1.00 86.25 361 GLU A C 1
ATOM 2723 O O . GLU A 1 361 ? -4.318 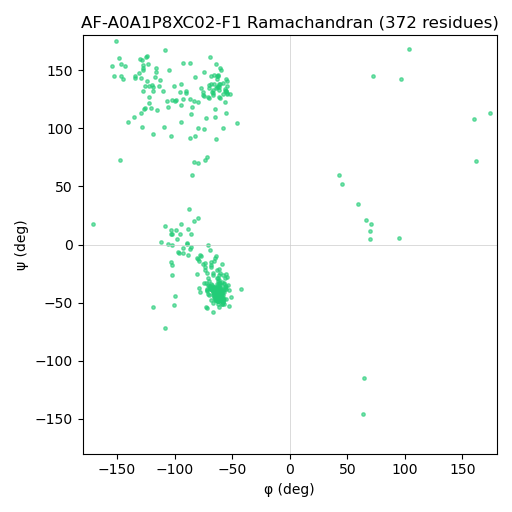-13.316 26.306 1.00 86.25 361 GLU A O 1
ATOM 2728 N N . ALA A 1 362 ? -3.387 -11.358 25.736 1.00 83.44 362 ALA A N 1
ATOM 2729 C CA . ALA A 1 362 ? -2.522 -11.907 24.694 1.00 83.44 362 ALA A CA 1
ATOM 2730 C C . ALA A 1 362 ? -1.299 -12.663 25.254 1.00 83.44 362 ALA A C 1
ATOM 2732 O O . ALA A 1 362 ? -0.700 -13.486 24.553 1.00 83.44 362 ALA A O 1
ATOM 2733 N N . GLY A 1 363 ? -0.932 -12.417 26.517 1.00 73.25 363 GLY A N 1
ATOM 2734 C CA . GLY A 1 363 ? 0.227 -13.017 27.172 1.00 73.25 363 GLY A CA 1
ATOM 2735 C C . GLY A 1 363 ? 0.002 -14.446 27.682 1.00 73.25 363 GLY A C 1
ATOM 2736 O O . GLY A 1 363 ? -0.527 -14.626 28.776 1.00 73.25 363 GLY A O 1
ATOM 2737 N N . SER A 1 364 ? 0.480 -15.449 26.925 1.00 45.41 364 SER A N 1
ATOM 2738 C CA . SER A 1 364 ? 1.271 -16.636 27.350 1.00 45.41 364 SER A CA 1
ATOM 2739 C C . SER A 1 364 ? 1.189 -17.768 26.308 1.00 45.41 364 SER A C 1
ATOM 2741 O O . SER A 1 364 ? 0.187 -18.480 26.268 1.00 45.41 364 SER A O 1
ATOM 2743 N N . ASP A 1 365 ? 2.271 -18.023 25.560 1.00 41.09 365 ASP A N 1
ATOM 2744 C CA . ASP A 1 365 ? 2.647 -19.401 25.204 1.00 41.09 365 ASP A CA 1
ATOM 2745 C C . ASP A 1 365 ? 4.183 -19.580 25.270 1.00 41.09 365 ASP A C 1
ATOM 2747 O O . ASP A 1 365 ? 4.915 -19.063 24.422 1.00 41.09 365 ASP A O 1
ATOM 2751 N N . PRO A 1 366 ? 4.725 -20.253 26.304 1.00 42.31 366 PRO A N 1
ATOM 2752 C CA . PRO A 1 366 ? 6.137 -20.591 26.402 1.00 42.31 366 PRO A CA 1
ATOM 2753 C C . PRO A 1 366 ? 6.413 -21.878 25.612 1.00 42.31 366 PRO A C 1
ATOM 2755 O O . PRO A 1 366 ? 6.678 -22.927 26.194 1.00 42.31 366 PRO A O 1
ATOM 2758 N N . ALA A 1 367 ? 6.363 -21.822 24.283 1.00 38.62 367 ALA A N 1
ATOM 2759 C CA . ALA A 1 367 ? 6.713 -22.971 23.447 1.00 38.62 367 ALA A CA 1
ATOM 2760 C C . ALA A 1 367 ? 7.353 -22.531 22.125 1.00 38.62 367 ALA A C 1
ATOM 2762 O O . ALA A 1 367 ? 6.757 -22.604 21.058 1.00 38.62 367 ALA A O 1
ATOM 2763 N N . GLY A 1 368 ? 8.602 -22.069 22.199 1.00 35.84 368 GLY A N 1
ATOM 2764 C CA . GLY A 1 368 ? 9.353 -21.698 20.998 1.00 35.84 368 GLY A CA 1
ATOM 2765 C C . GLY A 1 368 ? 10.829 -21.388 21.205 1.00 35.84 368 GLY A C 1
ATOM 2766 O O . GLY A 1 368 ? 11.442 -20.769 20.343 1.00 35.84 368 GLY A O 1
ATOM 2767 N N . THR A 1 369 ? 11.433 -21.803 22.321 1.00 34.81 369 THR A N 1
ATOM 2768 C CA . THR A 1 369 ? 12.894 -21.809 22.456 1.00 34.81 369 THR A CA 1
ATOM 2769 C C . THR A 1 369 ? 13.461 -22.962 21.626 1.00 34.81 369 THR A C 1
ATOM 2771 O O . THR A 1 369 ? 13.897 -23.974 22.168 1.00 34.81 369 THR A O 1
ATOM 2774 N N . THR A 1 370 ? 13.452 -22.849 20.298 1.00 33.66 370 THR A N 1
ATOM 2775 C CA . THR A 1 370 ? 14.379 -23.622 19.467 1.00 33.66 370 THR A CA 1
ATOM 2776 C C . THR A 1 370 ? 15.669 -22.834 19.357 1.00 33.66 370 THR A C 1
ATOM 2778 O O . THR A 1 370 ? 15.854 -21.981 18.494 1.00 33.66 370 THR A O 1
ATOM 2781 N N . THR A 1 371 ? 16.562 -23.134 20.290 1.00 34.88 371 THR A N 1
ATOM 2782 C CA . THR A 1 371 ? 18.005 -23.008 20.140 1.00 34.88 371 THR A CA 1
ATOM 2783 C C . THR A 1 371 ? 18.412 -23.602 18.788 1.00 34.88 371 THR A C 1
ATOM 2785 O O . THR A 1 371 ? 18.472 -24.819 18.642 1.00 34.88 371 THR A O 1
ATOM 2788 N N . HIS A 1 372 ? 18.725 -22.760 17.806 1.00 29.22 372 HIS A N 1
ATOM 2789 C CA . HIS A 1 372 ? 19.696 -23.127 16.781 1.00 29.22 372 HIS A CA 1
ATOM 2790 C C . HIS A 1 372 ? 20.999 -22.415 17.116 1.00 29.22 372 HIS A C 1
ATOM 2792 O O . HIS A 1 372 ? 21.199 -21.236 16.833 1.00 29.22 372 HIS A O 1
ATOM 2798 N N . ALA A 1 373 ? 21.830 -23.157 17.845 1.00 33.34 373 ALA A N 1
ATOM 2799 C CA . ALA A 1 373 ? 23.262 -22.960 17.848 1.00 33.34 373 ALA A CA 1
ATOM 2800 C C . ALA A 1 373 ? 23.843 -23.498 16.528 1.00 33.34 373 ALA A C 1
ATOM 2802 O O . ALA A 1 373 ? 23.340 -24.499 16.012 1.00 33.34 373 ALA A O 1
ATOM 2803 N N . GLU A 1 374 ? 24.923 -22.833 16.110 1.00 33.53 374 GLU A N 1
ATOM 2804 C CA . GLU A 1 374 ? 25.815 -23.044 14.949 1.00 33.53 374 GLU A CA 1
ATOM 2805 C C . GLU A 1 374 ? 25.404 -22.445 13.598 1.00 33.53 374 GLU A C 1
ATOM 2807 O O . GLU A 1 374 ? 24.460 -22.937 12.941 1.00 33.53 374 GLU A O 1
#

Foldseek 3Di:
DVVLQPLLLVLVLVLVLLLCCLPPNPVVSVVLVVLSVLCNVPSRVVVLLQQLLVVQVDLLSSQLSLLLSLLVSLLSLLPVDDPVLSVVLSVVLNVVLNVLSVVCVPVDSVVNSCVSNNVSSVVSSVVSVVVVVVPDDPVVPPDPPPDPDDDVVSVVVSVVVSVVSCVVSPPPPPPFDAAAFEQCLCVLQVWAWDDWDCSVCSQQNVQKTWTKTARPPFDQFKGKIKIKIKDLDPVSCVSCVFPDQADALADKTWDADPPPPLFHGRKTKIWHDPVSDPDPPGWTKIKIWDWHHYPSMIMIMIMIMGLGTNDHHGDGHDDDCCRPPVSNVVVVVVPDDPDDDDRDVVRVVSSSVSRNSSVVSRDDDPDDPPDDDD